Protein AF-0000000076704948 (afdb_homodimer)

InterPro domains:
  IPR027267 AH/BAR domain superfamily [G3DSA:1.20.1270.60] (12-215)
  IPR027267 AH/BAR domain superfamily [SSF103657] (14-188)

Nearest PDB structures (foldseek):
  9g2r-assembly1_F  TM=7.372E-01  e=7.436E-06  Homo sapiens
  9g2r-assembly1_A  TM=6.992E-01  e=7.086E-06  Homo sapiens
  9g2r-assembly1_E  TM=6.985E-01  e=2.872E-05  Homo sapiens
  2elb-assembly1_A-2  TM=6.836E-01  e=2.774E-04  Homo sapiens
  2d4c-assembly1_B  TM=7.233E-01  e=6.613E-04  Homo sapiens

Sequence (456 aa):
MAMKSPALIQKESAYPPEFEKAVTAIKTTRDYTVPVIQALEKIVRPPQAHRKEELERMSLIAQKYTPHLSSGAYFEALKATGNACAAVNKREQETLSDSFDRVFAPMKSWVEEDYPRLMKEIKKCYAVKEEMDRAVMATGARQTPERSAKCEAAKKRHKEFFDRVSTEVFKWKAVHRHHMQCLRVLMYKRYLFEKSSKLDFESAYTRCSTEIEAGITALQTKPSSESNMAMKSPALIQKESAYPPEFEKAVTAIKTTRDYTVPVIQALEKIVRPPQAHRKEELERMSLIAQKYTPHLSSGAYFEALKATGNACAAVNKREQETLSDSFDRVFAPMKSWVEEDYPRLMKEIKKCYAVKEEMDRAVMATGARQTPERSAKCEAAKKRHKEFFDRVSTEVFKWKAVHRHHMQCLRVLMYKRYLFEKSSKLDFESAYTRCSTEIEAGITALQTKPSSESN

Structure (mmCIF, N/CA/C/O backbone):
data_AF-0000000076704948-model_v1
#
loop_
_entity.id
_entity.type
_entity.pdbx_description
1 polymer 'BAR domain-containing protein'
#
loop_
_atom_site.group_PDB
_atom_site.id
_atom_site.type_symbol
_atom_site.label_atom_id
_atom_site.label_alt_id
_atom_site.label_comp_id
_atom_site.label_asym_id
_atom_site.label_entity_id
_atom_site.label_seq_id
_atom_site.pdbx_PDB_ins_code
_atom_site.Cartn_x
_atom_site.Cartn_y
_atom_site.Cartn_z
_atom_site.occupancy
_atom_site.B_iso_or_equiv
_atom_site.auth_seq_id
_atom_site.auth_comp_id
_atom_site.auth_asym_id
_atom_site.auth_atom_id
_atom_site.pdbx_PDB_model_num
ATOM 1 N N . MET A 1 1 ? -3.273 -70.938 -25.188 1 36.94 1 MET A N 1
ATOM 2 C CA . MET A 1 1 ? -2.785 -69.75 -24.516 1 36.94 1 MET A CA 1
ATOM 3 C C . MET A 1 1 ? -3.744 -69.312 -23.406 1 36.94 1 MET A C 1
ATOM 5 O O . MET A 1 1 ? -4.945 -69.188 -23.641 1 36.94 1 MET A O 1
ATOM 9 N N . ALA A 1 2 ? -3.484 -69.5 -22.234 1 48.53 2 ALA A N 1
ATOM 10 C CA . ALA A 1 2 ? -4.371 -69.375 -21.078 1 48.53 2 ALA A CA 1
ATOM 11 C C . ALA A 1 2 ? -4.996 -68 -21 1 48.53 2 ALA A C 1
ATOM 13 O O . ALA A 1 2 ? -4.316 -67 -21.234 1 48.53 2 ALA A O 1
ATOM 14 N N . MET A 1 3 ? -6.281 -67.812 -21.156 1 51.41 3 MET A N 1
ATOM 15 C CA . MET A 1 3 ? -7.086 -66.562 -21.062 1 51.41 3 MET A CA 1
ATOM 16 C C . MET A 1 3 ? -6.723 -65.812 -19.812 1 51.41 3 MET A C 1
ATOM 18 O O . MET A 1 3 ? -6.766 -66.312 -18.703 1 51.41 3 MET A O 1
ATOM 22 N N . LYS A 1 4 ? -5.824 -64.875 -19.938 1 57.62 4 LYS A N 1
ATOM 23 C CA . LYS A 1 4 ? -5.484 -64.062 -18.766 1 57.62 4 LYS A CA 1
ATOM 24 C C . LYS A 1 4 ? -6.738 -63.531 -18.078 1 57.62 4 LYS A C 1
ATOM 26 O O . LYS A 1 4 ? -7.711 -63.156 -18.75 1 57.62 4 LYS A O 1
ATOM 31 N N . SER A 1 5 ? -6.914 -63.719 -16.828 1 55.44 5 SER A N 1
ATOM 32 C CA . SER A 1 5 ? -8.047 -63.25 -16.047 1 55.44 5 SER A CA 1
ATOM 33 C C . SER A 1 5 ? -8.219 -61.719 -16.188 1 55.44 5 SER A C 1
ATOM 35 O O . SER A 1 5 ? -7.242 -61 -16.391 1 55.44 5 SER A O 1
ATOM 37 N N . PRO A 1 6 ? -9.477 -61.281 -16.344 1 55.75 6 PRO A N 1
ATOM 38 C CA . PRO A 1 6 ? -9.734 -59.844 -16.422 1 55.75 6 PRO A CA 1
ATOM 39 C C . PRO A 1 6 ? -8.906 -59.031 -15.438 1 55.75 6 PRO A C 1
ATOM 41 O O . PRO A 1 6 ? -8.453 -57.938 -15.766 1 55.75 6 PRO A O 1
ATOM 44 N N . ALA A 1 7 ? -8.789 -59.656 -14.344 1 55.16 7 ALA A N 1
ATOM 45 C CA . ALA A 1 7 ? -8.039 -58.938 -13.305 1 55.16 7 ALA A CA 1
ATOM 46 C C . ALA A 1 7 ? -6.578 -58.781 -13.711 1 55.16 7 ALA A C 1
ATOM 48 O O . ALA A 1 7 ? -5.965 -57.75 -13.422 1 55.16 7 ALA A O 1
ATOM 49 N N . LEU A 1 8 ? -6.035 -59.75 -14.227 1 54.22 8 LEU A N 1
ATOM 50 C CA . LEU A 1 8 ? -4.645 -59.688 -14.656 1 54.22 8 LEU A CA 1
ATOM 51 C C . LEU A 1 8 ? -4.473 -58.719 -15.812 1 54.22 8 LEU A C 1
ATOM 53 O O . LEU A 1 8 ? -3.473 -58 -15.875 1 54.22 8 LEU A O 1
ATOM 57 N N . ILE A 1 9 ? -5.434 -58.656 -16.672 1 51.25 9 ILE A N 1
ATOM 58 C CA . ILE A 1 9 ? -5.43 -57.719 -17.781 1 51.25 9 ILE A CA 1
ATOM 59 C C . ILE A 1 9 ? -5.496 -56.281 -17.25 1 51.25 9 ILE A C 1
ATOM 61 O O . ILE A 1 9 ? -4.797 -55.406 -17.75 1 51.25 9 ILE A O 1
ATOM 65 N N . GLN A 1 10 ? -6.348 -56.25 -16.281 1 54.22 10 GLN A N 1
ATOM 66 C CA . GLN A 1 10 ? -6.48 -54.906 -15.688 1 54.22 10 GLN A CA 1
ATOM 67 C C . GLN A 1 10 ? -5.172 -54.469 -15.047 1 54.22 10 GLN A C 1
ATOM 69 O O . GLN A 1 10 ? -4.809 -53.281 -15.117 1 54.22 10 GLN A O 1
ATOM 74 N N . LYS A 1 11 ? -4.652 -55.375 -14.289 1 53.31 11 LYS A N 1
ATOM 75 C CA . LYS A 1 11 ? -3.383 -55.094 -13.633 1 53.31 11 LYS A CA 1
ATOM 76 C C . LYS A 1 11 ? -2.293 -54.781 -14.656 1 53.31 11 LYS A C 1
ATOM 78 O O . LYS A 1 11 ? -1.475 -53.875 -14.445 1 53.31 11 LYS A O 1
ATOM 83 N N . GLU A 1 12 ? -2.238 -55.531 -15.617 1 52.53 12 GLU A N 1
ATOM 84 C CA . GLU A 1 12 ? -1.276 -55.312 -16.688 1 52.53 12 GLU A CA 1
ATOM 85 C C . GLU A 1 12 ? -1.582 -54 -17.422 1 52.53 12 GLU A C 1
ATOM 87 O O . GLU A 1 12 ? -0.686 -53.375 -18 1 52.53 12 GLU A O 1
ATOM 92 N N . SER A 1 13 ? -2.906 -53.688 -17.406 1 53.84 13 SER A N 1
ATOM 93 C CA . SER A 1 13 ? -3.4 -52.531 -18.125 1 53.84 13 SER A CA 1
ATOM 94 C C . SER A 1 13 ? -3.133 -51.25 -17.359 1 53.84 13 SER A C 1
ATOM 96 O O . SER A 1 13 ? -3.531 -50.156 -17.781 1 53.84 13 SER A O 1
ATOM 98 N N . ALA A 1 14 ? -2.52 -51.438 -16.25 1 63.31 14 ALA A N 1
ATOM 99 C CA . ALA A 1 14 ? -2.197 -50.25 -15.477 1 63.31 14 ALA A CA 1
ATOM 100 C C . ALA A 1 14 ? -1.089 -49.438 -16.141 1 63.31 14 ALA A C 1
ATOM 102 O O . ALA A 1 14 ? -0.202 -50 -16.781 1 63.31 14 ALA A O 1
ATOM 103 N N . TYR A 1 15 ? -1.483 -48.156 -16.438 1 80.38 15 TYR A N 1
ATOM 104 C CA . TYR A 1 15 ? -0.435 -47.281 -16.953 1 80.38 15 TYR A CA 1
ATOM 105 C C . TYR A 1 15 ? 0.812 -47.344 -16.094 1 80.38 15 TYR A C 1
ATOM 107 O O . TYR A 1 15 ? 0.741 -47.75 -14.922 1 80.38 15 TYR A O 1
ATOM 115 N N . PRO A 1 16 ? 1.999 -47.125 -16.672 1 83.69 16 PRO A N 1
ATOM 116 C CA . PRO A 1 16 ? 3.238 -47.094 -15.898 1 83.69 16 PRO A CA 1
ATOM 117 C C . PRO A 1 16 ? 3.113 -46.25 -14.633 1 83.69 16 PRO A C 1
ATOM 119 O O . PRO A 1 16 ? 2.42 -45.219 -14.641 1 83.69 16 PRO A O 1
ATOM 122 N N . PRO A 1 17 ? 3.693 -46.75 -13.586 1 85.94 17 PRO A N 1
ATOM 123 C CA . PRO A 1 17 ? 3.627 -46 -12.32 1 85.94 17 PRO A CA 1
ATOM 124 C C . PRO A 1 17 ? 4.035 -44.562 -12.445 1 85.94 17 PRO A C 1
ATOM 126 O O . PRO A 1 17 ? 3.484 -43.688 -11.758 1 85.94 17 PRO A O 1
ATOM 129 N N . GLU A 1 18 ? 4.988 -44.312 -13.336 1 85.75 18 GLU A N 1
ATOM 130 C CA . GLU A 1 18 ? 5.457 -42.938 -13.539 1 85.75 18 GLU A CA 1
ATOM 131 C C . GLU A 1 18 ? 4.336 -42.031 -14.07 1 85.75 18 GLU A C 1
ATOM 133 O O . GLU A 1 18 ? 4.246 -40.875 -13.711 1 85.75 18 GLU A O 1
ATOM 138 N N . PHE A 1 19 ? 3.52 -42.625 -14.945 1 89.44 19 PHE A N 1
ATOM 139 C CA . PHE A 1 19 ? 2.389 -41.875 -15.5 1 89.44 19 PHE A CA 1
ATOM 140 C C . PHE A 1 19 ? 1.368 -41.562 -14.414 1 89.44 19 PHE A C 1
ATOM 142 O O . PHE A 1 19 ? 0.921 -40.406 -14.297 1 89.44 19 PHE A O 1
ATOM 149 N N . GLU A 1 20 ? 1.055 -42.531 -13.578 1 87.94 20 GLU A N 1
ATOM 150 C CA . GLU A 1 20 ? 0.095 -42.344 -12.5 1 87.94 20 GLU A CA 1
ATOM 151 C C . GLU A 1 20 ? 0.603 -41.344 -11.484 1 87.94 20 GLU A C 1
ATOM 153 O O . GLU A 1 20 ? -0.171 -40.531 -10.969 1 87.94 20 GLU A O 1
ATOM 158 N N . LYS A 1 21 ? 1.851 -41.375 -11.195 1 85.31 21 LYS A N 1
ATOM 159 C CA . LYS A 1 21 ? 2.463 -40.406 -10.281 1 85.31 21 LYS A CA 1
ATOM 160 C C . LYS A 1 21 ? 2.375 -39 -10.836 1 85.31 21 LYS A C 1
ATOM 162 O O . LYS A 1 21 ? 2.119 -38.031 -10.094 1 85.31 21 LYS A O 1
ATOM 167 N N . ALA A 1 22 ? 2.664 -38.906 -12.141 1 87.56 22 ALA A N 1
ATOM 168 C CA . ALA A 1 22 ? 2.596 -37.594 -12.797 1 87.56 22 ALA A CA 1
ATOM 169 C C . ALA A 1 22 ? 1.178 -37.031 -12.742 1 87.56 22 ALA A C 1
ATOM 171 O O . ALA A 1 22 ? 0.985 -35.844 -12.5 1 87.56 22 ALA A O 1
ATOM 172 N N . VAL A 1 23 ? 0.202 -37.906 -12.969 1 90.06 23 VAL A N 1
ATOM 173 C CA . VAL A 1 23 ? -1.194 -37.469 -12.922 1 90.06 23 VAL A CA 1
ATOM 174 C C . VAL A 1 23 ? -1.541 -37 -11.516 1 90.06 23 VAL A C 1
ATOM 176 O O . VAL A 1 23 ? -2.186 -35.969 -11.344 1 90.06 23 VAL A O 1
ATOM 179 N N . THR A 1 24 ? -1.092 -37.719 -10.531 1 87.75 24 THR A N 1
ATOM 180 C CA . THR A 1 24 ? -1.321 -37.344 -9.141 1 87.75 24 THR A CA 1
ATOM 181 C C . THR A 1 24 ? -0.654 -36 -8.828 1 87.75 24 THR A C 1
ATOM 183 O O . THR A 1 24 ? -1.229 -35.156 -8.133 1 87.75 24 THR A O 1
ATOM 186 N N . ALA A 1 25 ? 0.569 -35.812 -9.359 1 84.12 25 ALA A N 1
ATOM 187 C CA . ALA A 1 25 ? 1.297 -34.562 -9.148 1 84.12 25 ALA A CA 1
ATOM 188 C C . ALA A 1 25 ? 0.539 -33.375 -9.75 1 84.12 25 ALA A C 1
ATOM 190 O O . ALA A 1 25 ? 0.496 -32.312 -9.164 1 84.12 25 ALA A O 1
ATOM 191 N N . ILE A 1 26 ? -0.011 -33.594 -10.922 1 89.25 26 ILE A N 1
ATOM 192 C CA . ILE A 1 26 ? -0.774 -32.562 -11.602 1 89.25 26 ILE A CA 1
ATOM 193 C C . ILE A 1 26 ? -1.998 -32.188 -10.773 1 89.25 26 ILE A C 1
ATOM 195 O O . ILE A 1 26 ? -2.301 -31.016 -10.594 1 89.25 26 ILE A O 1
ATOM 199 N N . LYS A 1 27 ? -2.674 -33.188 -10.242 1 88.88 27 LYS A N 1
ATOM 200 C CA . LYS A 1 27 ? -3.844 -32.938 -9.398 1 88.88 27 LYS A CA 1
ATOM 201 C C . LYS A 1 27 ? -3.465 -32.188 -8.133 1 88.88 27 LYS A C 1
ATOM 203 O O . LYS A 1 27 ? -4.156 -31.234 -7.73 1 88.88 27 LYS A O 1
ATOM 208 N N . THR A 1 28 ? -2.422 -32.562 -7.492 1 84.19 28 THR A N 1
ATOM 209 C CA . THR A 1 28 ? -1.93 -31.891 -6.285 1 84.19 28 THR A CA 1
ATOM 210 C C . THR A 1 28 ? -1.541 -30.453 -6.578 1 84.19 28 THR A C 1
ATOM 212 O O . THR A 1 28 ? -1.806 -29.562 -5.77 1 84.19 28 THR A O 1
ATOM 215 N N . THR A 1 29 ? -0.873 -30.25 -7.742 1 84.31 29 THR A N 1
ATOM 216 C CA . THR A 1 29 ? -0.495 -28.906 -8.156 1 84.31 29 THR A CA 1
ATOM 217 C C . THR A 1 29 ? -1.723 -28.016 -8.25 1 84.31 29 THR A C 1
ATOM 219 O O . THR A 1 29 ? -1.697 -26.859 -7.793 1 84.31 29 THR A O 1
ATOM 222 N N . ARG A 1 30 ? -2.766 -28.547 -8.867 1 89.38 30 ARG A N 1
ATOM 223 C CA . ARG A 1 30 ? -4.004 -27.781 -8.961 1 89.38 30 ARG A CA 1
ATOM 224 C C . ARG A 1 30 ? -4.555 -27.453 -7.578 1 89.38 30 ARG A C 1
ATOM 226 O O . ARG A 1 30 ? -4.992 -26.328 -7.332 1 89.38 30 ARG A O 1
ATOM 233 N N . ASP A 1 31 ? -4.508 -28.328 -6.633 1 85.38 31 ASP A N 1
ATOM 234 C CA . ASP A 1 31 ? -5.078 -28.172 -5.301 1 85.38 31 ASP A CA 1
ATOM 235 C C . ASP A 1 31 ? -4.387 -27.047 -4.535 1 85.38 31 ASP A C 1
ATOM 237 O O . ASP A 1 31 ? -5.035 -26.312 -3.785 1 85.38 31 ASP A O 1
ATOM 241 N N . TYR A 1 32 ? -3.115 -26.922 -4.762 1 79.81 32 TYR A N 1
ATOM 242 C CA . TYR A 1 32 ? -2.451 -25.859 -4.008 1 79.81 32 TYR A CA 1
ATOM 243 C C . TYR A 1 32 ? -2.447 -24.562 -4.793 1 79.81 32 TYR A C 1
ATOM 245 O O . TYR A 1 32 ? -2.271 -23.484 -4.219 1 79.81 32 TYR A O 1
ATOM 253 N N . THR A 1 33 ? -2.572 -24.672 -6.102 1 87.31 33 THR A N 1
ATOM 254 C CA . THR A 1 33 ? -2.539 -23.453 -6.918 1 87.31 33 THR A CA 1
ATOM 255 C C . THR A 1 33 ? -3.82 -22.656 -6.738 1 87.31 33 THR A C 1
ATOM 257 O O . THR A 1 33 ? -3.795 -21.422 -6.781 1 87.31 33 THR A O 1
ATOM 260 N N . VAL A 1 34 ? -4.906 -23.312 -6.445 1 89 34 VAL A N 1
ATOM 261 C CA . VAL A 1 34 ? -6.199 -22.641 -6.328 1 89 34 VAL A CA 1
ATOM 262 C C . VAL A 1 34 ? -6.164 -21.625 -5.188 1 89 34 VAL A C 1
ATOM 264 O O . VAL A 1 34 ? -6.441 -20.453 -5.391 1 89 34 VAL A O 1
ATOM 267 N N . PRO A 1 35 ? -5.781 -22.047 -4.008 1 85.25 35 PRO A N 1
ATOM 268 C CA . PRO A 1 35 ? -5.715 -21.047 -2.943 1 85.25 35 PRO A CA 1
ATOM 269 C C . PRO A 1 35 ?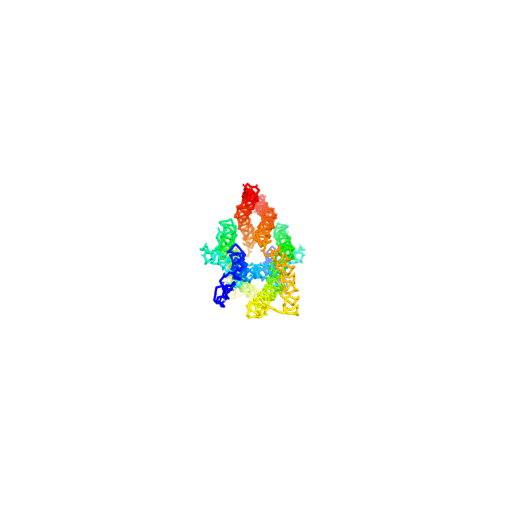 -4.652 -19.984 -3.203 1 85.25 35 PRO A C 1
ATOM 271 O O . PRO A 1 35 ? -4.805 -18.828 -2.781 1 85.25 35 PRO A O 1
ATOM 274 N N . VAL A 1 36 ? -3.59 -20.344 -3.893 1 84.19 36 VAL A N 1
ATOM 275 C CA . VAL A 1 36 ? -2.547 -19.391 -4.219 1 84.19 36 VAL A CA 1
ATOM 276 C C . VAL A 1 36 ? -3.121 -18.281 -5.113 1 84.19 36 VAL A C 1
ATOM 278 O O . VAL A 1 36 ? -2.895 -17.094 -4.875 1 84.19 36 VAL A O 1
ATOM 281 N N . ILE A 1 37 ? -3.9 -18.672 -6.09 1 88.31 37 ILE A N 1
ATOM 282 C CA . ILE A 1 37 ? -4.473 -17.703 -7.016 1 88.31 37 ILE A CA 1
ATOM 283 C C . ILE A 1 37 ? -5.5 -16.844 -6.289 1 88.31 37 ILE A C 1
ATOM 285 O O . ILE A 1 37 ? -5.641 -15.648 -6.586 1 88.31 37 ILE A O 1
ATOM 289 N N . GLN A 1 38 ? -6.238 -17.344 -5.375 1 84.94 38 GLN A N 1
ATOM 290 C CA . GLN A 1 38 ? -7.191 -16.578 -4.582 1 84.94 38 GLN A CA 1
ATOM 291 C C . GLN A 1 38 ? -6.48 -15.508 -3.752 1 84.94 38 GLN A C 1
ATOM 293 O O . GLN A 1 38 ? -6.945 -14.367 -3.666 1 84.94 38 GLN A O 1
ATOM 298 N N . ALA A 1 39 ? -5.43 -15.914 -3.195 1 81.19 39 ALA A N 1
ATOM 299 C CA . ALA A 1 39 ? -4.637 -14.969 -2.414 1 81.19 39 ALA A CA 1
ATOM 300 C C . ALA A 1 39 ? -4.016 -13.898 -3.311 1 81.19 39 ALA A C 1
ATOM 302 O O . ALA A 1 39 ? -4.051 -12.711 -2.982 1 81.19 39 ALA A O 1
ATOM 303 N N . LEU A 1 40 ? -3.496 -14.352 -4.445 1 84.12 40 LEU A N 1
ATOM 304 C CA . LEU A 1 40 ? -2.852 -13.445 -5.391 1 84.12 40 LEU A CA 1
ATOM 305 C C . LEU A 1 40 ? -3.846 -12.414 -5.922 1 84.12 40 LEU A C 1
ATOM 307 O O . LEU A 1 40 ? -3.498 -11.25 -6.113 1 84.12 40 LEU A O 1
ATOM 311 N N . GLU A 1 41 ? -5.027 -12.867 -6.223 1 84.62 41 GLU A N 1
ATOM 312 C CA . GLU A 1 41 ? -6.059 -11.961 -6.73 1 84.62 41 GLU A CA 1
ATOM 313 C C . GLU A 1 41 ? -6.301 -10.805 -5.77 1 84.62 41 GLU A C 1
ATOM 315 O O . GLU A 1 41 ? -6.434 -9.656 -6.195 1 84.62 41 GLU A O 1
ATOM 320 N N . LYS A 1 42 ? -6.266 -11.109 -4.566 1 77.12 42 LYS A N 1
ATOM 321 C CA . LYS A 1 42 ? -6.516 -10.086 -3.551 1 77.12 42 LYS A CA 1
ATOM 322 C C . LYS A 1 42 ? -5.312 -9.156 -3.398 1 77.12 42 LYS A C 1
ATOM 324 O O . LYS A 1 42 ? -5.469 -7.984 -3.059 1 77.12 42 LYS A O 1
ATOM 329 N N . ILE A 1 43 ? -4.133 -9.703 -3.607 1 74.44 43 ILE A N 1
ATOM 330 C CA . ILE A 1 43 ? -2.895 -8.945 -3.451 1 74.44 43 ILE A CA 1
ATOM 331 C C . ILE A 1 43 ? -2.717 -7.996 -4.637 1 74.44 43 ILE A C 1
ATOM 333 O O . ILE A 1 43 ? -2.238 -6.875 -4.473 1 74.44 43 ILE A O 1
ATOM 337 N N . VAL A 1 44 ? -3.098 -8.453 -5.809 1 78.31 44 VAL A N 1
ATOM 338 C CA . VAL A 1 44 ? -2.789 -7.684 -7.008 1 78.31 44 VAL A CA 1
ATOM 339 C C . VAL A 1 44 ? -4.012 -6.871 -7.426 1 78.31 44 VAL A C 1
ATOM 341 O O . VAL A 1 44 ? -3.945 -6.07 -8.367 1 78.31 44 VAL A O 1
ATOM 344 N N . ARG A 1 45 ? -5.102 -7.066 -6.754 1 72 45 ARG A N 1
ATOM 345 C CA . ARG A 1 45 ? -6.273 -6.262 -7.082 1 72 45 ARG A CA 1
ATOM 346 C C . ARG A 1 45 ? -6.031 -4.789 -6.77 1 72 45 ARG A C 1
ATOM 348 O O . ARG A 1 45 ? -5.582 -4.445 -5.676 1 72 45 ARG A O 1
ATOM 355 N N . PRO A 1 46 ? -6.102 -3.992 -7.859 1 61.41 46 PRO A N 1
ATOM 356 C CA . PRO A 1 46 ? -5.906 -2.566 -7.586 1 61.41 46 PRO A CA 1
ATOM 357 C C . PRO A 1 46 ? -6.766 -2.066 -6.426 1 61.41 46 PRO A C 1
ATOM 359 O O . PRO A 1 46 ? -7.887 -2.547 -6.23 1 61.41 46 PRO A O 1
ATOM 362 N N . PRO A 1 47 ? -5.961 -1.406 -5.426 1 56.94 47 PRO A N 1
ATOM 363 C CA . PRO A 1 47 ? -6.766 -0.837 -4.344 1 56.94 47 PRO A CA 1
ATOM 364 C C . PRO A 1 47 ? -7.984 -0.072 -4.855 1 56.94 47 PRO A C 1
ATOM 366 O O . PRO A 1 47 ? -8 0.378 -6.004 1 56.94 47 PRO A O 1
ATOM 369 N N . GLN A 1 48 ? -9.016 -0.07 -4.039 1 53.88 48 GLN A N 1
ATOM 370 C CA . GLN A 1 48 ? -10.211 0.681 -4.406 1 53.88 48 GLN A CA 1
ATOM 371 C C . GLN A 1 48 ? -9.859 2.1 -4.84 1 53.88 48 GLN A C 1
ATOM 373 O O . GLN A 1 48 ? -8.875 2.678 -4.363 1 53.88 48 GLN A O 1
ATOM 378 N N . ALA A 1 49 ? -10.258 2.555 -5.934 1 51.81 49 ALA A N 1
ATOM 379 C CA . ALA A 1 49 ? -10.219 3.869 -6.57 1 51.81 49 ALA A CA 1
ATOM 380 C C . ALA A 1 49 ? -10.031 4.973 -5.531 1 51.81 49 ALA A C 1
ATOM 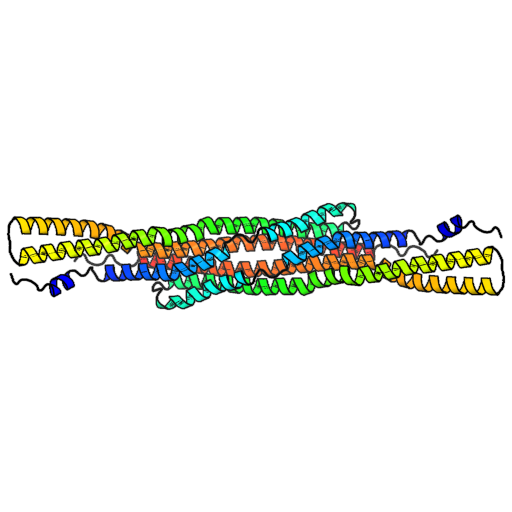382 O O . ALA A 1 49 ? -9.344 5.965 -5.789 1 51.81 49 ALA A O 1
ATOM 383 N N . HIS A 1 50 ? -10.406 4.738 -4.34 1 51 50 HIS A N 1
ATOM 384 C CA . HIS A 1 50 ? -10.516 5.844 -3.393 1 51 50 HIS A CA 1
ATOM 385 C C . HIS A 1 50 ? -9.148 6.27 -2.871 1 51 50 HIS A C 1
ATOM 387 O O . HIS A 1 50 ? -8.914 7.453 -2.627 1 51 50 HIS A O 1
ATOM 393 N N . ARG A 1 51 ? -8.273 5.395 -2.723 1 56 51 ARG A N 1
ATOM 394 C CA . ARG A 1 51 ? -6.977 5.789 -2.184 1 56 51 ARG A CA 1
ATOM 395 C C . ARG A 1 51 ? -6.207 6.648 -3.18 1 56 51 ARG A C 1
ATOM 397 O O . ARG A 1 51 ? -5.559 7.621 -2.795 1 56 51 ARG A O 1
ATOM 404 N N . LYS A 1 52 ? -6.266 6.25 -4.488 1 55.88 52 LYS A N 1
ATOM 405 C CA . LYS A 1 52 ? -5.648 7.031 -5.555 1 55.88 52 LYS A CA 1
ATOM 406 C C . LYS A 1 52 ? -6.051 8.5 -5.465 1 55.88 52 LYS A C 1
ATOM 408 O O . LYS A 1 52 ? -5.199 9.391 -5.543 1 55.88 52 LYS A O 1
ATOM 413 N N . GLU A 1 53 ? -7.195 8.617 -5.293 1 58.81 53 GLU A N 1
ATOM 414 C CA . GLU A 1 53 ? -7.785 9.945 -5.348 1 58.81 53 GLU A CA 1
ATOM 415 C C . GLU A 1 53 ? -7.355 10.789 -4.152 1 58.81 53 GLU A C 1
ATOM 417 O O . GLU A 1 53 ? -7.129 12 -4.285 1 58.81 53 GLU A O 1
ATOM 422 N N . GLU A 1 54 ? -7 10.016 -3.131 1 60.44 54 GLU A N 1
ATOM 423 C CA . GLU A 1 54 ? -6.742 10.766 -1.906 1 60.44 54 GLU A CA 1
ATOM 424 C C . GLU A 1 54 ? -5.309 11.289 -1.872 1 60.44 54 GLU A C 1
ATOM 426 O O . GLU A 1 54 ? -5.066 12.422 -1.433 1 60.44 54 GLU A O 1
ATOM 431 N N . LEU A 1 55 ? -4.371 10.539 -2.449 1 61.41 55 LEU A N 1
ATOM 432 C CA . LEU A 1 55 ? -2.984 10.992 -2.506 1 61.41 55 LEU A CA 1
ATOM 433 C C . LEU A 1 55 ? -2.834 12.164 -3.465 1 61.41 55 LEU A C 1
ATOM 435 O O . LEU A 1 55 ? -2.121 13.125 -3.17 1 61.41 55 LEU A O 1
ATOM 439 N N . GLU A 1 56 ? -3.664 12.062 -4.52 1 64.38 56 GLU A N 1
ATOM 440 C CA . GLU A 1 56 ? -3.672 13.172 -5.473 1 64.38 56 GLU A CA 1
ATOM 441 C C . GLU A 1 56 ? -4.324 14.414 -4.871 1 64.38 56 GLU A C 1
ATOM 443 O O . GLU A 1 56 ? -3.941 15.539 -5.191 1 64.38 56 GLU A O 1
ATOM 448 N N . ARG A 1 57 ? -5.129 14.164 -3.969 1 68.75 57 ARG A N 1
ATOM 449 C CA . ARG A 1 57 ? -5.863 15.258 -3.344 1 68.75 57 ARG A CA 1
ATOM 450 C C . ARG A 1 57 ? -4.934 16.156 -2.533 1 68.75 57 ARG A C 1
ATOM 452 O O . ARG A 1 57 ? -5.094 17.375 -2.527 1 68.75 57 ARG A O 1
ATOM 459 N N . MET A 1 58 ? -3.879 15.469 -1.941 1 70.25 58 MET A N 1
ATOM 460 C CA . MET A 1 58 ? -2.945 16.281 -1.162 1 70.25 58 MET A CA 1
ATOM 461 C C . MET A 1 58 ? -2.201 17.266 -2.057 1 70.25 58 MET A C 1
ATOM 463 O O . MET A 1 58 ? -1.982 18.406 -1.674 1 70.25 58 MET A O 1
ATOM 467 N N . SER A 1 59 ? -1.879 16.812 -3.258 1 68.94 59 SER A N 1
ATOM 468 C CA . SER A 1 59 ? -1.21 17.703 -4.207 1 68.94 59 SER A CA 1
ATOM 469 C C . SER A 1 59 ? -2.129 18.828 -4.648 1 68.94 59 SER A C 1
ATOM 471 O O . SER A 1 59 ? -1.688 19.969 -4.793 1 68.94 59 SER A O 1
ATOM 473 N N . LEU A 1 60 ? -3.4 18.562 -4.812 1 72.94 60 LEU A N 1
ATOM 474 C CA . LEU A 1 60 ? -4.367 19.562 -5.246 1 72.94 60 LEU A CA 1
ATOM 475 C C . LEU A 1 60 ? -4.602 20.594 -4.152 1 72.94 60 LEU A C 1
ATOM 477 O O . LEU A 1 60 ? -4.762 21.781 -4.441 1 72.94 60 LEU A O 1
ATOM 481 N N . ILE A 1 61 ? -4.535 20.109 -2.953 1 72.31 61 ILE A N 1
ATOM 482 C CA . ILE A 1 61 ? -4.688 21.016 -1.82 1 72.31 61 ILE A CA 1
ATOM 483 C C . ILE A 1 61 ? -3.506 21.984 -1.774 1 72.31 61 ILE A C 1
ATOM 485 O O . ILE A 1 61 ? -3.688 23.188 -1.572 1 72.31 61 ILE A O 1
ATOM 489 N N . ALA A 1 62 ? -2.301 21.422 -2 1 68.88 62 ALA A N 1
ATOM 490 C CA . ALA A 1 62 ? -1.103 22.266 -1.999 1 68.88 62 ALA A CA 1
ATOM 491 C C . ALA A 1 62 ? -1.174 23.328 -3.092 1 68.88 62 ALA A C 1
ATOM 493 O O . ALA A 1 62 ? -0.789 24.484 -2.873 1 68.88 62 ALA A O 1
ATOM 494 N N . GLN A 1 63 ? -1.732 22.953 -4.195 1 70.62 63 GLN A N 1
ATOM 495 C CA . GLN A 1 63 ? -1.83 23.875 -5.316 1 70.62 63 GLN A CA 1
ATOM 496 C C . GLN A 1 63 ? -2.867 24.969 -5.047 1 70.62 63 GLN A C 1
ATOM 498 O O . GLN A 1 63 ? -2.652 26.141 -5.375 1 70.62 63 GLN A O 1
ATOM 503 N N . LYS A 1 64 ? -3.936 24.625 -4.461 1 71.12 64 LYS A N 1
ATOM 504 C CA . LYS A 1 64 ? -5.043 25.547 -4.215 1 71.12 64 LYS A CA 1
ATOM 505 C C . LYS A 1 64 ? -4.641 26.625 -3.227 1 71.12 64 LYS A C 1
ATOM 507 O O . LYS A 1 64 ? -5.086 27.781 -3.34 1 71.12 64 LYS A O 1
ATOM 512 N N . TYR A 1 65 ? -3.805 26.297 -2.293 1 63.44 65 TYR A N 1
ATOM 513 C CA . TYR A 1 65 ? -3.539 27.25 -1.222 1 63.44 65 TYR A CA 1
ATOM 514 C C . TYR A 1 65 ? -2.184 27.922 -1.41 1 63.44 65 TYR A C 1
ATOM 516 O O . TYR A 1 65 ? -1.706 28.625 -0.522 1 63.44 65 TYR A O 1
ATOM 524 N N . THR A 1 66 ? -1.564 27.688 -2.533 1 62.38 66 THR A N 1
ATOM 525 C CA . THR A 1 66 ? -0.286 28.297 -2.887 1 62.38 66 THR A CA 1
ATOM 526 C C . THR A 1 66 ? -0.327 29.797 -2.672 1 62.38 66 THR A C 1
ATOM 528 O O . THR A 1 66 ? 0.579 30.375 -2.061 1 62.38 66 THR A O 1
ATOM 531 N N . PRO A 1 67 ? -1.368 30.453 -3.061 1 59.56 67 PRO A N 1
ATOM 532 C CA . PRO A 1 67 ? -1.319 31.906 -2.926 1 59.56 67 PRO A CA 1
ATOM 533 C C . PRO A 1 67 ? -1.412 32.375 -1.475 1 59.56 67 PRO A C 1
ATOM 535 O O . PRO A 1 67 ? -0.99 33.5 -1.148 1 59.56 67 PRO A O 1
ATOM 538 N N . HIS A 1 68 ? -2.039 31.641 -0.73 1 55.72 68 HIS A N 1
ATOM 539 C CA . HIS A 1 68 ? -2.363 32.094 0.617 1 55.72 68 HIS A CA 1
ATOM 540 C C . HIS A 1 68 ? -1.297 31.656 1.617 1 55.72 68 HIS A C 1
ATOM 542 O O . HIS A 1 68 ? -1.287 32.125 2.76 1 55.72 68 HIS A O 1
ATOM 548 N N . LEU A 1 69 ? -0.677 30.594 1.299 1 54.44 69 LEU A N 1
ATOM 549 C CA . LEU A 1 69 ? 0.316 30.141 2.268 1 54.44 69 LEU A CA 1
ATOM 550 C C . LEU A 1 69 ? 1.573 31 2.195 1 54.44 69 LEU A C 1
ATOM 552 O O . LEU A 1 69 ? 2.311 30.953 1.209 1 54.44 69 LEU A O 1
ATOM 556 N N . SER A 1 70 ? 1.35 32.156 2.744 1 50.38 70 SER A N 1
ATOM 557 C CA . SER A 1 70 ? 2.406 33.156 2.812 1 50.38 70 SER A CA 1
ATOM 558 C C . SER A 1 70 ? 3.766 32.531 3.066 1 50.38 70 SER A C 1
ATOM 560 O O . SER A 1 70 ? 4.801 33.094 2.715 1 50.38 70 SER A O 1
ATOM 562 N N . SER A 1 71 ? 3.713 31.5 4.039 1 55.69 71 SER A N 1
ATOM 563 C CA . SER A 1 71 ? 5.066 31 4.277 1 55.69 71 SER A CA 1
ATOM 564 C C . SER A 1 71 ? 5.43 29.891 3.295 1 55.69 71 SER A C 1
ATOM 566 O O . SER A 1 71 ? 4.734 28.875 3.209 1 55.69 71 SER A O 1
ATOM 568 N N . GLY A 1 72 ? 6.062 30.281 2.168 1 67.81 72 GLY A N 1
ATOM 569 C CA . GLY A 1 72 ? 6.645 29.5 1.083 1 67.81 72 GLY A CA 1
ATOM 570 C C . GLY A 1 72 ? 7.109 28.125 1.517 1 67.81 72 GLY A C 1
ATOM 571 O O . GLY A 1 72 ? 6.938 27.156 0.786 1 67.81 72 GLY A O 1
ATOM 572 N N . ALA A 1 73 ? 7.332 28.031 2.91 1 75.62 73 ALA A N 1
ATOM 573 C CA . ALA A 1 73 ? 7.961 26.797 3.354 1 75.62 73 ALA A CA 1
ATOM 574 C C . ALA A 1 73 ? 6.926 25.688 3.508 1 75.62 73 ALA A C 1
ATOM 576 O O . ALA A 1 73 ? 7.156 24.547 3.084 1 75.62 73 ALA A O 1
ATOM 577 N N . TYR A 1 74 ? 5.754 26.016 4.09 1 78.38 74 TYR A N 1
ATOM 578 C CA . TYR A 1 74 ? 4.711 25.016 4.281 1 78.38 74 TYR A CA 1
ATOM 579 C C . TYR A 1 74 ? 4.191 24.5 2.941 1 78.38 74 TYR A C 1
ATOM 581 O O . TYR A 1 74 ? 3.949 23.312 2.775 1 78.38 74 TYR A O 1
ATOM 589 N N . PHE A 1 75 ? 4.086 25.391 2.102 1 76.5 75 PHE A N 1
ATOM 590 C CA . PHE A 1 75 ? 3.619 25.031 0.767 1 76.5 75 PHE A CA 1
ATOM 591 C C . PHE A 1 75 ? 4.559 24.031 0.12 1 76.5 75 PHE A C 1
ATOM 593 O O . PHE A 1 75 ? 4.109 23.031 -0.457 1 76.5 75 PHE A O 1
ATOM 600 N N . GLU A 1 76 ? 5.762 24.359 0.196 1 82.06 76 GLU A N 1
ATOM 601 C CA . GLU A 1 76 ? 6.758 23.5 -0.43 1 82.06 76 GLU A CA 1
ATOM 602 C C . GLU A 1 76 ? 6.766 22.109 0.209 1 82.06 76 GLU A C 1
ATOM 604 O O . GLU A 1 76 ? 6.922 21.094 -0.482 1 82.06 76 GLU A O 1
ATOM 609 N N . ALA A 1 77 ? 6.598 22.109 1.513 1 84.06 77 ALA A N 1
ATOM 610 C CA . ALA A 1 77 ? 6.523 20.828 2.213 1 84.06 77 ALA A CA 1
ATOM 611 C C . ALA A 1 77 ? 5.281 20.047 1.793 1 84.06 77 ALA A C 1
ATOM 613 O O . ALA A 1 77 ? 5.359 18.844 1.543 1 84.06 77 ALA A O 1
ATOM 614 N N . LEU A 1 78 ? 4.176 20.703 1.718 1 83.75 78 LEU A N 1
ATOM 615 C CA . LEU A 1 78 ? 2.924 20.078 1.311 1 83.75 78 LEU A CA 1
ATOM 616 C C . LEU A 1 78 ? 3.004 19.594 -0.132 1 83.75 78 LEU A C 1
ATOM 618 O O . LEU A 1 78 ? 2.566 18.484 -0.44 1 83.75 78 LEU A O 1
ATOM 622 N N . LYS A 1 79 ? 3.537 20.406 -0.942 1 82.25 79 LYS A N 1
ATOM 623 C CA . LYS A 1 79 ? 3.713 20.047 -2.348 1 82.25 79 LYS A CA 1
ATOM 624 C C . LYS A 1 79 ? 4.586 18.812 -2.496 1 82.25 79 LYS A C 1
ATOM 626 O O . LYS A 1 79 ? 4.262 17.906 -3.271 1 82.25 79 LYS A O 1
ATOM 631 N N . ALA A 1 80 ? 5.676 18.828 -1.796 1 87.94 80 ALA A N 1
ATOM 632 C CA . ALA A 1 80 ? 6.57 17.672 -1.839 1 87.94 80 ALA A CA 1
ATOM 633 C C . ALA A 1 80 ? 5.852 16.406 -1.374 1 87.94 80 ALA A C 1
ATOM 635 O O . ALA A 1 80 ? 6.004 15.344 -1.98 1 87.94 80 ALA A O 1
ATOM 636 N N . THR A 1 81 ? 5.102 16.562 -0.332 1 85.31 81 THR A N 1
ATOM 637 C CA . THR A 1 81 ? 4.336 15.438 0.199 1 85.31 81 THR A CA 1
ATOM 638 C C . THR A 1 81 ? 3.307 14.953 -0.82 1 85.31 81 THR A C 1
ATOM 640 O O . THR A 1 81 ? 3.203 13.75 -1.087 1 85.31 81 THR A O 1
ATOM 643 N N . GLY A 1 82 ? 2.598 15.867 -1.294 1 83.31 82 GLY A N 1
ATOM 644 C CA . GLY A 1 82 ? 1.604 15.523 -2.301 1 83.31 82 GLY A CA 1
ATOM 645 C C . GLY A 1 82 ? 2.201 14.852 -3.521 1 83.31 82 GLY A C 1
ATOM 646 O O . GLY A 1 82 ? 1.66 13.859 -4.016 1 83.31 82 GLY A O 1
ATOM 647 N N . ASN A 1 83 ? 3.254 15.375 -4.02 1 85.31 83 ASN A N 1
ATOM 648 C CA . ASN A 1 83 ? 3.92 14.82 -5.191 1 85.31 83 ASN A CA 1
ATOM 649 C C . ASN A 1 83 ? 4.402 13.398 -4.938 1 85.31 83 ASN A C 1
ATOM 651 O O . ASN A 1 83 ? 4.27 12.523 -5.801 1 85.31 83 ASN A O 1
ATOM 655 N N . ALA A 1 84 ? 5.055 13.219 -3.789 1 88.62 84 ALA A N 1
ATOM 656 C CA . ALA A 1 84 ? 5.531 11.883 -3.445 1 88.62 84 ALA A CA 1
ATOM 657 C C . ALA A 1 84 ? 4.375 10.891 -3.387 1 88.62 84 ALA A C 1
ATOM 659 O O . ALA A 1 84 ? 4.457 9.797 -3.955 1 88.62 84 ALA A O 1
ATOM 660 N N . CYS A 1 85 ? 3.309 11.25 -2.775 1 82.81 85 CYS A N 1
ATOM 661 C CA . CYS A 1 85 ? 2.15 10.375 -2.656 1 82.81 85 CYS A CA 1
ATOM 662 C C . CYS A 1 85 ? 1.545 10.086 -4.023 1 82.81 85 CYS A C 1
ATOM 664 O O . CYS A 1 85 ? 1.173 8.945 -4.312 1 82.81 85 CYS A O 1
ATOM 666 N N . ALA A 1 86 ? 1.425 11.047 -4.863 1 82.06 86 ALA A N 1
ATOM 667 C CA . ALA A 1 86 ? 0.866 10.867 -6.203 1 82.06 86 ALA A CA 1
ATOM 668 C C . ALA A 1 86 ? 1.735 9.938 -7.043 1 82.06 86 ALA A C 1
ATOM 670 O O . ALA A 1 86 ? 1.222 9.062 -7.742 1 82.06 86 ALA A O 1
ATOM 671 N N . ALA A 1 87 ? 3.016 10.172 -7.039 1 87.56 87 ALA A N 1
ATOM 672 C CA . ALA A 1 87 ? 3.945 9.352 -7.809 1 87.56 87 ALA A CA 1
ATOM 673 C C . ALA A 1 87 ? 3.883 7.895 -7.367 1 87.56 87 ALA A C 1
ATOM 675 O O . ALA A 1 87 ? 3.838 6.988 -8.203 1 87.56 87 ALA A O 1
ATOM 676 N N . VAL A 1 88 ? 3.916 7.676 -6.082 1 86.75 88 VAL A N 1
ATOM 677 C CA . VAL A 1 88 ? 3.889 6.324 -5.527 1 86.75 88 VAL A CA 1
ATOM 678 C C . VAL A 1 88 ? 2.572 5.641 -5.891 1 86.75 88 VAL A C 1
ATOM 680 O O . VAL A 1 88 ? 2.557 4.465 -6.262 1 86.75 88 VAL A O 1
ATOM 683 N N . ASN A 1 89 ? 1.493 6.336 -5.789 1 82.69 89 ASN A N 1
ATOM 684 C CA . ASN A 1 89 ? 0.196 5.766 -6.137 1 82.69 89 ASN A CA 1
ATOM 685 C C . ASN A 1 89 ? 0.148 5.34 -7.602 1 82.69 89 ASN A C 1
ATOM 687 O O . ASN A 1 89 ? -0.358 4.266 -7.926 1 82.69 89 ASN A O 1
ATOM 691 N N . LYS A 1 90 ? 0.56 6.215 -8.445 1 84.31 90 LYS A N 1
ATOM 692 C CA . LYS A 1 90 ? 0.588 5.902 -9.867 1 84.31 90 LYS A CA 1
ATOM 693 C C . LYS A 1 90 ? 1.414 4.648 -10.141 1 84.31 90 LYS A C 1
ATOM 695 O O . LYS A 1 90 ? 0.984 3.762 -10.883 1 84.31 90 LYS A O 1
ATOM 700 N N . ARG A 1 91 ? 2.545 4.551 -9.586 1 88.81 91 ARG A N 1
ATOM 701 C CA . ARG A 1 91 ? 3.432 3.406 -9.781 1 88.81 91 ARG A CA 1
ATOM 702 C C . ARG A 1 91 ? 2.816 2.135 -9.211 1 88.81 91 ARG A C 1
ATOM 704 O O . ARG A 1 91 ? 3 1.047 -9.758 1 88.81 91 ARG A O 1
ATOM 711 N N . GLU A 1 92 ? 2.195 2.256 -8.039 1 86.06 92 GLU A N 1
ATOM 712 C CA . GLU A 1 92 ? 1.533 1.096 -7.445 1 86.06 92 GLU A CA 1
ATOM 713 C C . GLU A 1 92 ? 0.473 0.527 -8.383 1 86.06 92 GLU A C 1
ATOM 715 O O . GLU A 1 92 ? 0.396 -0.688 -8.578 1 86.06 92 GLU A O 1
ATOM 720 N N . GLN A 1 93 ? -0.317 1.413 -8.953 1 84.69 93 GLN A N 1
ATOM 721 C CA . GLN A 1 93 ? -1.349 0.983 -9.891 1 84.69 93 GLN A CA 1
ATOM 722 C C . GLN A 1 93 ? -0.739 0.25 -11.086 1 84.69 93 GLN A C 1
ATOM 724 O O . GLN A 1 93 ? -1.252 -0.788 -11.508 1 84.69 93 GLN A O 1
ATOM 729 N N . GLU A 1 94 ? 0.299 0.795 -11.57 1 88.81 94 GLU A N 1
ATOM 730 C CA . GLU A 1 94 ? 0.99 0.165 -12.688 1 88.81 94 GLU A CA 1
ATOM 731 C C . GLU A 1 94 ? 1.547 -1.201 -12.297 1 88.81 94 GLU A C 1
ATOM 733 O O . GLU A 1 94 ? 1.429 -2.166 -13.055 1 88.81 94 GLU A O 1
ATOM 738 N N . THR A 1 95 ? 2.174 -1.24 -11.133 1 89.88 95 THR A N 1
ATOM 739 C CA . THR A 1 95 ? 2.76 -2.482 -10.641 1 89.88 95 THR A CA 1
ATOM 740 C C . THR A 1 95 ? 1.686 -3.549 -10.445 1 89.88 95 THR A C 1
ATOM 742 O O . THR A 1 95 ? 1.882 -4.707 -10.812 1 89.88 95 THR A O 1
ATOM 745 N N . LEU A 1 96 ? 0.542 -3.195 -9.883 1 86.69 96 LEU A N 1
ATOM 746 C CA . LEU A 1 96 ? -0.556 -4.129 -9.656 1 86.69 96 LEU A CA 1
ATOM 747 C C . LEU A 1 96 ? -1.139 -4.621 -10.977 1 86.69 96 LEU A C 1
ATOM 749 O O . LEU A 1 96 ? -1.381 -5.816 -11.141 1 86.69 96 LEU A O 1
ATOM 753 N N . SER A 1 97 ? -1.338 -3.705 -11.922 1 89.06 97 SER A N 1
ATOM 754 C CA . SER A 1 97 ? -1.846 -4.074 -13.242 1 89.06 97 SER A CA 1
ATOM 755 C C . SER A 1 97 ? -0.912 -5.059 -13.938 1 89.06 97 SER A C 1
ATOM 757 O O . SER A 1 97 ? -1.362 -6.055 -14.5 1 89.06 97 SER A O 1
ATOM 759 N N . ASP A 1 98 ? 0.34 -4.789 -13.898 1 92.38 98 ASP A N 1
ATOM 760 C CA . ASP A 1 98 ? 1.337 -5.664 -14.508 1 92.38 98 ASP A CA 1
ATOM 761 C C . ASP A 1 98 ? 1.356 -7.031 -13.836 1 92.38 98 ASP A C 1
ATOM 763 O O . ASP A 1 98 ? 1.458 -8.062 -14.508 1 92.38 98 ASP A O 1
ATOM 767 N N . SER A 1 99 ? 1.304 -7.02 -12.516 1 91.5 99 SER A N 1
ATOM 768 C CA . SER A 1 99 ? 1.279 -8.266 -11.766 1 91.5 99 SER A CA 1
ATOM 769 C C . SER A 1 99 ? 0.029 -9.078 -12.078 1 91.5 99 SER A C 1
ATOM 771 O O . SER A 1 99 ? 0.078 -10.312 -12.133 1 91.5 99 SER A O 1
ATOM 773 N N . PHE A 1 100 ? -1.081 -8.375 -12.297 1 91.38 100 PHE A N 1
ATOM 774 C CA . PHE A 1 100 ? -2.311 -9.055 -12.68 1 91.38 100 PHE A CA 1
ATOM 775 C C . PHE A 1 100 ? -2.137 -9.773 -14.008 1 91.38 100 PHE A C 1
ATOM 777 O O . PHE A 1 100 ? -2.439 -10.969 -14.125 1 91.38 100 PHE A O 1
ATOM 784 N N . ASP A 1 101 ? -1.552 -9.125 -14.961 1 93 101 ASP A N 1
ATOM 785 C CA . ASP A 1 101 ? -1.452 -9.625 -16.328 1 93 101 ASP A CA 1
ATOM 786 C C . ASP A 1 101 ? -0.365 -10.695 -16.438 1 93 101 ASP A C 1
ATOM 788 O O . ASP A 1 101 ? -0.527 -11.68 -17.172 1 93 101 ASP A O 1
ATOM 792 N N . ARG A 1 102 ? 0.679 -10.531 -15.719 1 94.19 102 ARG A N 1
ATOM 793 C CA . ARG A 1 102 ? 1.854 -11.359 -15.953 1 94.19 102 ARG A CA 1
ATOM 794 C C . ARG A 1 102 ? 1.941 -12.492 -14.938 1 94.19 102 ARG A C 1
ATOM 796 O O . ARG A 1 102 ? 2.693 -13.453 -15.125 1 94.19 102 ARG A O 1
ATOM 803 N N . VAL A 1 103 ? 1.284 -12.359 -13.859 1 93.5 103 VAL A N 1
ATOM 804 C CA . VAL A 1 103 ? 1.407 -13.352 -12.797 1 93.5 103 VAL A CA 1
ATOM 805 C C . VAL A 1 103 ? 0.055 -14.023 -12.555 1 93.5 103 VAL A C 1
ATOM 807 O O . VAL A 1 103 ? -0.112 -15.211 -12.82 1 93.5 103 VAL A O 1
ATOM 810 N N . PHE A 1 104 ? -0.967 -13.273 -12.188 1 92.75 104 PHE A N 1
ATOM 811 C CA . PHE A 1 104 ? -2.268 -13.812 -11.805 1 92.75 104 PHE A CA 1
ATOM 812 C C . PHE A 1 104 ? -2.957 -14.461 -13 1 92.75 104 PHE A C 1
ATOM 814 O O . PHE A 1 104 ? -3.4 -15.609 -12.922 1 92.75 104 PHE A O 1
ATOM 821 N N . ALA A 1 105 ? -3.033 -13.75 -14.109 1 93.94 105 ALA A N 1
ATOM 822 C CA . ALA A 1 105 ? -3.811 -14.203 -15.266 1 93.94 105 ALA A CA 1
ATOM 823 C C . ALA A 1 105 ? -3.281 -15.531 -15.797 1 93.94 105 ALA A C 1
ATOM 825 O O . ALA A 1 105 ? -4.051 -16.469 -16.016 1 93.94 105 ALA A O 1
ATOM 826 N N . PRO A 1 106 ? -1.996 -15.688 -15.969 1 95.06 106 PRO A N 1
ATOM 827 C CA . PRO A 1 106 ? -1.491 -16.969 -16.484 1 95.06 106 PRO A CA 1
ATOM 828 C C . PRO A 1 106 ? -1.753 -18.125 -15.523 1 95.06 106 PRO A C 1
ATOM 830 O O . PRO A 1 106 ? -2.113 -19.219 -15.961 1 95.06 106 PRO A O 1
ATOM 833 N N . MET A 1 107 ? -1.502 -17.938 -14.234 1 93.81 107 MET A N 1
ATOM 834 C CA . MET A 1 107 ? -1.743 -18.984 -13.258 1 93.81 107 MET A CA 1
ATOM 835 C C . MET A 1 107 ? -3.225 -19.344 -13.203 1 93.81 107 MET A C 1
ATOM 837 O O . MET A 1 107 ? -3.58 -20.531 -13.109 1 93.81 107 MET A O 1
ATOM 841 N N . LYS A 1 108 ? -4.051 -18.328 -13.258 1 94.19 108 LYS A N 1
ATOM 842 C CA . LYS A 1 108 ? -5.492 -18.562 -13.289 1 94.19 108 LYS A CA 1
ATOM 843 C C . LYS A 1 108 ? -5.902 -19.328 -14.539 1 94.19 108 LYS A C 1
ATOM 845 O O . LYS A 1 108 ? -6.715 -20.25 -14.461 1 94.19 108 LYS A O 1
ATOM 850 N N . SER A 1 109 ? -5.352 -18.984 -15.672 1 95.69 109 SER A N 1
ATOM 851 C CA . SER A 1 109 ? -5.648 -19.656 -16.938 1 95.69 109 SER A CA 1
ATOM 852 C C . SER A 1 109 ? -5.285 -21.141 -16.875 1 95.69 109 SER A C 1
ATOM 854 O O . SER A 1 109 ? -6.02 -21.984 -17.375 1 95.69 109 SER A O 1
ATOM 856 N N . TRP A 1 110 ? -4.148 -21.438 -16.234 1 95.81 110 TRP A N 1
ATOM 857 C CA . TRP A 1 110 ? -3.771 -22.828 -16.125 1 95.81 110 TRP A CA 1
ATOM 858 C C . TRP A 1 110 ? -4.809 -23.609 -15.312 1 95.81 110 TRP A C 1
ATOM 860 O O . TRP A 1 110 ? -5.203 -24.719 -15.703 1 95.81 110 TRP A O 1
ATOM 870 N N . VAL A 1 111 ? -5.277 -23.047 -14.203 1 95 111 VAL A N 1
ATOM 871 C CA . VAL A 1 111 ? -6.219 -23.719 -13.312 1 95 111 VAL A CA 1
ATOM 872 C C . VAL A 1 111 ? -7.57 -23.859 -14 1 95 111 VAL A C 1
ATOM 874 O O . VAL A 1 111 ? -8.219 -24.906 -13.891 1 95 111 VAL A O 1
ATOM 877 N N . GLU A 1 112 ? -7.996 -22.922 -14.758 1 95.69 112 GLU A N 1
ATOM 878 C CA . GLU A 1 112 ? -9.375 -22.859 -15.242 1 95.69 112 GLU A CA 1
ATOM 879 C C . GLU A 1 112 ? -9.484 -23.438 -16.656 1 95.69 112 GLU A C 1
ATOM 881 O O . GLU A 1 112 ? -10.57 -23.828 -17.078 1 95.69 112 GLU A O 1
ATOM 886 N N . GLU A 1 113 ? -8.391 -23.453 -17.406 1 95.31 113 GLU A N 1
ATOM 887 C CA . GLU A 1 113 ? -8.469 -23.875 -18.797 1 95.31 113 GLU A CA 1
ATOM 888 C C . GLU A 1 113 ? -7.578 -25.094 -19.047 1 95.31 113 GLU A C 1
ATOM 890 O O . GLU A 1 113 ? -8.07 -26.156 -19.422 1 95.31 113 GLU A O 1
ATOM 895 N N . ASP A 1 114 ? -6.262 -25 -18.719 1 94.12 114 ASP A N 1
ATOM 896 C CA . ASP A 1 114 ? -5.305 -26.031 -19.078 1 94.12 114 ASP A CA 1
ATOM 897 C C . ASP A 1 114 ? -5.543 -27.312 -18.266 1 94.12 114 ASP A C 1
ATOM 899 O O . ASP A 1 114 ? -5.543 -28.406 -18.812 1 94.12 114 ASP A O 1
ATOM 903 N N . TYR A 1 115 ? -5.77 -27.109 -16.969 1 95.06 115 TYR A N 1
ATOM 904 C CA . TYR A 1 115 ? -5.941 -28.266 -16.078 1 95.06 115 TYR A CA 1
ATOM 905 C C . TYR A 1 115 ? -7.176 -29.062 -16.469 1 95.06 115 TYR A C 1
ATOM 907 O O . TYR A 1 115 ? -7.09 -30.266 -16.719 1 95.06 115 TYR A O 1
ATOM 915 N N . PRO A 1 116 ? -8.398 -28.422 -16.578 1 96.19 116 PRO A N 1
ATOM 916 C CA . PRO A 1 116 ? -9.578 -29.203 -16.969 1 96.19 116 PRO A CA 1
ATOM 917 C C . PRO A 1 116 ? -9.422 -29.859 -18.344 1 96.19 116 PRO A C 1
ATOM 919 O O . PRO A 1 116 ? -9.891 -30.984 -18.531 1 96.19 116 PRO A O 1
ATOM 922 N N . ARG A 1 117 ? -8.812 -29.188 -19.297 1 95.69 117 ARG A N 1
ATOM 923 C CA . ARG A 1 117 ? -8.57 -29.766 -20.609 1 95.69 117 ARG A CA 1
ATOM 924 C C . ARG A 1 117 ? -7.707 -31.016 -20.516 1 95.69 117 ARG A C 1
ATOM 926 O O . ARG A 1 117 ? -8.031 -32.062 -21.109 1 95.69 117 ARG A O 1
ATOM 933 N N . LEU A 1 118 ? -6.609 -30.906 -19.75 1 94.69 118 LEU A N 1
ATOM 934 C CA . LEU A 1 118 ? -5.699 -32.031 -19.562 1 94.69 118 LEU A CA 1
ATOM 935 C C . LEU A 1 118 ? -6.395 -33.188 -18.859 1 94.69 118 LEU A C 1
ATOM 937 O O . LEU A 1 118 ? -6.242 -34.344 -19.234 1 94.69 118 LEU A O 1
ATOM 941 N N . MET A 1 119 ? -7.172 -32.906 -17.844 1 95.25 119 MET A N 1
ATOM 942 C CA . MET A 1 119 ? -7.871 -33.938 -17.078 1 95.25 119 MET A CA 1
ATOM 943 C C . MET A 1 119 ? -8.883 -34.656 -17.953 1 95.25 119 MET A C 1
ATOM 945 O O . MET A 1 119 ? -9.055 -35.875 -17.828 1 95.25 119 MET A O 1
ATOM 949 N N . LYS A 1 120 ? -9.555 -33.969 -18.875 1 95.5 120 LYS A N 1
ATOM 950 C CA . LYS A 1 120 ? -10.477 -34.594 -19.812 1 95.5 120 LYS A CA 1
ATOM 951 C C . LYS A 1 120 ? -9.742 -35.562 -20.734 1 95.5 120 LYS A C 1
ATOM 953 O O . LYS A 1 120 ? -10.234 -36.688 -21 1 95.5 120 LYS A O 1
ATOM 958 N N . GLU A 1 121 ? -8.562 -35.125 -21.188 1 94.69 121 GLU A N 1
ATOM 959 C CA . GLU A 1 121 ? -7.758 -35.969 -22.047 1 94.69 121 GLU A CA 1
ATOM 960 C C . GLU A 1 121 ? -7.277 -37.219 -21.297 1 94.69 121 GLU A C 1
ATOM 962 O O . GLU A 1 121 ? -7.254 -38.312 -21.844 1 94.69 121 GLU A O 1
ATOM 967 N N . ILE A 1 122 ? -6.883 -37.031 -20.047 1 93.56 122 ILE A N 1
ATOM 968 C CA . ILE A 1 122 ? -6.434 -38.125 -19.219 1 93.56 122 ILE A CA 1
ATOM 969 C C . ILE A 1 122 ? -7.582 -39.125 -19 1 93.56 122 ILE A C 1
ATOM 971 O O . ILE A 1 122 ? -7.395 -40.344 -19.125 1 93.56 122 ILE A O 1
ATOM 975 N N . LYS A 1 123 ? -8.797 -38.656 -18.734 1 93.81 123 LYS A N 1
ATOM 976 C CA . LYS A 1 123 ? -9.969 -39.5 -18.578 1 93.81 123 LYS A CA 1
ATOM 977 C C . LYS A 1 123 ? -10.258 -40.312 -19.844 1 93.81 123 LYS A C 1
ATOM 979 O O . LYS A 1 123 ? -10.555 -41.5 -19.781 1 93.81 123 LYS A O 1
ATOM 984 N N . LYS A 1 124 ? -10.188 -39.625 -21 1 94.19 124 LYS A N 1
ATOM 985 C CA . LYS A 1 124 ? -10.383 -40.281 -22.281 1 94.19 124 LYS A CA 1
ATOM 986 C C . LYS A 1 124 ? -9.336 -41.375 -22.5 1 94.19 124 LYS A C 1
ATOM 988 O O . LYS A 1 124 ? -9.648 -42.438 -23.047 1 94.19 124 LYS A O 1
ATOM 993 N N . CYS A 1 125 ? -8.094 -41.062 -22.031 1 93.38 125 CYS A N 1
ATOM 994 C CA . CYS A 1 125 ? -7.02 -42.031 -22.156 1 93.38 125 CYS A CA 1
ATOM 995 C C . CYS A 1 125 ? -7.348 -43.312 -21.375 1 93.38 125 CYS A C 1
ATOM 997 O O . CYS A 1 125 ? -7.148 -44.406 -21.875 1 93.38 125 CYS A O 1
ATOM 999 N N . TYR A 1 126 ? -7.91 -43.156 -20.234 1 90.5 126 TYR A N 1
ATOM 1000 C CA . TYR A 1 126 ? -8.305 -44.312 -19.438 1 90.5 126 TYR A CA 1
ATOM 1001 C C . TYR A 1 126 ? -9.453 -45.062 -20.094 1 90.5 126 TYR A C 1
ATOM 1003 O O . TYR A 1 126 ? -9.469 -46.312 -20.109 1 90.5 126 TYR A O 1
ATOM 1011 N N . ALA A 1 127 ? -10.391 -44.375 -20.719 1 91.94 127 ALA A N 1
ATOM 1012 C CA . ALA A 1 127 ? -11.523 -45 -21.406 1 91.94 127 ALA A CA 1
ATOM 1013 C C . ALA A 1 127 ? -11.047 -45.812 -22.594 1 91.94 127 ALA A C 1
ATOM 1015 O O . ALA A 1 127 ? -11.523 -46.938 -22.828 1 91.94 127 ALA A O 1
ATOM 1016 N N . VAL A 1 128 ? -10.117 -45.25 -23.359 1 93.69 128 VAL A N 1
ATOM 1017 C CA . VAL A 1 128 ? -9.57 -45.906 -24.531 1 93.69 128 VAL A CA 1
ATOM 1018 C C . VAL A 1 128 ? -8.805 -47.156 -24.094 1 93.69 128 VAL A C 1
ATOM 1020 O O . VAL A 1 128 ? -8.844 -48.188 -24.766 1 93.69 128 VAL A O 1
ATOM 1023 N N . LYS A 1 129 ? -8.125 -47.031 -22.984 1 92.38 129 LYS A N 1
ATOM 1024 C CA . LYS A 1 129 ? -7.43 -48.188 -22.438 1 92.38 129 LYS A CA 1
ATOM 1025 C C . LYS A 1 129 ? -8.414 -49.312 -22.078 1 92.38 129 LYS A C 1
ATOM 1027 O O . LYS A 1 129 ? -8.164 -50.469 -22.359 1 92.38 129 LYS A O 1
ATOM 1032 N N . GLU A 1 130 ? -9.547 -48.969 -21.453 1 89.62 130 GLU A N 1
ATOM 1033 C CA . GLU A 1 130 ? -10.578 -49.969 -21.109 1 89.62 130 GLU A CA 1
ATOM 1034 C C . GLU A 1 130 ? -11.117 -50.656 -22.359 1 89.62 130 GLU A C 1
ATOM 1036 O O . GLU A 1 130 ? -11.352 -51.844 -22.359 1 89.62 130 GLU A O 1
ATOM 1041 N N . GLU A 1 131 ? -11.328 -49.812 -23.406 1 90.94 131 GLU A N 1
ATOM 1042 C CA . GLU A 1 131 ? -11.781 -50.375 -24.672 1 90.94 131 GLU A CA 1
ATOM 1043 C C . GLU A 1 131 ? -10.766 -51.375 -25.25 1 90.94 131 GLU A C 1
ATOM 1045 O O . GLU A 1 131 ? -11.141 -52.438 -25.719 1 90.94 131 GLU A O 1
ATOM 1050 N N . MET A 1 132 ? -9.508 -50.969 -25.203 1 91.88 132 MET A N 1
ATOM 1051 C CA . MET A 1 132 ? -8.438 -51.844 -25.656 1 91.88 132 MET A CA 1
ATOM 1052 C C . MET A 1 132 ? -8.406 -53.156 -24.859 1 91.88 132 MET A C 1
ATOM 1054 O O . MET A 1 132 ? -8.305 -54.25 -25.422 1 91.88 132 MET A O 1
ATOM 1058 N N . ASP A 1 133 ? -8.555 -53.062 -23.531 1 88.75 133 ASP A N 1
ATOM 1059 C CA . ASP A 1 133 ? -8.539 -54.25 -22.656 1 88.75 133 ASP A CA 1
ATOM 1060 C C . ASP A 1 133 ? -9.703 -55.156 -22.969 1 88.75 133 ASP A C 1
ATOM 1062 O O . ASP A 1 133 ? -9.539 -56.406 -23 1 88.75 133 ASP A O 1
ATOM 1066 N N . ARG A 1 134 ? -10.852 -54.625 -23.25 1 89.5 134 ARG A N 1
ATOM 1067 C CA . ARG A 1 134 ? -12.023 -55.406 -23.594 1 89.5 134 ARG A CA 1
ATOM 1068 C C . ARG A 1 134 ? -11.812 -56.125 -24.922 1 89.5 134 ARG A C 1
ATOM 1070 O O . ARG A 1 134 ? -12.18 -57.312 -25.062 1 89.5 134 ARG A O 1
ATOM 1077 N N . ALA A 1 135 ? -11.195 -55.438 -25.859 1 90.75 135 ALA A N 1
ATOM 1078 C CA . ALA A 1 135 ? -10.914 -56.062 -27.156 1 90.75 135 ALA A CA 1
ATOM 1079 C C . ALA A 1 135 ? -9.906 -57.188 -27.016 1 90.75 135 ALA A C 1
ATOM 1081 O O . ALA A 1 135 ? -10.047 -58.219 -27.672 1 90.75 135 ALA A O 1
ATOM 1082 N N . VAL A 1 136 ? -8.906 -56.969 -26.188 1 89.06 136 VAL A N 1
ATOM 1083 C CA . VAL A 1 136 ? -7.887 -58 -25.938 1 89.06 136 VAL A CA 1
ATOM 1084 C C . VAL A 1 136 ? -8.523 -59.219 -25.297 1 89.06 136 VAL A C 1
ATOM 1086 O O . VAL A 1 136 ? -8.258 -60.344 -25.688 1 89.06 136 VAL A O 1
ATOM 1089 N N . MET A 1 137 ? -9.461 -58.969 -24.359 1 89.31 137 MET A N 1
ATOM 1090 C CA . MET A 1 137 ? -10.148 -60.062 -23.672 1 89.31 137 MET A CA 1
ATOM 1091 C C . MET A 1 137 ? -11.039 -60.844 -24.625 1 89.31 137 MET A C 1
ATOM 1093 O O . MET A 1 137 ? -11.086 -62.094 -24.562 1 89.31 137 MET A O 1
ATOM 1097 N N . ALA A 1 138 ? -11.688 -60.156 -25.516 1 89.25 138 ALA A N 1
ATOM 1098 C CA . ALA A 1 138 ? -12.57 -60.781 -26.484 1 89.25 138 ALA A CA 1
ATOM 1099 C C . ALA A 1 138 ? -11.789 -61.688 -27.453 1 89.25 138 ALA A C 1
ATOM 1101 O O . ALA A 1 138 ? -12.234 -62.781 -27.797 1 89.25 138 ALA A O 1
ATOM 1102 N N . THR A 1 139 ? -10.625 -61.219 -27.875 1 90.12 139 THR A N 1
ATOM 1103 C CA . THR A 1 139 ? -9.773 -61.969 -28.781 1 90.12 139 THR A CA 1
ATOM 1104 C C . THR A 1 139 ? -9.211 -63.219 -28.078 1 90.12 139 THR A C 1
ATOM 1106 O O . THR A 1 139 ? -9.023 -64.25 -28.703 1 90.12 139 THR A O 1
ATOM 1109 N N . GLY A 1 140 ? -8.906 -63.062 -26.781 1 85.38 140 GLY A N 1
ATOM 1110 C CA . GLY A 1 140 ? -8.414 -64.188 -26 1 85.38 140 GLY A CA 1
ATOM 1111 C C . GLY A 1 140 ? -9.461 -65.25 -25.797 1 85.38 140 GLY A C 1
ATOM 1112 O O . GLY A 1 140 ? -9.125 -66.438 -25.734 1 85.38 140 GLY A O 1
ATOM 1113 N N . ALA A 1 141 ? -10.719 -64.875 -25.766 1 86.62 141 ALA A N 1
ATOM 1114 C CA . ALA A 1 141 ? -11.805 -65.812 -25.562 1 86.62 141 ALA A CA 1
ATOM 1115 C C . ALA A 1 141 ? -12.078 -66.625 -26.844 1 86.62 141 ALA A C 1
ATOM 1117 O O . ALA A 1 141 ? -12.352 -67.812 -26.781 1 86.62 141 ALA A O 1
ATOM 1118 N N . ARG A 1 142 ? -12.109 -65.875 -27.953 1 88.69 142 ARG A N 1
ATOM 1119 C CA . ARG A 1 142 ? -12.328 -66.5 -29.266 1 88.69 142 ARG A CA 1
ATOM 1120 C C . ARG A 1 142 ? -11.586 -65.75 -30.359 1 88.69 142 ARG A C 1
ATOM 1122 O O . ARG A 1 142 ? -11.898 -64.562 -30.625 1 88.69 142 ARG A O 1
ATOM 1129 N N . GLN A 1 143 ? -10.672 -66.438 -31 1 88.25 143 GLN A N 1
ATOM 1130 C CA . GLN A 1 143 ? -9.875 -65.812 -32.031 1 88.25 143 GLN A CA 1
ATOM 1131 C C . GLN A 1 143 ? -10.555 -65.875 -33.375 1 88.25 143 GLN A C 1
ATOM 1133 O O . GLN A 1 143 ? -10.727 -67 -33.938 1 88.25 143 GLN A O 1
ATOM 1138 N N . THR A 1 144 ? -11.172 -64.812 -33.781 1 92.94 144 THR A N 1
ATOM 1139 C CA . THR A 1 144 ? -11.68 -64.688 -35.156 1 92.94 144 THR A CA 1
ATOM 1140 C C . THR A 1 144 ? -10.977 -63.562 -35.875 1 92.94 144 THR A C 1
ATOM 1142 O O . THR A 1 144 ? -10.422 -62.656 -35.25 1 92.94 144 THR A O 1
ATOM 1145 N N . PRO A 1 145 ? -10.898 -63.75 -37.188 1 93.06 145 PRO A N 1
ATOM 1146 C CA . PRO A 1 145 ? -10.258 -62.656 -37.938 1 93.06 145 PRO A CA 1
ATOM 1147 C C . PRO A 1 145 ? -10.859 -61.312 -37.625 1 93.06 145 PRO A C 1
ATOM 1149 O O . PRO A 1 145 ? -10.125 -60.312 -37.531 1 93.06 145 PRO A O 1
ATOM 1152 N N . GLU A 1 146 ? -12.125 -61.219 -37.375 1 92.38 146 GLU A N 1
ATOM 1153 C CA . GLU A 1 146 ? -12.805 -59.969 -37.062 1 92.38 146 GLU A CA 1
ATOM 1154 C C . GLU A 1 146 ? -12.391 -59.438 -35.656 1 92.38 146 GLU A C 1
ATOM 1156 O O . GLU A 1 146 ? -12.117 -58.25 -35.5 1 92.38 146 GLU A O 1
ATOM 1161 N N . ARG A 1 147 ? -12.289 -60.312 -34.688 1 92.19 147 ARG A N 1
ATOM 1162 C CA . ARG A 1 147 ? -11.898 -59.938 -33.312 1 92.19 147 ARG A CA 1
ATOM 1163 C C . ARG A 1 147 ? -10.43 -59.5 -33.281 1 92.19 147 ARG A C 1
ATOM 1165 O O . ARG A 1 147 ? -10.07 -58.594 -32.562 1 92.19 147 ARG A O 1
ATOM 1172 N N . SER A 1 148 ? -9.625 -60.188 -34.031 1 93 148 SER A N 1
ATOM 1173 C CA . SER A 1 148 ? -8.203 -59.844 -34.094 1 93 148 SER A CA 1
ATOM 1174 C C . SER A 1 148 ? -7.977 -58.469 -34.719 1 93 148 SER A C 1
ATOM 1176 O O . SER A 1 148 ? -7.137 -57.719 -34.25 1 93 148 SER A O 1
ATOM 1178 N N . ALA A 1 149 ? -8.773 -58.188 -35.75 1 94.31 149 ALA A N 1
ATOM 1179 C CA . ALA A 1 149 ? -8.672 -56.875 -36.406 1 94.31 149 ALA A CA 1
ATOM 1180 C C . ALA A 1 149 ? -9.117 -55.781 -35.469 1 94.31 149 ALA A C 1
ATOM 1182 O O . ALA A 1 149 ? -8.477 -54.719 -35.406 1 94.31 149 ALA A O 1
ATOM 1183 N N . LYS A 1 150 ? -10.172 -55.969 -34.719 1 93.69 150 LYS A N 1
ATOM 1184 C CA . LYS A 1 150 ? -10.68 -55 -33.75 1 93.69 150 LYS A CA 1
ATOM 1185 C C . LYS A 1 150 ? -9.672 -54.75 -32.625 1 93.69 150 LYS A C 1
ATOM 1187 O O . LYS A 1 150 ? -9.492 -53.625 -32.188 1 93.69 150 LYS A O 1
ATOM 1192 N N . CYS A 1 151 ? -9.055 -55.781 -32.188 1 93.38 151 CYS A N 1
ATOM 1193 C CA . CYS A 1 151 ? -8.055 -55.719 -31.109 1 93.38 151 CYS A CA 1
ATOM 1194 C C . CYS A 1 151 ? -6.844 -54.906 -31.562 1 93.38 151 CYS A C 1
ATOM 1196 O O . CYS A 1 151 ? -6.371 -54.031 -30.828 1 93.38 151 CYS A O 1
ATOM 1198 N N . GLU A 1 152 ? -6.418 -55.188 -32.812 1 95.06 152 GLU A N 1
ATOM 1199 C CA . GLU A 1 152 ? -5.273 -54.469 -33.344 1 95.06 152 GLU A CA 1
ATOM 1200 C C . GLU A 1 152 ? -5.598 -53 -33.531 1 95.06 152 GLU A C 1
ATOM 1202 O O . GLU A 1 152 ? -4.762 -52.125 -33.25 1 95.06 152 GLU A O 1
ATOM 1207 N N . ALA A 1 153 ? -6.801 -52.719 -33.906 1 95 153 ALA A N 1
ATOM 1208 C CA . ALA A 1 153 ? -7.242 -51.344 -34.062 1 95 153 ALA A CA 1
ATOM 1209 C C . ALA A 1 153 ? -7.316 -50.625 -32.719 1 95 153 ALA A C 1
ATOM 1211 O O . ALA A 1 153 ? -6.938 -49.469 -32.594 1 95 153 ALA A O 1
ATOM 1212 N N . ALA A 1 154 ? -7.812 -51.219 -31.719 1 94.25 154 ALA A N 1
ATOM 1213 C CA . ALA A 1 154 ? -7.926 -50.656 -30.359 1 94.25 154 ALA A CA 1
ATOM 1214 C C . ALA A 1 154 ? -6.547 -50.406 -29.766 1 94.25 154 ALA A C 1
ATOM 1216 O O . ALA A 1 154 ? -6.336 -49.375 -29.094 1 94.25 154 ALA A O 1
ATOM 1217 N N . LYS A 1 155 ? -5.609 -51.344 -29.984 1 93.38 155 LYS A N 1
ATOM 1218 C CA . LYS A 1 155 ? -4.242 -51.188 -29.5 1 93.38 155 LYS A CA 1
ATOM 1219 C C . LYS A 1 155 ? -3.58 -49.969 -30.141 1 93.38 155 LYS A C 1
ATOM 1221 O O . LYS A 1 155 ? -2.912 -49.188 -29.453 1 93.38 155 LYS A O 1
ATOM 1226 N N . LYS A 1 156 ? -3.83 -49.875 -31.469 1 94.06 156 LYS A N 1
ATOM 1227 C CA . LYS A 1 156 ? -3.256 -48.75 -32.188 1 94.06 156 LYS A CA 1
ATOM 1228 C C . LYS A 1 156 ? -3.834 -47.406 -31.688 1 94.06 156 LYS A C 1
ATOM 1230 O O . LYS A 1 156 ? -3.096 -46.438 -31.484 1 94.06 156 LYS A O 1
ATOM 1235 N N . ARG A 1 157 ? -5.109 -47.375 -31.5 1 94.25 157 ARG A N 1
ATOM 1236 C CA . ARG A 1 157 ? -5.781 -46.188 -31 1 94.25 157 ARG A CA 1
ATOM 1237 C C . ARG A 1 157 ? -5.289 -45.812 -29.609 1 94.25 157 ARG A C 1
ATOM 1239 O O . ARG A 1 157 ? -5.008 -44.625 -29.328 1 94.25 157 ARG A O 1
ATOM 1246 N N . HIS A 1 158 ? -5.172 -46.719 -28.719 1 93.44 158 HIS A N 1
ATOM 1247 C CA . HIS A 1 158 ? -4.695 -46.5 -27.359 1 93.44 158 HIS A CA 1
ATOM 1248 C C . HIS A 1 158 ? -3.266 -45.969 -27.375 1 93.44 158 HIS A C 1
ATOM 1250 O O . HIS A 1 158 ? -2.949 -45 -26.656 1 93.44 158 HIS A O 1
ATOM 1256 N N . LYS A 1 159 ? -2.428 -46.656 -28.141 1 93.44 159 LYS A N 1
ATOM 1257 C CA . LYS A 1 159 ? -1.026 -46.25 -28.203 1 93.44 159 LYS A CA 1
ATOM 1258 C C . LYS A 1 159 ? -0.89 -44.812 -28.641 1 93.44 159 LYS A C 1
ATOM 1260 O O . LYS A 1 159 ? -0.155 -44.031 -28.031 1 93.44 159 LYS A O 1
ATOM 1265 N N . GLU A 1 160 ? -1.632 -44.469 -29.672 1 93.12 160 GLU A N 1
ATOM 1266 C CA . GLU A 1 160 ? -1.578 -43.094 -30.203 1 93.12 160 GLU A CA 1
ATOM 1267 C C . GLU A 1 160 ? -2.076 -42.094 -29.156 1 93.12 160 GLU A C 1
ATOM 1269 O O . GLU A 1 160 ? -1.437 -41.062 -28.922 1 93.12 160 GLU A O 1
ATOM 1274 N N . PHE A 1 161 ? -3.137 -42.406 -28.531 1 93.25 161 PHE A N 1
ATOM 1275 C CA . PHE A 1 161 ? -3.73 -41.5 -27.531 1 93.25 161 PHE A CA 1
ATOM 1276 C C . PHE A 1 161 ? -2.84 -41.406 -26.312 1 93.25 161 PHE A C 1
ATOM 1278 O O . PHE A 1 161 ? -2.604 -40.281 -25.797 1 93.25 161 PHE A O 1
ATOM 1285 N N . PHE A 1 162 ? -2.328 -42.469 -25.859 1 93.31 162 PHE A N 1
ATOM 1286 C CA . PHE A 1 162 ? -1.483 -42.5 -24.672 1 93.31 162 PHE A CA 1
ATOM 1287 C C . PHE A 1 162 ? -0.201 -41.719 -24.906 1 93.31 162 PHE A C 1
ATOM 1289 O O . PHE A 1 162 ? 0.231 -40.969 -24.031 1 93.31 162 PHE A O 1
ATOM 1296 N N . ASP A 1 163 ? 0.373 -41.938 -26.078 1 92.81 163 ASP A N 1
ATOM 1297 C CA . ASP A 1 163 ? 1.599 -41.219 -26.406 1 92.81 163 ASP A CA 1
ATOM 1298 C C . ASP A 1 163 ? 1.368 -39.688 -26.359 1 92.81 163 ASP A C 1
ATOM 1300 O O . ASP A 1 163 ? 2.172 -38.969 -25.781 1 92.81 163 ASP A O 1
ATOM 1304 N N . ARG A 1 164 ? 0.284 -39.281 -26.859 1 92.25 164 ARG A N 1
ATOM 1305 C CA . ARG A 1 164 ? -0.049 -37.844 -26.891 1 92.25 164 ARG A CA 1
ATOM 1306 C C . ARG A 1 164 ? -0.306 -37.344 -25.469 1 92.25 164 ARG A C 1
ATOM 1308 O O . ARG A 1 164 ? 0.261 -36.312 -25.078 1 92.25 164 ARG A O 1
ATOM 1315 N N . VAL A 1 165 ? -1.102 -38.031 -24.734 1 93.19 165 VAL A N 1
ATOM 1316 C CA . VAL A 1 165 ? -1.491 -37.594 -23.406 1 93.19 165 VAL A CA 1
ATOM 1317 C C . VAL A 1 165 ? -0.288 -37.656 -22.469 1 93.19 165 VAL A C 1
ATOM 1319 O O . VAL A 1 165 ? -0.078 -36.781 -21.656 1 93.19 165 VAL A O 1
ATOM 1322 N N . SER A 1 166 ? 0.496 -38.75 -22.625 1 91.88 166 SER A N 1
ATOM 1323 C CA . SER A 1 166 ? 1.672 -38.906 -21.781 1 91.88 166 SER A CA 1
ATOM 1324 C C . SER A 1 166 ? 2.66 -37.781 -21.969 1 91.88 166 SER A C 1
ATOM 1326 O O . SER A 1 166 ? 3.262 -37.281 -21 1 91.88 166 SER A O 1
ATOM 1328 N N . THR A 1 167 ? 2.758 -37.281 -23.172 1 90.56 167 THR A N 1
ATOM 1329 C CA . THR A 1 167 ? 3.639 -36.156 -23.469 1 90.56 167 THR A CA 1
ATOM 1330 C C . THR A 1 167 ? 3.197 -34.906 -22.719 1 90.56 167 THR A C 1
ATOM 1332 O O . THR A 1 167 ? 4.023 -34.219 -22.125 1 90.56 167 THR A O 1
ATOM 1335 N N . GLU A 1 168 ? 1.96 -34.688 -22.688 1 89.88 168 GLU A N 1
ATOM 1336 C CA . GLU A 1 168 ? 1.42 -33.5 -22 1 89.88 168 GLU A CA 1
ATOM 1337 C C . GLU A 1 168 ? 1.521 -33.656 -20.484 1 89.88 168 GLU A C 1
ATOM 1339 O O . GLU A 1 168 ? 1.873 -32.719 -19.781 1 89.88 168 GLU A O 1
ATOM 1344 N N . VAL A 1 169 ? 1.289 -34.844 -20.031 1 89.88 169 VAL A N 1
ATOM 1345 C CA . VAL A 1 169 ? 1.306 -35.125 -18.609 1 89.88 169 VAL A CA 1
ATOM 1346 C C . VAL A 1 169 ? 2.723 -34.969 -18.062 1 89.88 169 VAL A C 1
ATOM 1348 O O . VAL A 1 169 ? 2.918 -34.406 -16.984 1 89.88 169 VAL A O 1
ATOM 1351 N N . PHE A 1 170 ? 3.717 -35.344 -18.797 1 85.19 170 PHE A N 1
ATOM 1352 C CA . PHE A 1 170 ? 5.086 -35.312 -18.297 1 85.19 170 PHE A CA 1
ATOM 1353 C C . PHE A 1 170 ? 5.668 -33.906 -18.375 1 85.19 170 PHE A C 1
ATOM 1355 O O . PHE A 1 170 ? 6.73 -33.625 -17.812 1 85.19 170 PHE A O 1
ATOM 1362 N N . LYS A 1 171 ? 4.824 -32.938 -18.984 1 81.12 171 LYS A N 1
ATOM 1363 C CA . LYS A 1 171 ? 5.211 -31.531 -18.969 1 81.12 171 LYS A CA 1
ATOM 1364 C C . LYS A 1 171 ? 4.738 -30.844 -17.703 1 81.12 171 LYS A C 1
ATOM 1366 O O . LYS A 1 171 ? 4.902 -29.625 -17.547 1 81.12 171 LYS A O 1
ATOM 1371 N N . TRP A 1 172 ? 4.262 -31.625 -16.812 1 80.44 172 TRP A N 1
ATOM 1372 C CA . TRP A 1 172 ? 3.719 -31.031 -15.602 1 80.44 172 TRP A CA 1
ATOM 1373 C C . TRP A 1 172 ? 4.809 -30.312 -14.812 1 80.44 172 TRP A C 1
ATOM 1375 O O . TRP A 1 172 ? 4.539 -29.297 -14.156 1 80.44 172 TRP A O 1
ATOM 1385 N N . LYS A 1 173 ? 6.074 -30.797 -14.82 1 76.12 173 LYS A N 1
ATOM 1386 C CA . LYS A 1 173 ? 7.188 -30.125 -14.148 1 76.12 173 LYS A CA 1
ATOM 1387 C C . LYS A 1 173 ? 7.379 -28.719 -14.68 1 76.12 173 LYS A C 1
ATOM 1389 O O . LYS A 1 173 ? 7.809 -27.812 -13.953 1 76.12 173 LYS A O 1
ATOM 1394 N N . ALA A 1 174 ? 6.996 -28.578 -15.938 1 83.44 174 ALA A N 1
ATOM 1395 C CA . ALA A 1 174 ? 7.07 -27.25 -16.547 1 83.44 174 ALA A CA 1
ATOM 1396 C C . ALA A 1 174 ? 6.043 -26.297 -15.938 1 83.44 174 ALA A C 1
ATOM 1398 O O . ALA A 1 174 ? 6.277 -25.094 -15.859 1 83.44 174 ALA A O 1
ATOM 1399 N N . VAL A 1 175 ? 4.969 -26.828 -15.5 1 85.56 175 VAL A N 1
ATOM 1400 C CA . VAL A 1 175 ? 3.932 -26.031 -14.867 1 85.56 175 VAL A CA 1
ATOM 1401 C C . VAL A 1 175 ? 4.445 -25.469 -13.539 1 85.56 175 VAL A C 1
ATOM 1403 O O . VAL A 1 175 ? 4.273 -24.297 -13.242 1 85.56 175 VAL A O 1
ATOM 1406 N N . HIS A 1 176 ? 5.125 -26.25 -12.75 1 81.94 176 HIS A N 1
ATOM 1407 C CA . HIS A 1 176 ? 5.715 -25.812 -11.492 1 81.94 176 HIS A CA 1
ATOM 1408 C C . HIS A 1 176 ? 6.738 -24.703 -11.719 1 81.94 176 HIS A C 1
ATOM 1410 O O . HIS A 1 176 ? 6.746 -23.703 -10.992 1 81.94 176 HIS A O 1
ATOM 1416 N N . ARG A 1 177 ? 7.551 -24.969 -12.711 1 85.56 177 ARG A N 1
ATOM 1417 C CA . ARG A 1 177 ? 8.555 -23.969 -13.047 1 85.56 177 ARG A CA 1
ATOM 1418 C C . ARG A 1 177 ? 7.906 -22.656 -13.461 1 85.56 177 ARG A C 1
ATOM 1420 O O . ARG A 1 177 ? 8.359 -21.578 -13.062 1 85.56 177 ARG A O 1
ATOM 1427 N N . HIS A 1 178 ? 6.922 -22.797 -14.234 1 90.5 178 HIS A N 1
ATOM 1428 C CA . HIS A 1 178 ? 6.207 -21.594 -14.672 1 90.5 178 HIS A CA 1
ATOM 1429 C C . HIS A 1 178 ? 5.609 -20.844 -13.484 1 90.5 178 HIS A C 1
ATOM 1431 O O . HIS A 1 178 ? 5.711 -19.625 -13.406 1 90.5 178 HIS A O 1
ATOM 1437 N N . HIS A 1 179 ? 4.992 -21.562 -12.57 1 88.38 179 HIS A N 1
ATOM 1438 C CA . HIS A 1 179 ? 4.402 -20.938 -11.391 1 88.38 179 HIS A CA 1
ATOM 1439 C C . HIS A 1 179 ? 5.469 -20.266 -10.531 1 88.38 179 HIS A C 1
ATOM 1441 O O . HIS A 1 179 ? 5.254 -19.156 -10.016 1 88.38 179 HIS A O 1
ATOM 1447 N N . MET A 1 180 ? 6.59 -20.906 -10.383 1 87.56 180 MET A N 1
ATOM 1448 C CA . MET A 1 180 ? 7.695 -20.297 -9.648 1 87.56 180 MET A CA 1
ATOM 1449 C C . MET A 1 180 ? 8.18 -19.031 -10.344 1 87.56 180 MET A C 1
ATOM 1451 O O . MET A 1 180 ? 8.523 -18.047 -9.68 1 87.56 180 MET A O 1
ATOM 1455 N N . GLN A 1 181 ? 8.203 -19.062 -11.695 1 93.12 181 GLN A N 1
ATOM 1456 C CA . GLN A 1 181 ? 8.562 -17.875 -12.461 1 93.12 181 GLN A CA 1
ATOM 1457 C C . GLN A 1 181 ? 7.578 -16.75 -12.219 1 93.12 181 GLN A C 1
ATOM 1459 O O . GLN A 1 181 ? 7.977 -15.586 -12.102 1 93.12 181 GLN A O 1
ATOM 1464 N N . CYS A 1 182 ? 6.359 -17.109 -12.188 1 93.69 182 CYS A N 1
ATOM 1465 C CA . CYS A 1 182 ? 5.34 -16.109 -11.898 1 93.69 182 CYS A CA 1
ATOM 1466 C C . CYS A 1 182 ? 5.57 -15.477 -10.531 1 93.69 182 CYS A C 1
ATOM 1468 O O . CYS A 1 182 ? 5.527 -14.25 -10.398 1 93.69 182 CYS A O 1
ATOM 1470 N N . LEU A 1 183 ? 5.855 -16.266 -9.523 1 90.31 183 LEU A N 1
ATOM 1471 C CA . LEU A 1 183 ? 6.133 -15.75 -8.188 1 90.31 183 LEU A CA 1
ATOM 1472 C C . LEU A 1 183 ? 7.371 -14.859 -8.195 1 90.31 183 LEU A C 1
ATOM 1474 O O . LEU A 1 183 ? 7.387 -13.805 -7.551 1 90.31 183 LEU A O 1
ATOM 1478 N N . ARG A 1 184 ? 8.352 -15.305 -8.898 1 93.69 184 ARG A N 1
ATOM 1479 C CA . ARG A 1 184 ? 9.578 -14.516 -9.031 1 93.69 184 ARG A CA 1
ATOM 1480 C C . ARG A 1 184 ? 9.289 -13.148 -9.633 1 93.69 184 ARG A C 1
ATOM 1482 O O . ARG A 1 184 ? 9.797 -12.133 -9.148 1 93.69 184 ARG A O 1
ATOM 1489 N N . VAL A 1 185 ? 8.57 -13.141 -10.641 1 94.81 185 VAL A N 1
ATOM 1490 C CA . VAL A 1 185 ? 8.203 -11.891 -11.297 1 94.81 185 VAL A CA 1
ATOM 1491 C C . VAL A 1 185 ? 7.449 -10.992 -10.328 1 94.81 185 VAL A C 1
ATOM 1493 O O . VAL A 1 185 ? 7.707 -9.789 -10.258 1 94.81 185 VAL A O 1
ATOM 1496 N N . LEU A 1 186 ? 6.527 -11.555 -9.594 1 93 186 LEU A N 1
ATOM 1497 C CA . LEU A 1 186 ? 5.77 -10.797 -8.609 1 93 186 LEU A CA 1
ATOM 1498 C C . LEU A 1 186 ? 6.699 -10.148 -7.59 1 93 186 LEU A C 1
ATOM 1500 O O . LEU A 1 186 ? 6.574 -8.953 -7.297 1 93 186 LEU A O 1
ATOM 1504 N N . MET A 1 187 ? 7.594 -10.922 -7.062 1 93.19 187 MET A N 1
ATOM 1505 C CA . MET A 1 187 ? 8.523 -10.406 -6.059 1 93.19 187 MET A CA 1
ATOM 1506 C C . MET A 1 187 ? 9.422 -9.328 -6.648 1 93.19 187 MET A C 1
ATOM 1508 O O . MET A 1 187 ? 9.727 -8.336 -5.988 1 93.19 187 MET A O 1
ATOM 1512 N N . TYR A 1 188 ? 9.828 -9.539 -7.848 1 95.12 188 TYR A N 1
ATOM 1513 C CA . TYR A 1 188 ? 10.695 -8.57 -8.516 1 95.12 188 TYR A CA 1
ATOM 1514 C C . TYR A 1 188 ? 9.961 -7.25 -8.734 1 95.12 188 TYR A C 1
ATOM 1516 O O . TYR A 1 188 ? 10.516 -6.176 -8.484 1 95.12 188 TYR A O 1
ATOM 1524 N N . LYS A 1 189 ? 8.797 -7.324 -9.211 1 94.06 189 LYS A N 1
ATOM 1525 C CA . LYS A 1 189 ? 8 -6.125 -9.445 1 94.06 189 LYS A CA 1
ATOM 1526 C C . LYS A 1 189 ? 7.773 -5.355 -8.148 1 94.06 189 LYS A C 1
ATOM 1528 O O . LYS A 1 189 ? 7.871 -4.129 -8.117 1 94.06 189 LYS A O 1
ATOM 1533 N N . ARG A 1 190 ? 7.504 -6.039 -7.102 1 92.38 190 ARG A N 1
ATOM 1534 C CA . ARG A 1 190 ? 7.332 -5.406 -5.797 1 92.38 190 ARG A CA 1
ATOM 1535 C C . ARG A 1 190 ? 8.641 -4.773 -5.324 1 92.38 190 ARG A C 1
ATOM 1537 O O . ARG A 1 190 ? 8.641 -3.662 -4.789 1 92.38 190 ARG A O 1
ATOM 1544 N N . TYR A 1 191 ? 9.695 -5.508 -5.543 1 94.31 191 TYR A N 1
ATOM 1545 C CA . TYR A 1 191 ? 11.016 -4.977 -5.207 1 94.31 191 TYR A CA 1
ATOM 1546 C C . TYR A 1 191 ? 11.258 -3.641 -5.902 1 94.31 191 TYR A C 1
ATOM 1548 O O . TYR A 1 191 ? 11.656 -2.664 -5.266 1 94.31 191 TYR A O 1
ATOM 1556 N N . LEU A 1 192 ? 11 -3.58 -7.156 1 95.25 192 LEU A N 1
ATOM 1557 C CA . LEU A 1 192 ? 11.219 -2.369 -7.934 1 95.25 192 LEU A CA 1
ATOM 1558 C C . LEU A 1 192 ? 10.312 -1.24 -7.457 1 95.25 192 LEU A C 1
ATOM 1560 O O . LEU A 1 192 ? 10.734 -0.086 -7.379 1 95.25 192 LEU A O 1
ATOM 1564 N N . PHE A 1 193 ? 9.039 -1.553 -7.137 1 93.5 193 PHE A N 1
ATOM 1565 C CA . PHE A 1 193 ? 8.086 -0.573 -6.621 1 93.5 193 PHE A CA 1
ATOM 1566 C C . PHE A 1 193 ? 8.594 0.041 -5.324 1 93.5 193 PHE A C 1
ATOM 1568 O O . PHE A 1 193 ? 8.633 1.265 -5.18 1 93.5 193 PHE A O 1
ATOM 1575 N N . GLU A 1 194 ? 9.016 -0.821 -4.434 1 93.69 194 GLU A N 1
ATOM 1576 C CA . GLU A 1 194 ? 9.492 -0.339 -3.139 1 93.69 194 GLU A CA 1
ATOM 1577 C C . GLU A 1 194 ? 10.758 0.503 -3.291 1 93.69 194 GLU A C 1
ATOM 1579 O O . GLU A 1 194 ? 10.922 1.512 -2.602 1 93.69 194 GLU A O 1
ATOM 1584 N N . LYS A 1 195 ? 11.648 0.057 -4.141 1 94.69 195 LYS A N 1
ATOM 1585 C CA . LYS A 1 195 ? 12.898 0.774 -4.391 1 94.69 195 LYS A CA 1
ATOM 1586 C C . LYS A 1 195 ? 12.625 2.193 -4.883 1 94.69 195 LYS A C 1
ATOM 1588 O O . LYS A 1 195 ? 13.227 3.152 -4.391 1 94.69 195 LYS A O 1
ATOM 1593 N N . SER A 1 196 ? 11.727 2.322 -5.762 1 94.88 196 SER A N 1
ATOM 1594 C CA . SER A 1 196 ? 11.391 3.629 -6.324 1 94.88 196 SER A CA 1
ATOM 1595 C C . SER A 1 196 ? 10.625 4.48 -5.32 1 94.88 196 SER A C 1
ATOM 1597 O O . SER A 1 196 ? 10.883 5.68 -5.188 1 94.88 196 SER A O 1
ATOM 1599 N N . SER A 1 197 ? 9.648 3.861 -4.68 1 93.12 197 SER A N 1
ATOM 1600 C CA . SER A 1 197 ? 8.852 4.578 -3.693 1 93.12 197 SER A CA 1
ATOM 1601 C C . SER A 1 197 ? 9.719 5.133 -2.572 1 93.12 197 SER A C 1
ATOM 1603 O O . SER A 1 197 ? 9.492 6.246 -2.096 1 93.12 197 SER A O 1
ATOM 1605 N N . LYS A 1 198 ? 10.688 4.359 -2.168 1 94.62 198 LYS A N 1
ATOM 1606 C CA . LYS A 1 198 ? 11.641 4.793 -1.152 1 94.62 198 LYS A CA 1
ATOM 1607 C C . LYS A 1 198 ? 12.281 6.125 -1.535 1 94.62 198 LYS A C 1
ATOM 1609 O O . LYS A 1 198 ? 12.375 7.031 -0.706 1 94.62 198 LYS A O 1
ATOM 1614 N N . LEU A 1 199 ? 12.641 6.25 -2.74 1 95.25 199 LEU A N 1
ATOM 1615 C CA . LEU A 1 199 ? 13.312 7.453 -3.217 1 95.25 199 LEU A CA 1
ATOM 1616 C C . LEU A 1 199 ? 12.359 8.648 -3.217 1 95.25 199 LEU A C 1
ATOM 1618 O O . LEU A 1 199 ? 12.758 9.766 -2.883 1 95.25 199 LEU A O 1
ATOM 1622 N N . ASP A 1 200 ? 11.125 8.461 -3.611 1 93.25 200 ASP A N 1
ATOM 1623 C CA . ASP A 1 200 ? 10.133 9.523 -3.607 1 93.25 200 ASP A CA 1
ATOM 1624 C C . ASP A 1 200 ? 9.898 10.062 -2.195 1 93.25 200 ASP A C 1
ATOM 1626 O O . ASP A 1 200 ? 9.898 11.273 -1.976 1 93.25 200 ASP A O 1
ATOM 1630 N N . PHE A 1 201 ? 9.758 9.18 -1.245 1 94.12 201 PHE A N 1
ATOM 1631 C CA . PHE A 1 201 ? 9.484 9.586 0.128 1 94.12 201 PHE A CA 1
ATOM 1632 C C . PHE A 1 201 ? 10.727 10.195 0.77 1 94.12 201 PHE A C 1
ATOM 1634 O O . PHE A 1 201 ? 10.617 11.117 1.579 1 94.12 201 PHE A O 1
ATOM 1641 N N . GLU A 1 202 ? 11.914 9.703 0.418 1 95.44 202 GLU A N 1
ATOM 1642 C CA . GLU A 1 202 ? 13.156 10.305 0.896 1 95.44 202 GLU A CA 1
ATOM 1643 C C . GLU A 1 202 ? 13.289 11.75 0.428 1 95.44 202 GLU A C 1
ATOM 1645 O O . GLU A 1 202 ? 13.672 12.625 1.207 1 95.44 202 GLU A O 1
ATOM 1650 N N . SER A 1 203 ? 12.961 11.914 -0.823 1 95.44 203 SER A N 1
ATOM 1651 C CA . SER A 1 203 ? 13.023 13.266 -1.381 1 95.44 203 SER A CA 1
ATOM 1652 C C . SER A 1 203 ? 12.039 14.195 -0.682 1 95.44 203 SER A C 1
ATOM 1654 O O . SER A 1 203 ? 12.383 15.328 -0.343 1 95.44 203 SER A O 1
ATOM 1656 N N . ALA A 1 204 ? 10.805 13.727 -0.498 1 93.44 204 ALA A N 1
ATOM 1657 C CA . ALA A 1 204 ? 9.789 14.531 0.182 1 93.44 204 ALA A CA 1
ATOM 1658 C C . ALA A 1 204 ? 10.195 14.828 1.621 1 93.44 204 ALA A C 1
ATOM 1660 O O . ALA A 1 204 ? 10.039 15.953 2.098 1 93.44 204 ALA A O 1
ATOM 1661 N N . TYR A 1 205 ? 10.742 13.844 2.338 1 94.69 205 TYR A N 1
ATOM 1662 C CA . TYR A 1 205 ? 11.242 14 3.697 1 94.69 205 TYR A CA 1
ATOM 1663 C C . TYR A 1 205 ? 12.32 15.07 3.76 1 94.69 205 TYR A C 1
ATOM 1665 O O . TYR A 1 205 ? 12.289 15.945 4.629 1 94.69 205 TYR A O 1
ATOM 1673 N N . THR A 1 206 ? 13.234 14.938 2.873 1 94.56 206 THR A N 1
ATOM 1674 C CA . THR A 1 206 ? 14.352 15.875 2.832 1 94.56 206 THR A CA 1
ATOM 1675 C C . THR A 1 206 ? 13.859 17.297 2.566 1 94.56 206 THR A C 1
ATOM 1677 O O . THR A 1 206 ? 14.328 18.25 3.188 1 94.56 206 THR A O 1
ATOM 1680 N N . ARG A 1 207 ? 12.922 17.438 1.661 1 91.75 207 ARG A N 1
ATOM 1681 C CA . ARG A 1 207 ? 12.352 18.734 1.36 1 91.75 207 ARG A CA 1
ATOM 1682 C C . ARG A 1 207 ? 11.625 19.312 2.574 1 91.75 207 ARG A C 1
ATOM 1684 O O . ARG A 1 207 ? 11.781 20.5 2.895 1 91.75 207 ARG A O 1
ATOM 1691 N N . CYS A 1 208 ? 10.812 18.469 3.238 1 90.38 208 CYS A N 1
ATOM 1692 C CA . CYS A 1 208 ? 10.141 18.906 4.457 1 90.38 208 CYS A CA 1
ATOM 1693 C C . CYS A 1 208 ? 11.148 19.375 5.5 1 90.38 208 CYS A C 1
ATOM 1695 O O . CYS A 1 208 ? 10.969 20.422 6.117 1 90.38 208 CYS A O 1
ATOM 1697 N N . SER A 1 209 ? 12.258 18.625 5.668 1 92.62 209 SER A N 1
ATOM 1698 C CA . SER A 1 209 ? 13.297 18.953 6.633 1 92.62 209 SER A CA 1
ATOM 1699 C C . SER A 1 209 ? 13.969 20.281 6.293 1 92.62 209 SER A C 1
ATOM 1701 O O . SER A 1 209 ? 14.18 21.125 7.168 1 92.62 209 SER A O 1
ATOM 1703 N N . THR A 1 210 ? 14.195 20.469 5.027 1 91.75 210 THR A N 1
ATOM 1704 C CA . THR A 1 210 ? 14.844 21.688 4.562 1 91.75 210 THR A CA 1
ATOM 1705 C C . THR A 1 210 ? 13.961 22.891 4.816 1 91.75 210 THR A C 1
ATOM 1707 O O . THR A 1 210 ? 14.445 23.938 5.254 1 91.75 210 THR A O 1
ATOM 1710 N N . GLU A 1 211 ? 12.68 22.734 4.562 1 85.5 211 GLU A N 1
ATOM 1711 C CA . GLU A 1 211 ? 11.742 23.844 4.746 1 85.5 211 GLU A CA 1
ATOM 1712 C C . GLU A 1 211 ? 11.562 24.172 6.223 1 85.5 211 GLU A C 1
ATOM 1714 O O . GLU A 1 211 ? 11.438 25.344 6.594 1 85.5 211 GLU A O 1
ATOM 1719 N N . ILE A 1 212 ? 11.539 23.188 7.078 1 86.12 212 ILE A N 1
ATOM 1720 C CA . ILE A 1 212 ? 11.438 23.391 8.516 1 86.12 212 ILE A CA 1
ATOM 1721 C C . ILE A 1 212 ? 12.672 24.125 9.023 1 86.12 212 ILE A C 1
ATOM 1723 O O . ILE A 1 212 ? 12.562 25.094 9.781 1 86.12 212 ILE A O 1
ATOM 1727 N N . GLU A 1 213 ? 13.797 23.719 8.594 1 86.75 213 GLU A N 1
ATOM 1728 C CA . GLU A 1 213 ? 15.047 24.344 9.008 1 86.75 213 GLU A CA 1
ATOM 1729 C C . GLU A 1 213 ? 15.141 25.781 8.492 1 86.75 213 GLU A C 1
ATOM 1731 O O . GLU A 1 213 ? 15.602 26.672 9.211 1 86.75 213 GLU A O 1
ATOM 1736 N N . ALA A 1 214 ? 14.695 26.078 7.285 1 81.12 214 ALA A N 1
ATOM 1737 C CA . ALA A 1 214 ? 14.68 27.422 6.727 1 81.12 214 ALA A CA 1
ATOM 1738 C C . ALA A 1 214 ? 13.75 28.344 7.523 1 81.12 214 ALA A C 1
ATOM 1740 O O . ALA A 1 214 ? 14.062 29.516 7.75 1 81.12 214 ALA A O 1
ATOM 1741 N N . GLY A 1 215 ? 12.625 27.703 7.891 1 74.31 215 GLY A N 1
ATOM 1742 C CA . GLY A 1 215 ? 11.688 28.469 8.703 1 74.31 215 GLY A CA 1
ATOM 1743 C C . GLY A 1 215 ? 12.242 28.828 10.07 1 74.31 215 GLY A C 1
ATOM 1744 O O . GLY A 1 215 ? 12.031 29.938 10.562 1 74.31 215 GLY A O 1
ATOM 1745 N N . ILE A 1 216 ? 12.984 27.922 10.703 1 76.25 216 ILE A N 1
ATOM 1746 C CA . ILE A 1 216 ? 13.578 28.141 12.016 1 76.25 216 ILE A CA 1
ATOM 1747 C C . ILE A 1 216 ? 14.672 29.203 11.922 1 76.25 216 ILE A C 1
ATOM 1749 O O . ILE A 1 216 ? 14.758 30.094 12.766 1 76.25 216 ILE A O 1
ATOM 1753 N N . THR A 1 217 ? 15.414 29.203 10.867 1 76.56 217 THR A N 1
ATOM 1754 C CA . THR A 1 217 ? 16.484 30.172 10.648 1 76.56 217 THR A CA 1
ATOM 1755 C C . THR A 1 217 ? 15.93 31.562 10.398 1 76.56 217 THR A C 1
ATOM 1757 O O . THR A 1 217 ? 16.469 32.562 10.898 1 76.56 217 THR A O 1
ATOM 1760 N N . ALA A 1 218 ? 14.805 31.719 9.695 1 71.06 218 ALA A N 1
ATOM 1761 C CA . ALA A 1 218 ? 14.18 33 9.398 1 71.06 218 ALA A CA 1
ATOM 1762 C C . ALA A 1 218 ? 13.625 33.656 10.664 1 71.06 218 ALA A C 1
ATOM 1764 O O . ALA A 1 218 ? 13.641 34.875 10.805 1 71.06 218 ALA A O 1
ATOM 1765 N N . LEU A 1 219 ? 13.188 32.844 11.555 1 67 219 LEU A N 1
ATOM 1766 C CA . LEU A 1 219 ? 12.641 33.375 12.812 1 67 219 LEU A CA 1
ATOM 1767 C C . LEU A 1 219 ? 13.758 33.812 13.742 1 67 219 LEU A C 1
ATOM 1769 O O . LEU A 1 219 ? 13.57 34.75 14.539 1 67 219 LEU A O 1
ATOM 1773 N N . GLN A 1 220 ? 14.852 33.25 13.703 1 67.25 220 GLN A N 1
ATOM 1774 C CA . GLN A 1 220 ? 15.969 33.625 14.555 1 67.25 220 GLN A CA 1
ATOM 1775 C C . GLN A 1 220 ? 16.641 34.906 14.047 1 67.25 220 GLN A C 1
ATOM 1777 O O . GLN A 1 220 ? 17.203 35.656 14.836 1 67.25 220 GLN A O 1
ATOM 1782 N N . THR A 1 221 ? 16.625 35.219 12.719 1 59.12 221 THR A N 1
ATOM 1783 C CA . THR A 1 221 ? 17.281 36.406 12.164 1 59.12 221 THR A CA 1
ATOM 1784 C C . THR A 1 221 ? 16.359 37.625 12.188 1 59.12 221 THR A C 1
ATOM 1786 O O . THR A 1 221 ? 16.781 38.719 11.898 1 59.12 221 THR A O 1
ATOM 1789 N N . LYS A 1 222 ? 15.062 37.656 12.273 1 57.62 222 LYS A N 1
ATOM 1790 C CA . LYS A 1 222 ? 14.289 38.906 12.383 1 57.62 222 LYS A CA 1
ATOM 1791 C C . LYS A 1 222 ? 14.68 39.688 13.633 1 57.62 222 LYS A C 1
ATOM 1793 O O . LYS A 1 222 ? 14.633 39.156 14.742 1 57.62 222 LYS A O 1
ATOM 1798 N N . PRO A 1 223 ? 15.289 40.875 13.523 1 49.84 223 PRO A N 1
ATOM 1799 C CA . PRO A 1 223 ? 15.664 41.812 14.578 1 49.84 223 PRO A CA 1
ATOM 1800 C C . PRO A 1 223 ? 14.484 42.188 15.492 1 49.84 223 PRO A C 1
ATOM 1802 O O . PRO A 1 223 ? 13.336 42.156 15.055 1 49.84 223 PRO A O 1
ATOM 1805 N N . SER A 1 224 ? 14.562 41.938 16.891 1 42.72 224 SER A N 1
ATOM 1806 C CA . SER A 1 224 ? 13.852 42.75 17.875 1 42.72 224 SER A CA 1
ATOM 1807 C C . SER A 1 224 ? 13.711 44.188 17.406 1 42.72 224 SER A C 1
ATOM 1809 O O . SER A 1 224 ? 14.664 44.969 17.469 1 42.72 224 SER A O 1
ATOM 1811 N N . SER A 1 225 ? 13.273 44.656 16.438 1 39.56 225 SER A N 1
ATOM 1812 C CA . SER A 1 225 ? 13.195 46.125 16.359 1 39.56 225 SER A CA 1
ATOM 1813 C C . SER A 1 225 ? 12.875 46.719 17.719 1 39.56 225 SER A C 1
ATOM 1815 O O . SER A 1 225 ? 12.312 46.062 18.578 1 39.56 225 SER A O 1
ATOM 1817 N N . GLU A 1 226 ? 12.82 48.312 17.766 1 34.44 226 GLU A N 1
ATOM 1818 C CA . GLU A 1 226 ? 13.008 49.531 18.516 1 34.44 226 GLU A CA 1
ATOM 1819 C C . GLU A 1 226 ? 11.859 49.781 19.5 1 34.44 226 GLU A C 1
ATOM 1821 O O . GLU A 1 226 ? 10.703 49.906 19.094 1 34.44 226 GLU A O 1
ATOM 1826 N N . SER A 1 227 ? 11.711 49.188 20.625 1 32.44 227 SER A N 1
ATOM 1827 C CA . SER A 1 227 ? 11.367 50.125 21.688 1 32.44 227 SER A CA 1
ATOM 1828 C C . SER A 1 227 ? 12.195 51.406 21.578 1 32.44 227 SER A C 1
ATOM 1830 O O . SER A 1 227 ? 13.359 51.406 21.984 1 32.44 227 SER A O 1
ATOM 1832 N N . ASN A 1 228 ? 12.555 52.062 20.344 1 26.5 228 ASN A N 1
ATOM 1833 C CA . ASN A 1 228 ? 12.57 53.469 20.672 1 26.5 228 ASN A CA 1
ATOM 1834 C C . ASN A 1 228 ? 11.156 54.031 20.844 1 26.5 228 ASN A C 1
ATOM 1836 O O . ASN A 1 228 ? 10.266 53.719 20.047 1 26.5 228 ASN A O 1
ATOM 1840 N N . MET B 1 1 ? -11.578 68.938 25.953 1 38.28 1 MET B N 1
ATOM 1841 C CA . MET B 1 1 ? -11 67.812 25.188 1 38.28 1 MET B CA 1
ATOM 1842 C C . MET B 1 1 ? -12.008 67.25 24.188 1 38.28 1 MET B C 1
ATOM 1844 O O . MET B 1 1 ? -13.141 66.938 24.562 1 38.28 1 MET B O 1
ATOM 1848 N N . ALA B 1 2 ? -11.922 67.5 23.047 1 50.34 2 ALA B N 1
ATOM 1849 C CA . ALA B 1 2 ? -12.914 67.312 22 1 50.34 2 ALA B CA 1
ATOM 1850 C C . ALA B 1 2 ? -13.352 65.812 21.953 1 50.34 2 ALA B C 1
ATOM 1852 O O . ALA B 1 2 ? -12.523 64.938 22.047 1 50.34 2 ALA B O 1
ATOM 1853 N N . MET B 1 3 ? -14.57 65.438 22.203 1 53.28 3 MET B N 1
ATOM 1854 C CA . MET B 1 3 ? -15.211 64.125 22.172 1 53.28 3 MET B CA 1
ATOM 1855 C C . MET B 1 3 ? -14.867 63.406 20.891 1 53.28 3 MET B C 1
ATOM 1857 O O . MET B 1 3 ? -15.094 63.906 19.781 1 53.28 3 MET B O 1
ATOM 1861 N N . LYS B 1 4 ? -13.859 62.625 20.906 1 58.41 4 LYS B N 1
ATOM 1862 C CA . LYS B 1 4 ? -13.539 61.906 19.688 1 58.41 4 LYS B CA 1
ATOM 1863 C C . LYS B 1 4 ? -14.773 61.188 19.141 1 58.41 4 LYS B C 1
ATOM 1865 O O . LYS B 1 4 ? -15.609 60.688 19.906 1 58.41 4 LYS B O 1
ATOM 1870 N N . SER B 1 5 ? -15.117 61.312 17.922 1 55.59 5 SER B N 1
ATOM 1871 C CA . SER B 1 5 ? -16.25 60.688 17.25 1 55.59 5 SER B CA 1
ATOM 1872 C C . SER B 1 5 ? -16.188 59.156 17.406 1 55.59 5 SER B C 1
ATOM 1874 O O . SER B 1 5 ? -15.094 58.594 17.484 1 55.59 5 SER B O 1
ATOM 1876 N N . PRO B 1 6 ? -17.344 58.562 17.672 1 55.91 6 PRO B N 1
ATOM 1877 C CA . PRO B 1 6 ? -17.391 57.094 17.781 1 55.91 6 PRO B CA 1
ATOM 1878 C C . PRO B 1 6 ? -16.578 56.406 16.688 1 55.91 6 PRO B C 1
ATOM 1880 O O . PRO B 1 6 ? -15.945 55.375 16.953 1 55.91 6 PRO B O 1
ATOM 1883 N N . ALA B 1 7 ? -16.656 57 15.594 1 55.19 7 ALA B N 1
ATOM 1884 C CA . ALA B 1 7 ? -15.93 56.438 14.477 1 55.19 7 ALA B CA 1
ATOM 1885 C C . ALA B 1 7 ? -14.422 56.469 14.711 1 55.19 7 ALA B C 1
ATOM 1887 O O . ALA B 1 7 ? -13.703 55.531 14.359 1 55.19 7 ALA B O 1
ATOM 1888 N N . LEU B 1 8 ? -13.969 57.5 15.172 1 53.97 8 LEU B N 1
ATOM 1889 C CA . LEU B 1 8 ? -12.539 57.656 15.445 1 53.97 8 LEU B CA 1
ATOM 1890 C C . LEU B 1 8 ? -12.102 56.688 16.562 1 53.97 8 LEU B C 1
ATOM 1892 O O . LEU B 1 8 ? -11.008 56.125 16.5 1 53.97 8 LEU B O 1
ATOM 1896 N N . ILE B 1 9 ? -12.953 56.531 17.531 1 50.19 9 ILE B N 1
ATOM 1897 C CA . ILE B 1 9 ? -12.688 55.625 18.641 1 50.19 9 ILE B CA 1
ATOM 1898 C C . ILE B 1 9 ? -12.594 54.188 18.094 1 50.19 9 ILE B C 1
ATOM 1900 O O . ILE B 1 9 ? -11.727 53.406 18.5 1 50.19 9 ILE B O 1
ATOM 1904 N N . GLN B 1 10 ? -13.547 54 17.234 1 53.91 10 GLN B N 1
ATOM 1905 C CA . GLN B 1 10 ? -13.562 52.688 16.656 1 53.91 10 GLN B CA 1
ATOM 1906 C C . GLN B 1 10 ? -12.289 52.406 15.859 1 53.91 10 GLN B C 1
ATOM 1908 O O . GLN B 1 10 ? -11.742 51.312 15.898 1 53.91 10 GLN B O 1
ATOM 1913 N N . LYS B 1 11 ? -12.008 53.406 15.039 1 53.28 11 LYS B N 1
ATOM 1914 C CA . LYS B 1 11 ? -10.805 53.281 14.227 1 53.28 11 LYS B CA 1
ATOM 1915 C C . LYS B 1 11 ? -9.562 53.156 15.109 1 53.28 11 LYS B C 1
ATOM 1917 O O . LYS B 1 11 ? -8.664 52.375 14.812 1 53.28 11 LYS B O 1
ATOM 1922 N N . GLU B 1 12 ? -9.492 53.938 16.031 1 52.44 12 GLU B N 1
ATOM 1923 C CA . GLU B 1 12 ? -8.383 53.875 16.969 1 52.44 12 GLU B CA 1
ATOM 1924 C C . GLU B 1 12 ? -8.391 52.562 17.75 1 52.44 12 GLU B C 1
ATOM 1926 O O . GLU B 1 12 ? -7.348 52.125 18.234 1 52.44 12 GLU B O 1
ATOM 1931 N N . SER B 1 13 ? -9.641 52.031 17.844 1 53.44 13 SER B N 1
ATOM 1932 C CA . SER B 1 13 ? -9.859 50.812 18.625 1 53.44 13 SER B CA 1
ATOM 1933 C C . SER B 1 13 ? -9.484 49.594 17.828 1 53.44 13 SER B C 1
ATOM 1935 O O . SER B 1 13 ? -9.633 48.469 18.328 1 53.44 13 SER B O 1
ATOM 1937 N N . ALA B 1 14 ? -9.109 49.844 16.672 1 62.84 14 ALA B N 1
ATOM 1938 C CA . ALA B 1 14 ? -8.711 48.688 15.891 1 62.84 14 ALA B CA 1
ATOM 1939 C C . ALA B 1 14 ? -7.41 48.094 16.422 1 62.84 14 ALA B C 1
ATOM 1941 O O . ALA B 1 14 ? -6.559 48.812 16.953 1 62.84 14 ALA B O 1
ATOM 1942 N N . TYR B 1 15 ? -7.539 46.75 16.688 1 79.94 15 TYR B N 1
ATOM 1943 C CA . TYR B 1 15 ? -6.305 46.062 17.094 1 79.94 15 TYR B CA 1
ATOM 1944 C C . TYR B 1 15 ? -5.184 46.344 16.094 1 79.94 15 TYR B C 1
ATOM 1946 O O . TYR B 1 15 ? -5.445 46.688 14.945 1 79.94 15 TYR B O 1
ATOM 1954 N N . PRO B 1 16 ? -3.93 46.344 16.531 1 83.44 16 PRO B N 1
ATOM 1955 C CA . PRO B 1 16 ? -2.787 46.5 15.625 1 83.44 16 PRO B CA 1
ATOM 1956 C C . PRO B 1 16 ? -2.898 45.625 14.375 1 83.44 16 PRO B C 1
ATOM 1958 O O . PRO B 1 16 ? -3.412 44.5 14.445 1 83.44 16 PRO B O 1
ATOM 1961 N N . PRO B 1 17 ? -2.521 46.188 13.281 1 85.75 17 PRO B N 1
ATOM 1962 C CA . PRO B 1 17 ? -2.598 45.438 12.016 1 85.75 17 PRO B CA 1
ATOM 1963 C C . PRO B 1 17 ? -1.939 44.062 12.094 1 85.75 17 PRO B C 1
ATOM 1965 O O . PRO B 1 17 ? -2.406 43.125 11.461 1 85.75 17 PRO B O 1
ATOM 1968 N N . GLU B 1 18 ? -0.862 44 12.867 1 85.44 18 GLU B N 1
ATOM 1969 C CA . GLU B 1 18 ? -0.158 42.719 13.016 1 85.44 18 GLU B CA 1
ATOM 1970 C C . GLU B 1 18 ? -1.055 41.656 13.641 1 85.44 18 GLU B C 1
ATOM 1972 O O . GLU B 1 18 ? -0.99 40.5 13.273 1 85.44 18 GLU B O 1
ATOM 1977 N N . PHE B 1 19 ? -1.865 42.125 14.617 1 89.31 19 PHE B N 1
ATOM 1978 C CA . PHE B 1 19 ? -2.797 41.219 15.273 1 89.31 19 PHE B CA 1
ATOM 1979 C C . PHE B 1 19 ? -3.855 40.719 14.289 1 89.31 19 PHE B C 1
ATOM 1981 O O . PHE B 1 19 ? -4.121 39.531 14.203 1 89.31 19 PHE B O 1
ATOM 1988 N N . GLU B 1 20 ? -4.418 41.625 13.5 1 87.88 20 GLU B N 1
ATOM 1989 C CA . GLU B 1 20 ? -5.441 41.281 12.516 1 87.88 20 GLU B CA 1
ATOM 1990 C C . GLU B 1 20 ? -4.879 40.344 11.438 1 87.88 20 GLU B C 1
ATOM 1992 O O . GLU B 1 20 ? -5.559 39.406 11 1 87.88 20 GLU B O 1
ATOM 1997 N N . LYS B 1 21 ? -3.678 40.594 11.023 1 85.56 21 LYS B N 1
ATOM 1998 C CA . LYS B 1 21 ? -3.012 39.719 10.047 1 85.56 21 LYS B CA 1
ATOM 1999 C C . LYS B 1 21 ? -2.809 38.312 10.594 1 85.56 21 LYS B C 1
ATOM 2001 O O . LYS B 1 21 ? -2.98 37.344 9.867 1 85.56 21 LYS B O 1
ATOM 2006 N N . ALA B 1 22 ? -2.385 38.281 11.852 1 87.75 22 ALA B N 1
ATOM 2007 C CA . ALA B 1 22 ? -2.174 37 12.492 1 87.75 22 ALA B CA 1
ATOM 2008 C C . ALA B 1 22 ? -3.479 36.188 12.578 1 87.75 22 ALA B C 1
ATOM 2010 O O . ALA B 1 22 ? -3.5 35 12.344 1 87.75 22 ALA B O 1
ATOM 2011 N N . VAL B 1 23 ? -4.555 36.906 12.93 1 90.12 23 VAL B N 1
ATOM 2012 C CA . VAL B 1 23 ? -5.859 36.25 13.016 1 90.12 23 VAL B CA 1
ATOM 2013 C C . VAL B 1 23 ? -6.266 35.719 11.648 1 90.12 23 VAL B C 1
ATOM 2015 O O . VAL B 1 23 ? -6.746 34.594 11.531 1 90.12 23 VAL B O 1
ATOM 2018 N N . THR B 1 24 ? -6.043 36.5 10.625 1 87.81 24 THR B N 1
ATOM 2019 C CA . THR B 1 24 ? -6.352 36.062 9.266 1 87.81 24 THR B CA 1
ATOM 2020 C C . THR B 1 24 ? -5.508 34.844 8.867 1 87.81 24 THR B C 1
ATOM 2022 O O . THR B 1 24 ? -6.004 33.938 8.227 1 87.81 24 THR B O 1
ATOM 2025 N N . ALA B 1 25 ? -4.234 34.875 9.281 1 84.19 25 ALA B N 1
ATOM 2026 C CA . ALA B 1 25 ? -3.34 33.75 8.992 1 84.19 25 ALA B CA 1
ATOM 2027 C C . ALA B 1 25 ? -3.832 32.469 9.648 1 84.19 25 ALA B C 1
ATOM 2029 O O . ALA B 1 25 ? -3.758 31.391 9.055 1 84.19 25 ALA B O 1
ATOM 2030 N N . ILE B 1 26 ? -4.281 32.594 10.875 1 89.25 26 ILE B N 1
ATOM 2031 C CA . ILE B 1 26 ? -4.789 31.453 11.609 1 89.25 26 ILE B CA 1
ATOM 2032 C C . ILE B 1 26 ? -6.02 30.891 10.898 1 89.25 26 ILE B C 1
ATOM 2034 O O . ILE B 1 26 ? -6.145 29.672 10.742 1 89.25 26 ILE B O 1
ATOM 2038 N N . LYS B 1 27 ? -6.891 31.75 10.453 1 88.94 27 LYS B N 1
ATOM 2039 C CA . LYS B 1 27 ? -8.086 31.328 9.734 1 88.94 27 LYS B CA 1
ATOM 2040 C C . LYS B 1 27 ? -7.727 30.641 8.422 1 88.94 27 LYS B C 1
ATOM 2042 O O . LYS B 1 27 ? -8.289 29.594 8.086 1 88.94 27 LYS B O 1
ATOM 2047 N N . THR B 1 28 ? -6.82 31.172 7.688 1 84.06 28 THR B N 1
ATOM 2048 C CA . THR B 1 28 ? -6.355 30.594 6.43 1 84.06 28 THR B CA 1
ATOM 2049 C C . THR B 1 28 ? -5.715 29.234 6.664 1 84.06 28 THR B C 1
ATOM 2051 O O . THR B 1 28 ? -5.914 28.312 5.875 1 84.06 28 THR B O 1
ATOM 2054 N N . THR B 1 29 ? -4.918 29.156 7.75 1 84.19 29 THR B N 1
ATOM 2055 C CA . THR B 1 29 ? -4.293 27.891 8.102 1 84.19 29 THR B CA 1
ATOM 2056 C C . THR B 1 29 ? -5.344 26.797 8.312 1 84.19 29 THR B C 1
ATOM 2058 O O . THR B 1 29 ? -5.184 25.672 7.84 1 84.19 29 THR B O 1
ATOM 2061 N N . ARG B 1 30 ? -6.379 27.172 9.039 1 89.19 30 ARG B N 1
ATOM 2062 C CA . ARG B 1 30 ? -7.465 26.219 9.258 1 89.19 30 ARG B CA 1
ATOM 2063 C C . ARG B 1 30 ? -8.094 25.797 7.938 1 89.19 30 ARG B C 1
ATOM 2065 O O . ARG B 1 30 ? -8.375 24.609 7.727 1 89.19 30 ARG B O 1
ATOM 2072 N N . ASP B 1 31 ? -8.297 26.672 6.996 1 85.19 31 ASP B N 1
ATOM 2073 C CA . ASP B 1 31 ? -8.969 26.422 5.727 1 85.19 31 ASP B CA 1
ATOM 2074 C C . ASP B 1 31 ? -8.195 25.406 4.883 1 85.19 31 ASP B C 1
ATOM 2076 O O . ASP B 1 31 ? -8.789 24.578 4.195 1 85.19 31 ASP B O 1
ATOM 2080 N N . TYR B 1 32 ? -6.887 25.5 4.969 1 79.56 32 TYR B N 1
ATOM 2081 C CA . TYR B 1 32 ? -6.152 24.547 4.137 1 79.56 32 TYR B CA 1
ATOM 2082 C C . TYR B 1 32 ? -5.852 23.281 4.906 1 79.56 32 TYR B C 1
ATOM 2084 O O . TYR B 1 32 ? -5.57 22.234 4.309 1 79.56 32 TYR B O 1
ATOM 2092 N N . THR B 1 33 ? -5.844 23.359 6.234 1 87.19 33 THR B N 1
ATOM 2093 C CA . THR B 1 33 ? -5.531 22.188 7.031 1 87.19 33 THR B CA 1
ATOM 2094 C C . THR B 1 33 ? -6.68 21.172 6.98 1 87.19 33 THR B C 1
ATOM 2096 O O . THR B 1 33 ? -6.453 19.969 7.012 1 87.19 33 THR B O 1
ATOM 2099 N N . VAL B 1 34 ? -7.895 21.656 6.816 1 89.06 34 VAL B N 1
ATOM 2100 C CA . VAL B 1 34 ? -9.07 20.797 6.828 1 89.06 34 VAL B CA 1
ATOM 2101 C C . VAL B 1 34 ? -8.992 19.797 5.672 1 89.06 34 VAL B C 1
ATOM 2103 O O . VAL B 1 34 ? -9.047 18.578 5.887 1 89.06 34 VAL B O 1
ATOM 2106 N N . PRO B 1 35 ? -8.805 20.281 4.461 1 85.19 35 PRO B N 1
ATOM 2107 C CA . PRO B 1 35 ? -8.688 19.297 3.381 1 85.19 35 PRO B CA 1
ATOM 2108 C C . PRO B 1 35 ? -7.441 18.422 3.521 1 85.19 35 PRO B C 1
ATOM 2110 O O . PRO B 1 35 ? -7.449 17.266 3.1 1 85.19 35 PRO B O 1
ATOM 2113 N N . VAL B 1 36 ? -6.391 18.938 4.109 1 84.25 36 VAL B N 1
ATOM 2114 C CA . VAL B 1 36 ? -5.176 18.156 4.316 1 84.25 36 VAL B CA 1
ATOM 2115 C C . VAL B 1 36 ? -5.469 16.984 5.25 1 84.25 36 VAL B C 1
ATOM 2117 O O . VAL B 1 36 ? -5.082 15.852 4.969 1 84.25 36 VAL B O 1
ATOM 2120 N N . ILE B 1 37 ? -6.191 17.25 6.309 1 88.31 37 ILE B N 1
ATOM 2121 C CA . ILE B 1 37 ? -6.488 16.203 7.273 1 88.31 37 ILE B CA 1
ATOM 2122 C C . ILE B 1 37 ? -7.438 15.18 6.652 1 88.31 37 ILE B C 1
ATOM 2124 O O . ILE B 1 37 ? -7.355 13.992 6.949 1 88.31 37 ILE B O 1
ATOM 2128 N N . GLN B 1 38 ? -8.336 15.555 5.836 1 84.69 38 GLN B N 1
ATOM 2129 C CA . GLN B 1 38 ? -9.234 14.633 5.137 1 84.69 38 GLN B CA 1
ATOM 2130 C C . GLN B 1 38 ? -8.453 13.695 4.223 1 84.69 38 GLN B C 1
ATOM 2132 O O . GLN B 1 38 ? -8.727 12.5 4.172 1 84.69 38 GLN B O 1
ATOM 2137 N N . ALA B 1 39 ? -7.555 14.266 3.547 1 81.12 39 ALA B N 1
ATOM 2138 C CA . ALA B 1 39 ? -6.703 13.461 2.676 1 81.12 39 ALA B CA 1
ATOM 2139 C C . ALA B 1 39 ? -5.828 12.516 3.488 1 81.12 39 ALA B C 1
ATOM 2141 O O . ALA B 1 39 ? -5.707 11.336 3.152 1 81.12 39 ALA B O 1
ATOM 2142 N N . LEU B 1 40 ? -5.266 13.039 4.578 1 84.12 40 LEU B N 1
ATOM 2143 C CA . LEU B 1 40 ? -4.387 12.25 5.434 1 84.12 40 LEU B CA 1
ATOM 2144 C C . LEU B 1 40 ? -5.141 11.086 6.059 1 84.12 40 LEU B C 1
ATOM 2146 O O . LEU B 1 40 ? -4.594 9.984 6.191 1 84.12 40 LEU B O 1
ATOM 2150 N N . GLU B 1 41 ? -6.34 11.352 6.488 1 84.69 41 GLU B N 1
ATOM 2151 C CA . GLU B 1 41 ? -7.152 10.297 7.094 1 84.69 41 GLU B CA 1
ATOM 2152 C C . GLU B 1 41 ? -7.305 9.109 6.148 1 84.69 41 GLU B C 1
ATOM 2154 O O . GLU B 1 41 ? -7.211 7.957 6.574 1 84.69 41 GLU B O 1
ATOM 2159 N N . LYS B 1 42 ? -7.445 9.406 4.969 1 77.06 42 LYS B N 1
ATOM 2160 C CA . LYS B 1 42 ? -7.633 8.352 3.973 1 77.06 42 LYS B CA 1
ATOM 2161 C C . LYS B 1 42 ? -6.324 7.629 3.686 1 77.06 42 LYS B C 1
ATOM 2163 O O . LYS B 1 42 ? -6.324 6.441 3.355 1 77.06 42 LYS B O 1
ATOM 2168 N N . ILE B 1 43 ? -5.242 8.352 3.754 1 74.62 43 ILE B N 1
ATOM 2169 C CA . ILE B 1 43 ? -3.922 7.801 3.459 1 74.62 43 ILE B CA 1
ATOM 2170 C C . ILE B 1 43 ? -3.469 6.902 4.609 1 74.62 43 ILE B C 1
ATOM 2172 O O . ILE B 1 43 ? -2.834 5.867 4.383 1 74.62 43 ILE B O 1
ATOM 2176 N N . VAL B 1 44 ? -3.777 7.301 5.82 1 78.5 44 VAL B N 1
ATOM 2177 C CA . VAL B 1 44 ? -3.221 6.598 6.969 1 78.5 44 VAL B CA 1
ATOM 2178 C C . VAL B 1 44 ? -4.25 5.617 7.523 1 78.5 44 VAL B C 1
ATOM 2180 O O . VAL B 1 44 ? -3.955 4.852 8.445 1 78.5 44 VAL B O 1
ATOM 2183 N N . ARG B 1 45 ? -5.414 5.613 6.973 1 72.06 45 ARG B N 1
ATOM 2184 C CA . ARG B 1 45 ? -6.406 4.648 7.438 1 72.06 45 ARG B CA 1
ATOM 2185 C C . ARG B 1 45 ? -5.965 3.221 7.137 1 72.06 45 ARG B C 1
ATOM 2187 O O . ARG B 1 45 ? -5.551 2.918 6.016 1 72.06 45 ARG B O 1
ATOM 2194 N N . PRO B 1 46 ? -5.816 2.447 8.227 1 61.72 46 PRO B N 1
ATOM 2195 C CA . PRO B 1 46 ? -5.43 1.059 7.965 1 61.72 46 PRO B CA 1
ATOM 2196 C C . PRO B 1 46 ? -6.281 0.405 6.879 1 61.72 46 PRO B C 1
ATOM 2198 O O . PRO B 1 46 ? -7.473 0.71 6.754 1 61.72 46 PRO B O 1
ATOM 2201 N N . PRO B 1 47 ? -5.449 -0.167 5.816 1 56.53 47 PRO B N 1
ATOM 2202 C CA . PRO B 1 47 ? -6.23 -0.876 4.801 1 56.53 47 PRO B CA 1
ATOM 2203 C C . PRO B 1 47 ? -7.281 -1.806 5.406 1 56.53 47 PRO B C 1
ATOM 2205 O O . PRO B 1 47 ? -7.152 -2.217 6.562 1 56.53 47 PRO B O 1
ATOM 2208 N N . GLN B 1 48 ? -8.344 -2.004 4.648 1 53.69 48 GLN B N 1
ATOM 2209 C CA . GLN B 1 48 ? -9.367 -2.938 5.109 1 53.69 48 GLN B CA 1
ATOM 2210 C C . GLN B 1 48 ? -8.75 -4.27 5.52 1 53.69 48 GLN B C 1
ATOM 2212 O O . GLN B 1 48 ? -7.734 -4.691 4.961 1 53.69 48 GLN B O 1
ATOM 2217 N N . ALA B 1 49 ? -8.992 -4.785 6.629 1 52.44 49 ALA B N 1
ATOM 2218 C CA . ALA B 1 49 ? -8.68 -6.07 7.246 1 52.44 49 ALA B CA 1
ATOM 2219 C C . ALA B 1 49 ? -8.422 -7.141 6.191 1 52.44 49 ALA B C 1
ATOM 2221 O O . ALA B 1 49 ? -7.559 -8 6.371 1 52.44 49 ALA B O 1
ATOM 2222 N N . HIS B 1 50 ? -8.922 -6.957 5.043 1 51.5 50 HIS B N 1
ATOM 2223 C CA . HIS B 1 50 ? -8.953 -8.07 4.098 1 51.5 50 HIS B CA 1
ATOM 2224 C C . HIS B 1 50 ? -7.602 -8.258 3.422 1 51.5 50 HIS B C 1
ATOM 2226 O O . HIS B 1 50 ? -7.195 -9.391 3.143 1 51.5 50 HIS B O 1
ATOM 2232 N N . ARG B 1 51 ? -6.914 -7.266 3.174 1 57.22 51 ARG B N 1
ATOM 2233 C CA . ARG B 1 51 ? -5.637 -7.441 2.49 1 57.22 51 ARG B CA 1
ATOM 2234 C C . ARG B 1 51 ? -4.633 -8.156 3.389 1 57.22 51 ARG B C 1
ATOM 2236 O O . ARG B 1 51 ? -3.887 -9.023 2.928 1 57.22 51 ARG B O 1
ATOM 2243 N N . LYS B 1 52 ? -4.637 -7.758 4.699 1 56.62 52 LYS B N 1
ATOM 2244 C CA . LYS B 1 52 ? -3.789 -8.406 5.691 1 56.62 52 LYS B CA 1
ATOM 2245 C C . LYS B 1 52 ? -3.965 -9.922 5.656 1 56.62 52 LYS B C 1
ATOM 2247 O O . LYS B 1 52 ? -2.982 -10.672 5.641 1 56.62 52 LYS B O 1
ATOM 2252 N N . GLU B 1 53 ? -5.078 -10.211 5.625 1 59.38 53 GLU B N 1
ATOM 2253 C CA . GLU B 1 53 ? -5.434 -11.625 5.742 1 59.38 53 GLU B CA 1
ATOM 2254 C C . GLU B 1 53 ? -5.008 -12.398 4.5 1 59.38 53 GLU B C 1
ATOM 2256 O O . GLU B 1 53 ? -4.578 -13.555 4.602 1 59.38 53 GLU B O 1
ATOM 2261 N N . GLU B 1 54 ? -4.914 -11.609 3.447 1 61.16 54 GLU B N 1
ATOM 2262 C CA . GLU B 1 54 ? -4.66 -12.32 2.197 1 61.16 54 GLU B CA 1
ATOM 2263 C C . GLU B 1 54 ? -3.172 -12.609 2.02 1 61.16 54 GLU B C 1
ATOM 2265 O O . GLU B 1 54 ? -2.797 -13.688 1.544 1 61.16 54 GLU B O 1
ATOM 2270 N N . LEU B 1 55 ? -2.326 -11.711 2.498 1 61.62 55 LEU B N 1
ATOM 2271 C CA . LEU B 1 55 ? -0.886 -11.938 2.418 1 61.62 55 LEU B CA 1
A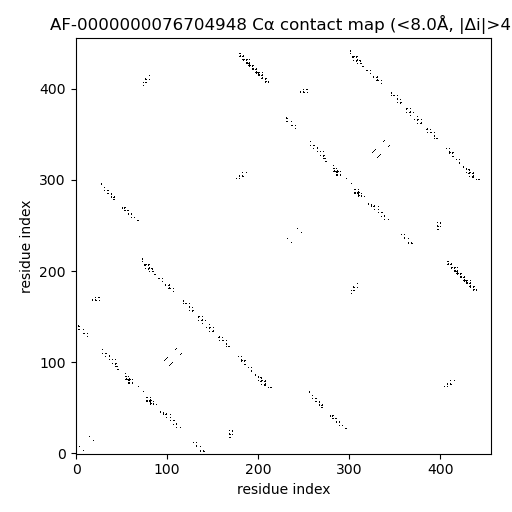TOM 2272 C C . LEU B 1 55 ? -0.456 -13.062 3.357 1 61.62 55 LEU B C 1
ATOM 2274 O O . LEU B 1 55 ? 0.37 -13.898 2.99 1 61.62 55 LEU B O 1
ATOM 2278 N N . GLU B 1 56 ? -1.168 -13.086 4.496 1 64.25 56 GLU B N 1
ATOM 2279 C CA . GLU B 1 56 ? -0.912 -14.164 5.445 1 64.25 56 GLU B CA 1
ATOM 2280 C C . GLU B 1 56 ? -1.411 -15.5 4.902 1 64.25 56 GLU B C 1
ATOM 2282 O O . GLU B 1 56 ? -0.813 -16.547 5.172 1 64.25 56 GLU B O 1
ATOM 2287 N N . ARG B 1 57 ? -2.338 -15.391 4.102 1 68.31 57 ARG B N 1
ATOM 2288 C CA . ARG B 1 57 ? -2.941 -16.594 3.541 1 68.31 57 ARG B CA 1
ATOM 2289 C C . ARG B 1 57 ? -1.969 -17.312 2.617 1 68.31 57 ARG B C 1
ATOM 2291 O O . ARG B 1 57 ? -1.912 -18.547 2.604 1 68.31 57 ARG B O 1
ATOM 2298 N N . MET B 1 58 ? -1.131 -16.469 1.913 1 69.44 58 MET B N 1
ATOM 2299 C CA . MET B 1 58 ? -0.167 -17.109 1.021 1 69.44 58 MET B CA 1
ATOM 2300 C C . MET B 1 58 ? 0.833 -17.953 1.811 1 69.44 58 MET B C 1
ATOM 2302 O O . MET B 1 58 ? 1.196 -19.047 1.39 1 69.44 58 MET B O 1
ATOM 2306 N N . SER B 1 59 ? 1.225 -17.438 2.957 1 68.12 59 SER B N 1
ATOM 2307 C CA . SER B 1 59 ? 2.143 -18.188 3.811 1 68.12 59 SER B CA 1
ATOM 2308 C C . SER B 1 59 ? 1.491 -19.469 4.34 1 68.12 59 SER B C 1
ATOM 2310 O O . SER B 1 59 ? 2.137 -20.516 4.414 1 68.12 59 SER B O 1
ATOM 2312 N N . LEU B 1 60 ? 0.212 -19.422 4.656 1 72.38 60 LEU B N 1
ATOM 2313 C CA . LEU B 1 60 ? -0.509 -20.578 5.188 1 72.38 60 LEU B CA 1
ATOM 2314 C C . LEU B 1 60 ? -0.688 -21.656 4.117 1 72.38 60 LEU B C 1
ATOM 2316 O O . LEU B 1 60 ? -0.608 -22.844 4.406 1 72.38 60 LEU B O 1
ATOM 2320 N N . ILE B 1 61 ? -0.857 -21.156 2.93 1 71.25 61 ILE B N 1
ATOM 2321 C CA . ILE B 1 61 ? -0.983 -22.094 1.812 1 71.25 61 ILE B CA 1
ATOM 2322 C C . ILE B 1 61 ? 0.328 -22.844 1.621 1 71.25 61 ILE B C 1
ATOM 2324 O O . ILE B 1 61 ? 0.325 -24.062 1.427 1 71.25 61 ILE B O 1
ATOM 2328 N N . ALA B 1 62 ? 1.429 -22.109 1.696 1 67.94 62 ALA B N 1
ATOM 2329 C CA . ALA B 1 62 ? 2.74 -22.734 1.545 1 67.94 62 ALA B CA 1
ATOM 2330 C C . ALA B 1 62 ? 2.973 -23.781 2.627 1 67.94 62 ALA B C 1
ATOM 2332 O O . ALA B 1 62 ? 3.51 -24.859 2.352 1 67.94 62 ALA B O 1
ATOM 2333 N N . GLN B 1 63 ? 2.498 -23.5 3.795 1 69.56 63 GLN B N 1
ATOM 2334 C CA . GLN B 1 63 ? 2.688 -24.422 4.914 1 69.56 63 GLN B CA 1
ATOM 2335 C C . GLN B 1 63 ? 1.82 -25.656 4.75 1 69.56 63 GLN B C 1
ATOM 2337 O O . GLN B 1 63 ? 2.26 -26.766 5.051 1 69.56 63 GLN B O 1
ATOM 2342 N N . LYS B 1 64 ? 0.642 -25.516 4.297 1 70.38 64 LYS B N 1
ATOM 2343 C CA . LYS B 1 64 ? -0.318 -26.609 4.172 1 70.38 64 LYS B CA 1
ATOM 2344 C C . LYS B 1 64 ? 0.142 -27.625 3.135 1 70.38 64 LYS B C 1
ATOM 2346 O O . LYS B 1 64 ? -0.11 -28.828 3.281 1 70.38 64 LYS B O 1
ATOM 2351 N N . TYR B 1 65 ? 0.812 -27.188 2.137 1 62.91 65 TYR B N 1
ATOM 2352 C CA . TYR B 1 65 ? 1.11 -28.094 1.034 1 62.91 65 TYR B CA 1
ATOM 2353 C C . TYR B 1 65 ? 2.566 -28.547 1.077 1 62.91 65 TYR B C 1
ATOM 2355 O O . TYR B 1 65 ? 3.043 -29.203 0.157 1 62.91 65 TYR B O 1
ATOM 2363 N N . THR B 1 66 ? 3.27 -28.188 2.105 1 61.59 66 THR B N 1
ATOM 2364 C CA . THR B 1 66 ? 4.66 -28.578 2.309 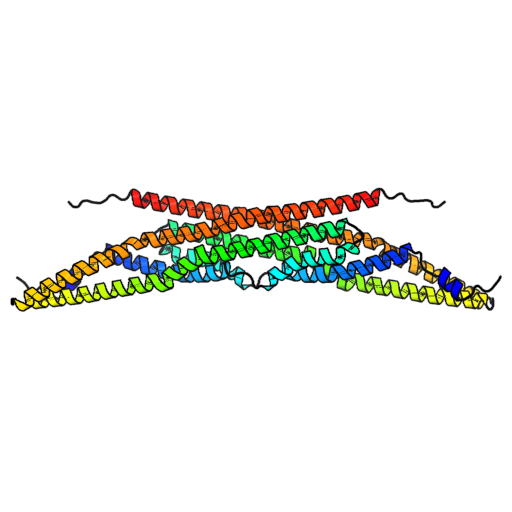1 61.59 66 THR B CA 1
ATOM 2365 C C . THR B 1 66 ? 4.828 -30.078 2.133 1 61.59 66 THR B C 1
ATOM 2367 O O . THR B 1 66 ? 5.738 -30.531 1.436 1 61.59 66 THR B O 1
ATOM 2370 N N . PRO B 1 67 ? 3.945 -30.844 2.652 1 58.75 67 PRO B N 1
ATOM 2371 C CA . PRO B 1 67 ? 4.203 -32.281 2.545 1 58.75 67 PRO B CA 1
ATOM 2372 C C . PRO B 1 67 ? 4.031 -32.812 1.121 1 58.75 67 PRO B C 1
ATOM 2374 O O . PRO B 1 67 ? 4.586 -33.844 0.773 1 58.75 67 PRO B O 1
ATOM 2377 N N . HIS B 1 68 ? 3.244 -32.219 0.432 1 55.44 68 HIS B N 1
ATOM 2378 C CA . HIS B 1 68 ? 2.869 -32.75 -0.868 1 55.44 68 HIS B CA 1
ATOM 2379 C C . HIS B 1 68 ? 3.754 -32.188 -1.977 1 55.44 68 HIS B C 1
ATOM 2381 O O . HIS B 1 68 ? 3.75 -32.719 -3.098 1 55.44 68 HIS B O 1
ATOM 2387 N N . LEU B 1 69 ? 4.172 -31.031 -1.772 1 54.22 69 LEU B N 1
ATOM 2388 C CA . LEU B 1 69 ? 4.977 -30.453 -2.84 1 54.22 69 LEU B CA 1
ATOM 2389 C C . LEU B 1 69 ? 6.383 -31.047 -2.842 1 54.22 69 LEU B C 1
ATOM 2391 O O . LEU B 1 69 ? 7.164 -30.797 -1.921 1 54.22 69 LEU B O 1
ATOM 2395 N N . SER B 1 70 ? 6.34 -32.281 -3.246 1 49.09 70 SER B N 1
ATOM 2396 C CA . SER B 1 70 ? 7.59 -33 -3.391 1 49.09 70 SER B CA 1
ATOM 2397 C C . SER B 1 70 ? 8.727 -32.094 -3.836 1 49.09 70 SER B C 1
ATOM 2399 O O . SER B 1 70 ? 9.898 -32.406 -3.621 1 49.09 70 SER B O 1
ATOM 2401 N N . SER B 1 71 ? 8.359 -31.281 -4.918 1 55.62 71 SER B N 1
ATOM 2402 C CA . SER B 1 71 ? 9.531 -30.531 -5.371 1 55.62 71 SER B CA 1
ATOM 2403 C C . SER B 1 71 ? 9.797 -29.344 -4.469 1 55.62 71 SER B C 1
ATOM 2405 O O . SER B 1 71 ? 8.938 -28.469 -4.305 1 55.62 71 SER B O 1
ATOM 2407 N N . GLY B 1 72 ? 10.688 -29.562 -3.469 1 69.12 72 GLY B N 1
ATOM 2408 C CA . GLY B 1 72 ? 11.305 -28.703 -2.459 1 69.12 72 GLY B CA 1
ATOM 2409 C C . GLY B 1 72 ? 11.477 -27.266 -2.916 1 69.12 72 GLY B C 1
ATOM 2410 O O . GLY B 1 72 ? 11.211 -26.344 -2.154 1 69.12 72 GLY B O 1
ATOM 2411 N N . ALA B 1 73 ? 11.516 -27.125 -4.301 1 76.12 73 ALA B N 1
ATOM 2412 C CA . ALA B 1 73 ? 11.875 -25.797 -4.781 1 76.12 73 ALA B CA 1
ATOM 2413 C C . ALA B 1 73 ? 10.656 -24.875 -4.82 1 76.12 73 ALA B C 1
ATOM 2415 O O . ALA B 1 73 ? 10.734 -23.719 -4.418 1 76.12 73 ALA B O 1
ATOM 2416 N N . TYR B 1 74 ? 9.5 -25.375 -5.285 1 78.5 74 TYR B N 1
ATOM 2417 C CA . TYR B 1 74 ? 8.281 -24.578 -5.363 1 78.5 74 TYR B CA 1
ATOM 2418 C C . TYR B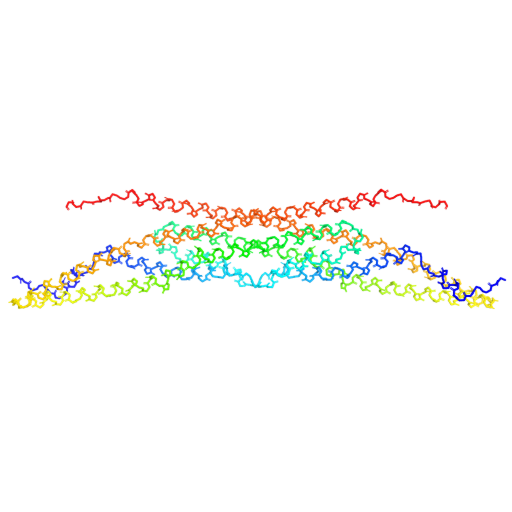 1 74 ? 7.828 -24.141 -3.973 1 78.5 74 TYR B C 1
ATOM 2420 O O . TYR B 1 74 ? 7.406 -23 -3.775 1 78.5 74 TYR B O 1
ATOM 2428 N N . PHE B 1 75 ? 7.957 -25.031 -3.139 1 76.69 75 PHE B N 1
ATOM 2429 C CA . PHE B 1 75 ? 7.578 -24.734 -1.76 1 76.69 75 PHE B CA 1
ATOM 2430 C C . PHE B 1 75 ? 8.406 -23.578 -1.203 1 76.69 75 PHE B C 1
ATOM 2432 O O . PHE B 1 75 ? 7.867 -22.672 -0.572 1 76.69 75 PHE B O 1
ATOM 2439 N N . GLU B 1 76 ? 9.633 -23.734 -1.403 1 82.25 76 GLU B N 1
ATOM 2440 C CA . GLU B 1 76 ? 10.531 -22.703 -0.876 1 82.25 76 GLU B CA 1
ATOM 2441 C C . GLU B 1 76 ? 10.25 -21.344 -1.5 1 82.25 76 GLU B C 1
ATOM 2443 O O . GLU B 1 76 ? 10.312 -20.312 -0.82 1 82.25 76 GLU B O 1
ATOM 2448 N N . ALA B 1 77 ? 9.938 -21.375 -2.766 1 84.19 77 ALA B N 1
ATOM 2449 C CA . ALA B 1 77 ? 9.586 -20.141 -3.441 1 84.19 77 ALA B CA 1
ATOM 2450 C C . ALA B 1 77 ? 8.289 -19.562 -2.889 1 84.19 77 ALA B C 1
ATOM 2452 O O . ALA B 1 77 ? 8.188 -18.359 -2.639 1 84.19 77 ALA B O 1
ATOM 2453 N N . LEU B 1 78 ? 7.328 -20.391 -2.711 1 83.81 78 LEU B N 1
ATOM 2454 C CA . LEU B 1 78 ? 6.039 -19.969 -2.172 1 83.81 78 LEU B CA 1
ATOM 2455 C C . LEU B 1 78 ? 6.188 -19.469 -0.741 1 83.81 78 LEU B C 1
ATOM 2457 O O . LEU B 1 78 ? 5.605 -18.438 -0.379 1 83.81 78 LEU B O 1
ATOM 2461 N N . LYS B 1 79 ? 6.934 -20.172 0.01 1 82.38 79 LYS B N 1
ATOM 2462 C CA . LYS B 1 79 ? 7.191 -19.781 1.393 1 82.38 79 LYS B CA 1
ATOM 2463 C C . LYS B 1 79 ? 7.863 -18.406 1.461 1 82.38 79 LYS B C 1
ATOM 2465 O O . LYS B 1 79 ? 7.477 -17.562 2.273 1 82.38 79 LYS B O 1
ATOM 2470 N N . ALA B 1 80 ? 8.859 -18.266 0.651 1 87.88 80 ALA B N 1
ATOM 2471 C CA . ALA B 1 80 ? 9.555 -16.984 0.608 1 87.88 80 ALA B CA 1
ATOM 2472 C C . ALA B 1 80 ? 8.602 -15.852 0.232 1 87.88 80 ALA B C 1
ATOM 2474 O O . ALA B 1 80 ? 8.641 -14.773 0.828 1 87.88 80 ALA B O 1
ATOM 2475 N N . THR B 1 81 ? 7.766 -16.125 -0.723 1 85.5 81 THR B N 1
ATOM 2476 C CA . THR B 1 81 ? 6.777 -15.141 -1.163 1 85.5 81 THR B CA 1
ATOM 2477 C C . THR B 1 81 ? 5.793 -14.828 -0.04 1 85.5 81 THR B C 1
ATOM 2479 O O . THR B 1 81 ? 5.523 -13.656 0.246 1 85.5 81 THR B O 1
ATOM 2482 N N . GLY B 1 82 ? 5.293 -15.836 0.506 1 83.38 82 GLY B N 1
ATOM 2483 C CA . GLY B 1 82 ? 4.367 -15.648 1.609 1 83.38 82 GLY B CA 1
ATOM 2484 C C . GLY B 1 82 ? 4.969 -14.875 2.77 1 83.38 82 GLY B C 1
ATOM 2485 O O . GLY B 1 82 ? 4.328 -13.977 3.326 1 83.38 82 GLY B O 1
ATOM 2486 N N . ASN B 1 83 ? 6.137 -15.219 3.143 1 85.38 83 ASN B N 1
ATOM 2487 C CA . ASN B 1 83 ? 6.82 -14.555 4.246 1 85.38 83 ASN B CA 1
ATOM 2488 C C . ASN B 1 83 ? 7.039 -13.07 3.955 1 85.38 83 ASN B C 1
ATOM 2490 O O . ASN B 1 83 ? 6.859 -12.227 4.836 1 85.38 83 ASN B O 1
ATOM 2494 N N . ALA B 1 84 ? 7.523 -12.805 2.75 1 88.62 84 ALA B N 1
ATOM 2495 C CA . ALA B 1 84 ? 7.742 -11.414 2.371 1 88.62 84 ALA B CA 1
ATOM 2496 C C . ALA B 1 84 ? 6.441 -10.617 2.439 1 88.62 84 ALA B C 1
ATOM 2498 O O . ALA B 1 84 ? 6.41 -9.516 3.002 1 88.62 84 ALA B O 1
ATOM 2499 N N . CYS B 1 85 ? 5.387 -11.141 1.946 1 83 85 CYS B N 1
ATOM 2500 C CA . CYS B 1 85 ? 4.098 -10.461 1.956 1 83 85 CYS B CA 1
ATOM 2501 C C . CYS B 1 85 ? 3.598 -10.258 3.383 1 83 85 CYS B C 1
ATOM 2503 O O . CYS B 1 85 ? 3.08 -9.195 3.717 1 83 85 CYS B O 1
ATOM 2505 N N . ALA B 1 86 ? 3.72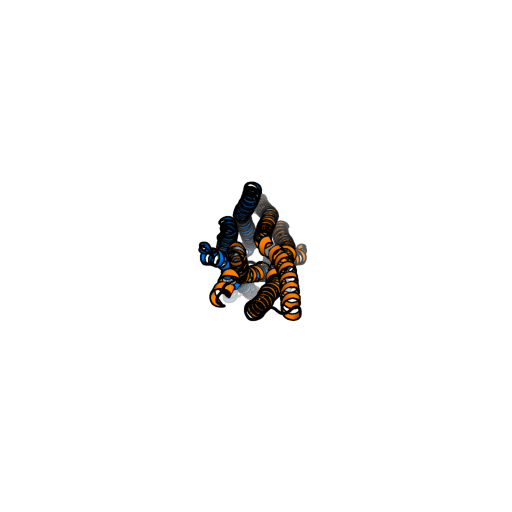5 -11.219 4.219 1 82.19 86 ALA B N 1
ATOM 2506 C CA . ALA B 1 86 ? 3.287 -11.125 5.609 1 82.19 86 ALA B CA 1
ATOM 2507 C C . ALA B 1 86 ? 4.078 -10.055 6.363 1 82.19 86 ALA B C 1
ATOM 2509 O O . ALA B 1 86 ? 3.506 -9.266 7.117 1 82.19 86 ALA B O 1
ATOM 2510 N N . ALA B 1 87 ? 5.371 -10.094 6.215 1 87.62 87 ALA B N 1
ATOM 2511 C CA . ALA B 1 87 ? 6.234 -9.125 6.895 1 87.62 87 ALA B CA 1
ATOM 2512 C C . ALA B 1 87 ? 5.895 -7.699 6.477 1 87.62 87 ALA B C 1
ATOM 2514 O O . ALA B 1 87 ? 5.793 -6.809 7.32 1 87.62 87 ALA B O 1
ATOM 2515 N N . VAL B 1 88 ? 5.754 -7.492 5.195 1 86.88 88 VAL B N 1
ATOM 2516 C CA . VAL B 1 88 ? 5.457 -6.164 4.66 1 86.88 88 VAL B CA 1
ATOM 2517 C C . VAL B 1 88 ? 4.09 -5.699 5.164 1 86.88 88 VAL B C 1
ATOM 2519 O O . VAL B 1 88 ? 3.924 -4.535 5.539 1 86.88 88 VAL B O 1
ATOM 2522 N N . ASN B 1 89 ? 3.135 -6.562 5.18 1 82.81 89 ASN B N 1
ATOM 2523 C CA . ASN B 1 89 ? 1.806 -6.207 5.668 1 82.81 89 ASN B CA 1
ATOM 2524 C C . ASN B 1 89 ? 1.841 -5.785 7.137 1 82.81 89 ASN B C 1
ATOM 2526 O O . ASN B 1 89 ? 1.206 -4.801 7.516 1 82.81 89 ASN B O 1
ATOM 2530 N N . LYS B 1 90 ? 2.488 -6.559 7.914 1 84.31 90 LYS B N 1
ATOM 2531 C CA . LYS B 1 90 ? 2.611 -6.234 9.328 1 84.31 90 LYS B CA 1
ATOM 2532 C C . LYS B 1 90 ? 3.25 -4.863 9.531 1 84.31 90 LYS B C 1
ATOM 2534 O O . LYS B 1 90 ? 2.766 -4.055 10.32 1 84.31 90 LYS B O 1
ATOM 2539 N N . ARG B 1 91 ? 4.281 -4.594 8.859 1 88.81 91 ARG B N 1
ATOM 2540 C CA . ARG B 1 91 ? 4.984 -3.322 8.977 1 88.81 91 ARG B CA 1
ATOM 2541 C C . ARG B 1 91 ? 4.117 -2.17 8.477 1 88.81 91 ARG B C 1
ATOM 2543 O O . ARG B 1 91 ? 4.18 -1.062 9.016 1 88.81 91 ARG B O 1
ATOM 2550 N N . GLU B 1 92 ? 3.404 -2.404 7.375 1 86.06 92 GLU B N 1
ATOM 2551 C CA . GLU B 1 92 ? 2.504 -1.373 6.867 1 86.06 92 GLU B CA 1
ATOM 2552 C C . GLU B 1 92 ? 1.47 -0.976 7.914 1 86.06 92 GLU B C 1
ATOM 2554 O O . GLU B 1 92 ? 1.215 0.212 8.125 1 86.06 92 GLU B O 1
ATOM 2559 N N . GLN B 1 93 ? 0.905 -1.977 8.562 1 84.56 93 GLN B N 1
ATOM 2560 C CA . GLN B 1 93 ? -0.079 -1.712 9.609 1 84.56 93 GLN B CA 1
ATOM 2561 C C . GLN B 1 93 ? 0.525 -0.881 10.734 1 84.56 93 GLN B C 1
ATOM 2563 O O . GLN B 1 93 ? -0.102 0.061 11.219 1 84.56 93 GLN B O 1
ATOM 2568 N N . GLU B 1 94 ? 1.684 -1.246 11.102 1 88.5 94 GLU B N 1
ATOM 2569 C CA . GLU B 1 94 ? 2.377 -0.504 12.148 1 88.5 94 GLU B CA 1
ATOM 2570 C C . GLU B 1 94 ? 2.664 0.93 11.719 1 88.5 94 GLU B C 1
ATOM 2572 O O . GLU B 1 94 ? 2.48 1.868 12.492 1 88.5 94 GLU B O 1
ATOM 2577 N N . THR B 1 95 ? 3.129 1.049 10.477 1 89.81 95 THR B N 1
ATOM 2578 C CA . THR B 1 95 ? 3.451 2.365 9.938 1 89.81 95 THR B CA 1
ATOM 2579 C C . THR B 1 95 ? 2.203 3.242 9.867 1 89.81 95 THR B C 1
ATOM 2581 O O . THR B 1 95 ? 2.246 4.422 10.227 1 89.81 95 THR B O 1
ATOM 2584 N N . LEU B 1 96 ? 1.087 2.707 9.445 1 86.56 96 LEU B N 1
ATOM 2585 C CA . LEU B 1 96 ? -0.167 3.445 9.336 1 86.56 96 LEU B CA 1
ATOM 2586 C C . LEU B 1 96 ? -0.678 3.846 10.719 1 86.56 96 LEU B C 1
ATOM 2588 O O . LEU B 1 96 ? -1.098 4.988 10.922 1 86.56 96 LEU B O 1
ATOM 2592 N N . SER B 1 97 ? -0.613 2.918 11.672 1 88.94 97 SER B N 1
ATOM 2593 C CA . SER B 1 97 ? -1.031 3.211 13.039 1 88.94 97 SER B CA 1
ATOM 2594 C C . SER B 1 97 ? -0.2 4.336 13.641 1 88.94 97 SER B C 1
ATOM 2596 O O . SER B 1 97 ? -0.744 5.25 14.266 1 88.94 97 SER B O 1
ATOM 2598 N N . ASP B 1 98 ? 1.063 4.277 13.461 1 92.12 98 ASP B N 1
ATOM 2599 C CA . ASP B 1 98 ? 1.966 5.309 13.969 1 92.12 98 ASP B CA 1
ATOM 2600 C C . ASP B 1 98 ? 1.686 6.656 13.305 1 92.12 98 ASP B C 1
ATOM 2602 O O . ASP B 1 98 ? 1.687 7.691 13.977 1 92.12 98 ASP B O 1
ATOM 2606 N N . SER B 1 99 ? 1.491 6.629 12.008 1 91.25 99 SER B N 1
ATOM 2607 C CA . SER B 1 99 ? 1.179 7.852 11.273 1 91.25 99 SER B CA 1
ATOM 2608 C C . SER B 1 99 ? -0.148 8.445 11.727 1 91.25 99 SER B C 1
ATOM 2610 O O . SER B 1 99 ? -0.299 9.672 11.781 1 91.25 99 SER B O 1
ATOM 2612 N N . PHE B 1 100 ? -1.081 7.566 12.062 1 91 100 PHE B N 1
ATOM 2613 C CA . PHE B 1 100 ? -2.361 8.039 12.578 1 91 100 PHE B CA 1
ATOM 2614 C C . PHE B 1 100 ? -2.172 8.789 13.891 1 91 100 PHE B C 1
ATOM 2616 O O . PHE B 1 100 ? -2.658 9.906 14.047 1 91 100 PHE B O 1
ATOM 2623 N N . ASP B 1 101 ? -1.389 8.242 14.758 1 92.88 101 ASP B N 1
ATOM 2624 C CA . ASP B 1 101 ? -1.233 8.766 16.109 1 92.88 101 ASP B CA 1
ATOM 2625 C C . ASP B 1 101 ? -0.329 9.992 16.125 1 92.88 101 ASP B C 1
ATOM 2627 O O . ASP B 1 101 ? -0.575 10.945 16.875 1 92.88 101 ASP B O 1
ATOM 2631 N N . ARG B 1 102 ? 0.645 10 15.297 1 94.19 102 ARG B N 1
ATOM 2632 C CA . ARG B 1 102 ? 1.688 11.008 15.422 1 94.19 102 ARG B CA 1
ATOM 2633 C C . ARG B 1 102 ? 1.483 12.141 14.414 1 94.19 102 ARG B C 1
ATOM 2635 O O . ARG B 1 102 ? 2.084 13.203 14.539 1 94.19 102 ARG B O 1
ATOM 2642 N N . VAL B 1 103 ? 0.743 11.891 13.406 1 93.31 103 VAL B N 1
ATOM 2643 C CA . VAL B 1 103 ? 0.591 12.883 12.344 1 93.31 103 VAL B CA 1
ATOM 2644 C C . VAL B 1 103 ? -0.869 13.32 12.25 1 93.31 103 VAL B C 1
ATOM 2646 O O . VAL B 1 103 ? -1.195 14.477 12.523 1 93.31 103 VAL B O 1
ATOM 2649 N N . PHE B 1 104 ? -1.787 12.414 11.992 1 92.81 104 PHE B N 1
ATOM 2650 C CA . PHE B 1 104 ? -3.191 12.727 11.758 1 92.81 104 PHE B CA 1
ATOM 2651 C C . PHE B 1 104 ? -3.848 13.258 13.023 1 92.81 104 PHE B C 1
ATOM 2653 O O . PHE B 1 104 ? -4.477 14.32 13 1 92.81 104 PHE B O 1
ATOM 2660 N N . ALA B 1 105 ? -3.674 12.562 14.125 1 93.94 105 ALA B N 1
ATOM 2661 C CA . ALA B 1 105 ? -4.387 12.875 15.359 1 93.94 105 ALA B CA 1
ATOM 2662 C C . ALA B 1 105 ? -4.031 14.273 15.852 1 93.94 105 ALA B C 1
ATOM 2664 O O . ALA B 1 105 ? -4.918 15.078 16.172 1 93.94 105 ALA B O 1
ATOM 2665 N N . PRO B 1 106 ? -2.781 14.656 15.891 1 95 106 PRO B N 1
ATOM 2666 C CA . PRO B 1 106 ? -2.443 16 16.359 1 95 106 PRO B CA 1
ATOM 2667 C C . PRO B 1 106 ? -2.99 17.094 15.445 1 95 106 PRO B C 1
ATOM 2669 O O . PRO B 1 106 ? -3.479 18.125 15.93 1 95 106 PRO B O 1
ATOM 2672 N N . MET B 1 107 ? -2.857 16.922 14.133 1 93.88 107 MET B N 1
ATOM 2673 C CA . MET B 1 107 ? -3.369 17.922 13.195 1 93.88 107 MET B CA 1
ATOM 2674 C C . MET B 1 107 ? -4.887 18.031 13.297 1 93.88 107 MET B C 1
ATOM 2676 O O . MET B 1 107 ? -5.438 19.141 13.258 1 93.88 107 MET B O 1
ATOM 2680 N N . LYS B 1 108 ? -5.52 16.906 13.438 1 94.19 108 LYS B N 1
ATOM 2681 C CA . LYS B 1 108 ? -6.969 16.891 13.625 1 94.19 108 LYS B CA 1
ATOM 2682 C C . LYS B 1 108 ? -7.363 17.594 14.922 1 94.19 108 LYS B C 1
ATOM 2684 O O . LYS B 1 108 ? -8.32 18.375 14.938 1 94.19 108 LYS B O 1
ATOM 2689 N N . SER B 1 109 ? -6.66 17.359 15.984 1 95.56 109 SER B N 1
ATOM 2690 C CA . SER B 1 109 ? -6.918 17.984 17.281 1 95.56 109 SER B CA 1
ATOM 2691 C C . SER B 1 109 ? -6.809 19.5 17.188 1 95.56 109 SER B C 1
ATOM 2693 O O . SER B 1 109 ? -7.617 20.219 17.781 1 95.56 109 SER B O 1
ATOM 2695 N N . TRP B 1 110 ? -5.82 19.969 16.453 1 95.81 110 TRP B N 1
ATOM 2696 C CA . TRP B 1 110 ? -5.688 21.406 16.312 1 95.81 110 TRP B CA 1
ATOM 2697 C C . TRP B 1 110 ? -6.918 22 15.617 1 95.81 110 TRP B C 1
ATOM 2699 O O . TRP B 1 110 ? -7.445 23.031 16.062 1 95.81 110 TRP B O 1
ATOM 2709 N N . VAL B 1 111 ? -7.395 21.375 14.555 1 95 111 VAL B N 1
ATOM 2710 C CA . VAL B 1 111 ? -8.516 21.859 13.766 1 95 111 VAL B CA 1
ATOM 2711 C C . VAL B 1 111 ? -9.797 21.797 14.594 1 95 111 VAL B C 1
ATOM 2713 O O . VAL B 1 111 ? -10.617 22.719 14.562 1 95 111 VAL B O 1
ATOM 2716 N N . GLU B 1 112 ? -9.984 20.797 15.391 1 95.62 112 GLU B N 1
ATOM 2717 C CA . GLU B 1 112 ? -11.273 20.531 16.016 1 95.62 112 GLU B CA 1
ATOM 2718 C C . GLU B 1 112 ? -11.328 21.094 17.438 1 95.62 112 GLU B C 1
ATOM 2720 O O . GLU B 1 112 ? -12.414 21.312 17.984 1 95.62 112 GLU B O 1
ATOM 2725 N N . GLU B 1 113 ? -10.18 21.281 18.062 1 95.25 113 GLU B N 1
ATOM 2726 C CA . GLU B 1 113 ? -10.172 21.703 19.453 1 95.25 113 GLU B CA 1
ATOM 2727 C C . GLU B 1 113 ? -9.469 23.047 19.625 1 95.25 113 GLU B C 1
ATOM 2729 O O . GLU B 1 113 ? -10.086 24.016 20.047 1 95.25 113 GLU B O 1
ATOM 2734 N N . ASP B 1 114 ? -8.211 23.141 19.172 1 94.06 114 ASP B N 1
ATOM 2735 C CA . ASP B 1 114 ? -7.402 24.328 19.438 1 94.06 114 ASP B CA 1
ATOM 2736 C C . ASP B 1 114 ? -7.934 25.547 18.672 1 94.06 114 ASP B C 1
ATOM 2738 O O . ASP B 1 114 ? -8.055 26.641 19.234 1 94.06 114 ASP B O 1
ATOM 2742 N N . TYR B 1 115 ? -8.266 25.312 17.391 1 94.94 115 TYR B N 1
ATOM 2743 C CA . TYR B 1 115 ? -8.711 26.406 16.547 1 94.94 115 TYR B CA 1
ATOM 2744 C C . TYR B 1 115 ? -10.016 27 17.078 1 94.94 115 TYR B C 1
ATOM 2746 O O . TYR B 1 115 ? -10.102 28.203 17.328 1 94.94 115 TYR B O 1
ATOM 2754 N N . PRO B 1 116 ? -11.086 26.188 17.328 1 96.19 116 PRO B N 1
ATOM 2755 C CA . PRO B 1 116 ? -12.328 26.766 17.844 1 96.19 116 PRO B CA 1
ATOM 2756 C C . PRO B 1 116 ? -12.141 27.453 19.188 1 96.19 116 PRO B C 1
ATOM 2758 O O . PRO B 1 116 ? -12.75 28.484 19.453 1 96.19 116 PRO B O 1
ATOM 2761 N N . ARG B 1 117 ? -11.32 26.875 20.078 1 95.62 117 ARG B N 1
ATOM 2762 C CA . ARG B 1 117 ? -11.039 27.5 21.359 1 95.62 117 ARG B CA 1
ATOM 2763 C C . ARG B 1 117 ? -10.406 28.875 21.172 1 95.62 117 ARG B C 1
ATOM 2765 O O . ARG B 1 117 ? -10.828 29.844 21.797 1 95.62 117 ARG B O 1
ATOM 2772 N N . LEU B 1 118 ? -9.406 28.922 20.281 1 94.62 118 LEU B N 1
ATOM 2773 C CA . LEU B 1 118 ? -8.711 30.188 20.016 1 94.62 118 LEU B CA 1
ATOM 2774 C C . LEU B 1 118 ? -9.656 31.203 19.391 1 94.62 118 LEU B C 1
ATOM 2776 O O . LEU B 1 118 ? -9.648 32.375 19.781 1 94.62 118 LEU B O 1
ATOM 2780 N N . MET B 1 119 ? -10.477 30.797 18.484 1 95.19 119 MET B N 1
ATOM 2781 C CA . MET B 1 119 ? -11.406 31.688 17.812 1 95.19 119 MET B CA 1
ATOM 2782 C C . MET B 1 119 ? -12.422 32.25 18.812 1 95.19 119 MET B C 1
ATOM 2784 O O . MET B 1 119 ? -12.812 33.438 18.703 1 95.19 119 MET B O 1
ATOM 2788 N N . LYS B 1 120 ? -12.875 31.484 19.781 1 95.38 120 LYS B N 1
ATOM 2789 C CA . LYS B 1 120 ? -13.781 31.953 20.828 1 95.38 120 LYS B CA 1
ATOM 2790 C C . LYS B 1 120 ? -13.125 33.031 21.672 1 95.38 120 LYS B C 1
ATOM 2792 O O . LYS B 1 120 ? -13.758 34.062 22 1 95.38 120 LYS B O 1
ATOM 2797 N N . GLU B 1 121 ? -11.836 32.781 21.969 1 94.62 121 GLU B N 1
ATOM 2798 C CA . GLU B 1 121 ? -11.094 33.781 22.75 1 94.62 121 GLU B CA 1
ATOM 2799 C C . GLU B 1 121 ? -10.906 35.062 21.969 1 94.62 121 GLU B C 1
ATOM 2801 O O . GLU B 1 121 ? -10.992 36.156 22.531 1 94.62 121 GLU B O 1
ATOM 2806 N N . ILE B 1 122 ? -10.625 34.938 20.688 1 93.62 122 ILE B N 1
ATOM 2807 C CA . ILE B 1 122 ? -10.453 36.094 19.828 1 93.62 122 ILE B CA 1
ATOM 2808 C C . ILE B 1 122 ? -11.758 36.875 19.75 1 93.62 122 ILE B C 1
ATOM 2810 O O . ILE B 1 122 ? -11.766 38.094 19.859 1 93.62 122 ILE B O 1
ATOM 2814 N N . LYS B 1 123 ? -12.891 36.219 19.625 1 93.81 123 LYS B N 1
ATOM 2815 C CA . LYS B 1 123 ? -14.203 36.875 19.594 1 93.81 123 LYS B CA 1
ATOM 2816 C C . LYS B 1 123 ? -14.477 37.625 20.906 1 93.81 123 LYS B C 1
ATOM 2818 O O . LYS B 1 123 ? -14.969 38.75 20.891 1 93.81 123 LYS B O 1
ATOM 2823 N N . LYS B 1 124 ? -14.172 36.969 22.016 1 94.25 124 LYS B N 1
ATOM 2824 C CA . LYS B 1 124 ? -14.344 37.594 23.328 1 94.25 124 LYS B CA 1
ATOM 2825 C C . LYS B 1 124 ? -13.469 38.844 23.438 1 94.25 124 LYS B C 1
ATOM 2827 O O . LYS B 1 124 ? -13.883 39.844 24.031 1 94.25 124 LYS B O 1
ATOM 2832 N N . CYS B 1 125 ? -12.25 38.719 22.844 1 93.25 125 CYS B N 1
ATOM 2833 C CA . CYS B 1 125 ? -11.336 39.875 22.859 1 93.25 125 CYS B CA 1
ATOM 2834 C C . CYS B 1 125 ? -11.953 41.062 22.141 1 93.25 125 CYS B C 1
ATOM 2836 O O . CYS B 1 125 ? -11.867 42.188 22.625 1 93.25 125 CYS B O 1
ATOM 2838 N N . TYR B 1 126 ? -12.602 40.812 21.062 1 90.44 126 TYR B N 1
ATOM 2839 C CA . TYR B 1 126 ? -13.266 41.906 20.328 1 90.44 126 TYR B CA 1
ATOM 2840 C C . TYR B 1 126 ? -14.438 42.469 21.125 1 90.44 126 TYR B C 1
ATOM 2842 O O . TYR B 1 126 ? -14.656 43.688 21.141 1 90.44 126 TYR B O 1
ATOM 2850 N N . ALA B 1 127 ? -15.18 41.625 21.828 1 91.88 127 ALA B N 1
ATOM 2851 C CA . ALA B 1 127 ? -16.312 42.062 22.641 1 91.88 127 ALA B CA 1
ATOM 2852 C C . ALA B 1 127 ? -15.852 42.938 23.797 1 91.88 127 ALA B C 1
ATOM 2854 O O . ALA B 1 127 ? -16.469 43.969 24.094 1 91.88 127 ALA B O 1
ATOM 2855 N N . VAL B 1 128 ? -14.766 42.531 24.453 1 93.56 128 VAL B N 1
ATOM 2856 C CA . VAL B 1 128 ? -14.211 43.281 25.562 1 93.56 128 VAL B CA 1
ATOM 2857 C C . VAL B 1 128 ? -13.703 44.656 25.062 1 93.56 128 VAL B C 1
ATOM 2859 O O . VAL B 1 128 ? -13.828 45.656 25.766 1 93.56 128 VAL B O 1
ATOM 2862 N N . LYS B 1 129 ? -13.141 44.594 23.891 1 92.5 129 LYS B N 1
ATOM 2863 C CA . LYS B 1 129 ? -12.711 45.875 23.281 1 92.5 129 LYS B CA 1
ATOM 2864 C C . LYS B 1 129 ? -13.898 46.812 23.047 1 92.5 129 LYS B C 1
ATOM 2866 O O . LYS B 1 129 ? -13.812 48 23.312 1 92.5 129 LYS B O 1
ATOM 2871 N N . GLU B 1 130 ? -15.008 46.312 22.547 1 89.75 130 GLU B N 1
ATOM 2872 C CA . GLU B 1 130 ? -16.203 47.094 22.328 1 89.75 130 GLU B CA 1
ATOM 2873 C C . GLU B 1 130 ? -16.719 47.688 23.641 1 89.75 130 GLU B C 1
ATOM 2875 O O . GLU B 1 130 ? -17.156 48.844 23.688 1 89.75 130 GLU B O 1
ATOM 2880 N N . GLU B 1 131 ? -16.688 46.875 24.688 1 90.94 131 GLU B N 1
ATOM 2881 C CA . GLU B 1 131 ? -17.094 47.344 26.016 1 90.94 131 GLU B CA 1
ATOM 2882 C C . GLU B 1 131 ? -16.203 48.5 26.484 1 90.94 131 GLU B C 1
ATOM 2884 O O . GLU B 1 131 ? -16.688 49.5 27.016 1 90.94 131 GLU B O 1
ATOM 2889 N N . MET B 1 132 ? -14.906 48.312 26.281 1 91.94 132 MET B N 1
ATOM 2890 C CA . MET B 1 132 ? -13.953 49.344 26.641 1 91.94 132 MET B CA 1
ATOM 2891 C C . MET B 1 132 ? -14.227 50.625 25.859 1 91.94 132 MET B C 1
ATOM 2893 O O . MET B 1 132 ? -14.234 51.719 26.422 1 91.94 132 MET B O 1
ATOM 2897 N N . ASP B 1 133 ? -14.492 50.5 24.547 1 88.75 133 ASP B N 1
ATOM 2898 C CA . ASP B 1 133 ? -14.766 51.656 23.703 1 88.75 133 ASP B CA 1
ATOM 2899 C C . ASP B 1 133 ? -16.031 52.375 24.156 1 88.75 133 ASP B C 1
ATOM 2901 O O . ASP B 1 133 ? -16.062 53.625 24.172 1 88.75 133 ASP B O 1
ATOM 2905 N N . ARG B 1 134 ? -17.031 51.656 24.547 1 89.56 134 ARG B N 1
ATOM 2906 C CA . ARG B 1 134 ? -18.266 52.25 25.031 1 89.56 134 ARG B CA 1
ATOM 2907 C C . ARG B 1 134 ? -18.031 53.031 26.328 1 89.56 134 ARG B C 1
ATOM 2909 O O . ARG B 1 134 ? -18.578 54.094 26.531 1 89.56 134 ARG B O 1
ATOM 2916 N N . ALA B 1 135 ? -17.219 52.438 27.188 1 90.69 135 ALA B N 1
ATOM 2917 C CA . ALA B 1 135 ? -16.906 53.094 28.453 1 90.69 135 ALA B CA 1
ATOM 2918 C C . ALA B 1 135 ? -16.109 54.375 28.234 1 90.69 135 ALA B C 1
ATOM 2920 O O . ALA B 1 135 ? -16.344 55.406 28.891 1 90.69 135 ALA B O 1
ATOM 2921 N N . VAL B 1 136 ? -15.188 54.312 27.297 1 88.88 136 VAL B N 1
ATOM 2922 C CA . VAL B 1 136 ? -14.383 55.469 26.953 1 88.88 136 VAL B CA 1
ATOM 2923 C C . VAL B 1 136 ? -15.281 56.594 26.391 1 88.88 136 VAL B C 1
ATOM 2925 O O . VAL B 1 136 ? -15.164 57.75 26.766 1 88.88 136 VAL B O 1
ATOM 2928 N N . MET B 1 137 ? -16.25 56.188 25.531 1 89.31 137 MET B N 1
ATOM 2929 C CA . MET B 1 137 ? -17.172 57.156 24.938 1 89.31 137 MET B CA 1
ATOM 2930 C C . MET B 1 137 ? -18.078 57.781 25.984 1 89.31 137 MET B C 1
ATOM 2932 O O . MET B 1 137 ? -18.328 59 25.953 1 89.31 137 MET B O 1
ATOM 2936 N N . ALA B 1 138 ? -18.5 57 26.969 1 89.25 138 ALA B N 1
ATOM 2937 C CA . ALA B 1 138 ? -19.375 57.469 28.031 1 89.25 138 ALA B CA 1
ATOM 2938 C C . ALA B 1 138 ? -18.641 58.5 28.922 1 89.25 138 ALA B C 1
ATOM 2940 O O . ALA B 1 138 ? -19.234 59.5 29.328 1 89.25 138 ALA B O 1
ATOM 2941 N N . THR B 1 139 ? -17.391 58.219 29.188 1 90.38 139 THR B N 1
ATOM 2942 C CA . THR B 1 139 ? -16.594 59.125 30 1 90.38 139 THR B CA 1
ATOM 2943 C C . THR B 1 139 ? -16.312 60.438 29.266 1 90.38 139 THR B C 1
ATOM 2945 O O . THR B 1 139 ? -16.234 61.5 29.875 1 90.38 139 THR B O 1
ATOM 2948 N N . GLY B 1 140 ? -16.141 60.312 27.922 1 85.44 140 GLY B N 1
ATOM 2949 C CA . GLY B 1 140 ? -15.922 61.5 27.109 1 85.44 140 GLY B CA 1
ATOM 2950 C C . GLY B 1 140 ? -17.141 62.406 27.031 1 85.44 140 GLY B C 1
ATOM 2951 O O . GLY B 1 140 ? -17.016 63.625 26.953 1 85.44 140 GLY B O 1
ATOM 2952 N N . ALA B 1 141 ? -18.312 61.812 27.141 1 86.81 141 ALA B N 1
ATOM 2953 C CA . ALA B 1 141 ? -19.562 62.562 27.062 1 86.81 141 ALA B CA 1
ATOM 2954 C C . ALA B 1 141 ? -19.828 63.312 28.375 1 86.81 141 ALA B C 1
ATOM 2956 O O . ALA B 1 141 ? -20.297 64.438 28.359 1 86.81 141 ALA B O 1
ATOM 2957 N N . ARG B 1 142 ? -19.625 62.594 29.469 1 89.25 142 ARG B N 1
ATOM 2958 C CA . ARG B 1 142 ? -19.797 63.156 30.797 1 89.25 142 ARG B CA 1
ATOM 2959 C C . ARG B 1 142 ? -18.828 62.531 31.797 1 89.25 142 ARG B C 1
ATOM 2961 O O . ARG B 1 142 ? -18.922 61.344 32.094 1 89.25 142 ARG B O 1
ATOM 2968 N N . GLN B 1 143 ? -17.969 63.375 32.344 1 88.56 143 GLN B N 1
ATOM 2969 C CA . GLN B 1 143 ? -16.969 62.844 33.281 1 88.56 143 GLN B CA 1
ATOM 2970 C C . GLN B 1 143 ? -17.484 62.844 34.688 1 88.56 143 GLN B C 1
ATOM 2972 O O . GLN B 1 143 ? -17.797 63.875 35.25 1 88.56 143 GLN B O 1
ATOM 2977 N N . THR B 1 144 ? -17.875 61.719 35.156 1 93 144 THR B N 1
ATOM 2978 C CA . THR B 1 144 ? -18.203 61.5 36.562 1 93 144 THR B CA 1
ATOM 2979 C C . THR B 1 144 ? -17.25 60.5 37.188 1 93 144 THR B C 1
ATOM 2981 O O . THR B 1 144 ? -16.625 59.688 36.5 1 93 144 THR B O 1
ATOM 2984 N N . PRO B 1 145 ? -17.047 60.719 38.5 1 93 145 PRO B N 1
ATOM 2985 C CA . PRO B 1 145 ? -16.172 59.75 39.156 1 93 145 PRO B CA 1
ATOM 2986 C C . PRO B 1 145 ? -16.562 58.312 38.875 1 93 145 PRO B C 1
ATOM 2988 O O . PRO B 1 145 ? -15.695 57.438 38.719 1 93 145 PRO B O 1
ATOM 2991 N N . GLU B 1 146 ? -17.844 58 38.781 1 92.5 146 GLU B N 1
ATOM 2992 C CA . GLU B 1 146 ? -18.328 56.656 38.5 1 92.5 146 GLU B CA 1
ATOM 2993 C C . GLU B 1 146 ? -17.984 56.219 37.094 1 92.5 146 GLU B C 1
ATOM 2995 O O . GLU B 1 146 ? -17.531 55.094 36.875 1 92.5 146 GLU B O 1
ATOM 3000 N N . ARG B 1 147 ? -18.141 57.094 36.094 1 92.56 147 ARG B N 1
ATOM 3001 C CA . ARG B 1 147 ? -17.828 56.781 34.719 1 92.56 147 ARG B CA 1
ATOM 3002 C C . ARG B 1 147 ? -16.328 56.594 34.5 1 92.56 147 ARG B C 1
ATOM 3004 O O . ARG B 1 147 ? -15.898 55.75 33.719 1 92.56 147 ARG B O 1
ATOM 3011 N N . SER B 1 148 ? -15.562 57.375 35.188 1 93.12 148 SER B N 1
ATOM 3012 C CA . SER B 1 148 ? -14.109 57.281 35.094 1 93.12 148 SER B CA 1
ATOM 3013 C C . SER B 1 148 ? -13.602 55.969 35.656 1 93.12 148 SER B C 1
ATOM 3015 O O . SER B 1 148 ? -12.703 55.344 35.094 1 93.12 148 SER B O 1
ATOM 3017 N N . ALA B 1 149 ? -14.219 55.562 36.781 1 94.44 149 ALA B N 1
ATOM 3018 C CA . ALA B 1 149 ? -13.836 54.312 37.375 1 94.44 149 ALA B CA 1
ATOM 3019 C C . ALA B 1 149 ? -14.188 53.125 36.5 1 94.44 149 ALA B C 1
ATOM 3021 O O . ALA B 1 149 ? -13.398 52.188 36.344 1 94.44 149 ALA B O 1
ATOM 3022 N N . LYS B 1 150 ? -15.32 53.156 35.875 1 93.81 150 LYS B N 1
ATOM 3023 C CA . LYS B 1 150 ? -15.758 52.094 34.969 1 93.81 150 LYS B CA 1
ATOM 3024 C C . LYS B 1 150 ? -14.859 52.031 33.719 1 93.81 150 LYS B C 1
ATOM 3026 O O . LYS B 1 150 ? -14.555 50.938 33.25 1 93.81 150 LYS B O 1
ATOM 3031 N N . CYS B 1 151 ? -14.484 53.156 33.219 1 93.5 151 CYS B N 1
ATOM 3032 C CA . CYS B 1 151 ? -13.602 53.219 32.062 1 93.5 151 CYS B CA 1
ATOM 3033 C C . CYS B 1 151 ? -12.234 52.625 32.375 1 93.5 151 CYS B C 1
ATOM 3035 O O . CYS B 1 151 ? -11.703 51.844 31.578 1 93.5 151 CYS B O 1
ATOM 3037 N N . GLU B 1 152 ? -11.734 53.031 33.562 1 95.31 152 GLU B N 1
ATOM 3038 C CA . GLU B 1 152 ? -10.43 52.5 33.969 1 95.31 152 GLU B CA 1
ATOM 3039 C C . GLU B 1 152 ? -10.492 50.969 34.156 1 95.31 152 GLU B C 1
ATOM 3041 O O . GLU B 1 152 ? -9.555 50.25 33.781 1 95.31 152 GLU B O 1
ATOM 3046 N N . ALA B 1 153 ? -11.578 50.5 34.656 1 95 153 ALA B N 1
ATOM 3047 C CA . ALA B 1 153 ? -11.766 49.062 34.844 1 95 153 ALA B CA 1
ATOM 3048 C C . ALA B 1 153 ? -11.875 48.344 33.5 1 95 153 ALA B C 1
ATOM 3050 O O . ALA B 1 153 ? -11.328 47.25 33.344 1 95 153 ALA B O 1
ATOM 3051 N N . ALA B 1 154 ? -12.57 48.844 32.562 1 94.31 154 ALA B N 1
ATOM 3052 C CA . ALA B 1 154 ? -12.727 48.25 31.234 1 94.31 154 ALA B CA 1
ATOM 3053 C C . ALA B 1 154 ? -11.398 48.219 30.5 1 94.31 154 ALA B C 1
ATOM 3055 O O . ALA B 1 154 ? -11.102 47.25 29.797 1 94.31 154 ALA B O 1
ATOM 3056 N N . LYS B 1 155 ? -10.633 49.312 30.625 1 93.44 155 LYS B N 1
ATOM 3057 C CA . LYS B 1 155 ? -9.312 49.375 30 1 93.44 155 LYS B CA 1
ATOM 3058 C C . LYS B 1 155 ? -8.398 48.281 30.547 1 93.44 155 LYS B C 1
ATOM 3060 O O . LYS B 1 155 ? -7.684 47.625 29.797 1 93.44 155 LYS B O 1
ATOM 3065 N N . LYS B 1 156 ? -8.477 48.156 31.875 1 94.06 156 LYS B N 1
ATOM 3066 C CA . LYS B 1 156 ? -7.645 47.156 32.531 1 94.06 156 LYS B CA 1
ATOM 3067 C C . LYS B 1 156 ? -8.047 45.75 32.062 1 94.06 156 LYS B C 1
ATOM 3069 O O . LYS B 1 156 ? -7.191 44.906 31.766 1 94.06 156 LYS B O 1
ATOM 3074 N N . ARG B 1 157 ? -9.312 45.5 32.031 1 94.31 157 ARG B N 1
ATOM 3075 C CA . ARG B 1 157 ? -9.836 44.219 31.594 1 94.31 157 ARG B CA 1
ATOM 3076 C C . ARG B 1 157 ? -9.438 43.906 30.141 1 94.31 157 ARG B C 1
ATOM 3078 O O . ARG B 1 157 ? -9 42.812 29.828 1 94.31 157 ARG B O 1
ATOM 3085 N N . HIS B 1 158 ? -9.586 44.812 29.266 1 93.5 158 HIS B N 1
ATOM 3086 C CA . HIS B 1 158 ? -9.219 44.656 27.859 1 93.5 158 HIS B CA 1
ATOM 3087 C C . HIS B 1 158 ? -7.73 44.375 27.703 1 93.5 158 HIS B C 1
ATOM 3089 O O . HIS B 1 158 ? -7.34 43.469 26.953 1 93.5 158 HIS B O 1
ATOM 3095 N N . LYS B 1 159 ? -6.941 45.219 28.406 1 93.5 159 LYS B N 1
ATOM 3096 C CA . LYS B 1 159 ? -5.496 45.031 28.312 1 93.5 159 LYS B CA 1
ATOM 3097 C C . LYS B 1 159 ? -5.074 43.625 28.719 1 93.5 159 LYS B C 1
ATOM 3099 O O . LYS B 1 159 ? -4.289 43 28.016 1 93.5 159 LYS B O 1
ATOM 3104 N N . GLU B 1 160 ? -5.621 43.156 29.797 1 93 160 GLU B N 1
ATOM 3105 C CA . GLU B 1 160 ? -5.285 41.844 30.297 1 93 160 GLU B CA 1
ATOM 3106 C C . GLU B 1 160 ? -5.723 40.75 29.312 1 93 160 GLU B C 1
ATOM 3108 O O . GLU B 1 160 ? -4.957 39.844 29 1 93 160 GLU B O 1
ATOM 3113 N N . PHE B 1 161 ? -6.883 40.906 28.797 1 93.12 161 PHE B N 1
ATOM 3114 C CA . PHE B 1 161 ? -7.43 39.906 27.859 1 93.12 161 PHE B CA 1
ATOM 3115 C C . PHE B 1 161 ? -6.676 39.938 26.547 1 93.12 161 PHE B C 1
ATOM 3117 O O . PHE B 1 161 ? -6.316 38.906 26 1 93.12 161 PHE B O 1
ATOM 3124 N N . PHE B 1 162 ? -6.398 41.094 26.062 1 93.31 162 PHE B N 1
ATOM 3125 C CA . PHE B 1 162 ? -5.699 41.25 24.781 1 93.31 162 PHE B CA 1
ATOM 3126 C C . PHE B 1 162 ? -4.289 40.688 24.875 1 93.31 162 PHE B C 1
ATOM 3128 O O . PHE B 1 162 ? -3.83 40 23.953 1 93.31 162 PHE B O 1
ATOM 3135 N N . ASP B 1 163 ? -3.633 40.969 25.984 1 92.75 163 ASP B N 1
ATOM 3136 C CA . ASP B 1 163 ? -2.279 40.469 26.172 1 92.75 163 ASP B CA 1
ATOM 3137 C C . ASP B 1 163 ? -2.268 38.938 26.125 1 92.75 163 ASP B C 1
ATOM 3139 O O . ASP B 1 163 ? -1.421 38.344 25.469 1 92.75 163 ASP B O 1
ATOM 3143 N N . ARG B 1 164 ? -3.201 38.344 26.75 1 92.19 164 ARG B N 1
ATOM 3144 C CA . ARG B 1 164 ? -3.295 36.906 26.781 1 92.19 164 ARG B CA 1
ATOM 3145 C C . ARG B 1 164 ? -3.611 36.312 25.406 1 92.19 164 ARG B C 1
ATOM 3147 O O . ARG B 1 164 ? -2.932 35.406 24.938 1 92.19 164 ARG B O 1
ATOM 3154 N N . VAL B 1 165 ? -4.598 36.875 24.766 1 93.25 165 VAL B N 1
ATOM 3155 C CA . VAL B 1 165 ? -5.051 36.375 23.484 1 93.25 165 VAL B CA 1
ATOM 3156 C C . VAL B 1 165 ? -3.982 36.625 22.422 1 93.25 165 VAL B C 1
ATOM 3158 O O . VAL B 1 165 ? -3.719 35.781 21.578 1 93.25 165 VAL B O 1
ATOM 3161 N N . SER B 1 166 ? -3.375 37.844 22.5 1 91.94 166 SER B N 1
ATOM 3162 C CA . SER B 1 166 ? -2.342 38.188 21.531 1 91.94 166 SER B CA 1
ATOM 3163 C C . SER B 1 166 ? -1.163 37.219 21.609 1 91.94 166 SER B C 1
ATOM 3165 O O . SER B 1 166 ? -0.588 36.844 20.578 1 91.94 166 SER B O 1
ATOM 3167 N N . THR B 1 167 ? -0.866 36.75 22.797 1 90.44 167 THR B N 1
ATOM 3168 C CA . THR B 1 167 ? 0.214 35.781 22.984 1 90.44 167 THR B CA 1
ATOM 3169 C C . THR B 1 167 ? -0.096 34.469 22.266 1 90.44 167 THR B C 1
ATOM 3171 O O . THR B 1 167 ? 0.767 33.938 21.578 1 90.44 167 THR B O 1
ATOM 3174 N N . GLU B 1 168 ? -1.263 34.062 22.344 1 89.69 168 GLU B N 1
ATOM 3175 C CA . GLU B 1 168 ? -1.677 32.812 21.703 1 89.69 168 GLU B CA 1
ATOM 3176 C C . GLU B 1 168 ? -1.761 32.969 20.188 1 89.69 168 GLU B C 1
ATOM 3178 O O . GLU B 1 168 ? -1.328 32.094 19.438 1 89.69 168 GLU B O 1
ATOM 3183 N N . VAL B 1 169 ? -2.254 34.094 19.781 1 89.62 169 VAL B N 1
ATOM 3184 C CA . VAL B 1 169 ? -2.443 34.375 18.359 1 89.62 169 VAL B CA 1
ATOM 3185 C C . VAL B 1 169 ? -1.086 34.469 17.672 1 89.62 169 VAL B C 1
ATOM 3187 O O . VAL B 1 169 ? -0.914 33.938 16.562 1 89.62 169 VAL B O 1
ATOM 3190 N N . PHE B 1 170 ? -0.089 35 18.312 1 84.94 170 PHE B N 1
ATOM 3191 C CA . PHE B 1 170 ? 1.203 35.219 17.672 1 84.94 170 PHE B CA 1
ATOM 3192 C C . PHE B 1 170 ? 2.014 33.938 17.656 1 84.94 170 PHE B C 1
ATOM 3194 O O . PHE B 1 170 ? 3.035 33.844 16.969 1 84.94 170 PHE B O 1
ATOM 3201 N N . LYS B 1 171 ? 1.422 32.812 18.328 1 81.25 171 LYS B N 1
ATOM 3202 C CA . LYS B 1 171 ? 2.043 31.5 18.25 1 81.25 171 LYS B CA 1
ATOM 3203 C C . LYS B 1 171 ? 1.547 30.734 17.031 1 81.25 171 LYS B C 1
ATOM 3205 O O . LYS B 1 171 ? 1.87 29.547 16.875 1 81.25 171 LYS B O 1
ATOM 3210 N N . TRP B 1 172 ? 0.863 31.438 16.219 1 80.44 172 TRP B N 1
ATOM 3211 C CA . TRP B 1 172 ? 0.287 30.75 15.062 1 80.44 172 TRP B CA 1
ATOM 3212 C C . TRP B 1 172 ? 1.381 30.188 14.156 1 80.44 172 TRP B C 1
ATOM 3214 O O . TRP B 1 172 ? 1.198 29.156 13.523 1 80.44 172 TRP B O 1
ATOM 3224 N N . LYS B 1 173 ? 2.551 30.859 14.031 1 76.19 173 LYS B N 1
ATOM 3225 C CA . LYS B 1 173 ? 3.67 30.375 13.234 1 76.19 173 LYS B CA 1
ATOM 3226 C C . LYS B 1 173 ? 4.141 29.016 13.734 1 76.19 173 LYS B C 1
ATOM 3228 O O . LYS B 1 173 ? 4.621 28.188 12.945 1 76.19 173 LYS B O 1
ATOM 3233 N N . ALA B 1 174 ? 3.912 28.812 15.016 1 83.38 174 ALA B N 1
ATOM 3234 C CA . ALA B 1 174 ? 4.262 27.516 15.609 1 83.38 174 ALA B CA 1
ATOM 3235 C C . ALA B 1 174 ? 3.342 26.422 15.094 1 83.38 174 ALA B C 1
ATOM 3237 O O . ALA B 1 174 ? 3.756 25.266 14.977 1 83.38 174 ALA B O 1
ATOM 3238 N N . VAL B 1 175 ? 2.162 26.781 14.789 1 85.5 175 VAL B N 1
ATOM 3239 C CA . VAL B 1 175 ? 1.207 25.812 14.258 1 85.5 175 VAL B CA 1
ATOM 3240 C C . VAL B 1 175 ? 1.663 25.344 12.875 1 85.5 175 VAL B C 1
ATOM 3242 O O . VAL B 1 175 ? 1.652 24.141 12.594 1 85.5 175 VAL B O 1
ATOM 3245 N N . HIS B 1 176 ? 2.113 26.203 12.023 1 81.75 176 HIS B N 1
ATOM 3246 C CA . HIS B 1 176 ? 2.631 25.859 10.703 1 81.75 176 HIS B CA 1
ATOM 3247 C C . HIS B 1 176 ? 3.836 24.938 10.805 1 81.75 176 HIS B C 1
ATOM 3249 O O . HIS B 1 176 ? 3.928 23.938 10.078 1 81.75 176 HIS B O 1
ATOM 3255 N N . ARG B 1 177 ? 4.695 25.359 11.719 1 85.19 177 ARG B N 1
ATOM 3256 C CA . ARG B 1 177 ? 5.883 24.531 11.93 1 85.19 177 ARG B CA 1
ATOM 3257 C C . ARG B 1 177 ? 5.504 23.125 12.391 1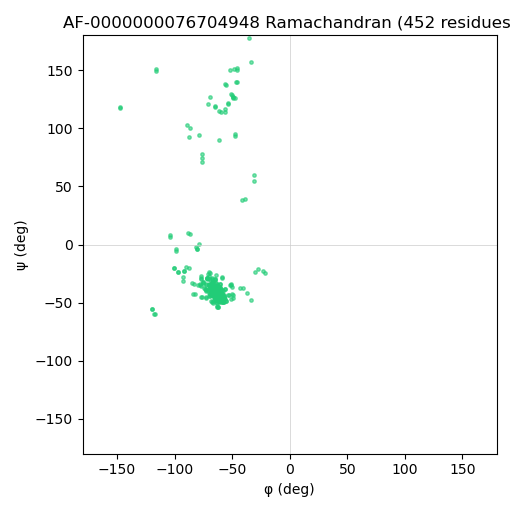 85.19 177 ARG B C 1
ATOM 3259 O O . ARG B 1 177 ? 6.086 22.141 11.938 1 85.19 177 ARG B O 1
ATOM 3266 N N . HIS B 1 178 ? 4.605 23.109 13.266 1 90.31 178 HIS B N 1
ATOM 3267 C CA . HIS B 1 178 ? 4.148 21.828 13.766 1 90.31 178 HIS B CA 1
ATOM 3268 C C . HIS B 1 178 ? 3.559 20.969 12.641 1 90.31 178 HIS B C 1
ATOM 3270 O O . HIS B 1 178 ? 3.848 19.781 12.539 1 90.31 178 HIS B O 1
ATOM 3276 N N . HIS B 1 179 ? 2.73 21.562 11.812 1 88.31 179 HIS B N 1
ATOM 3277 C CA . HIS B 1 179 ? 2.133 20.844 10.688 1 88.31 179 HIS B CA 1
ATOM 3278 C C . HIS B 1 179 ? 3.199 20.344 9.719 1 88.31 179 HIS B C 1
ATOM 3280 O O . HIS B 1 179 ? 3.115 19.234 9.219 1 88.31 179 HIS B O 1
ATOM 3286 N N . MET B 1 180 ? 4.176 21.156 9.469 1 87.5 180 MET B N 1
ATOM 3287 C CA . MET B 1 180 ? 5.285 20.734 8.617 1 87.5 180 MET B CA 1
ATOM 3288 C C . MET B 1 180 ? 6.035 19.562 9.242 1 87.5 180 MET B C 1
ATOM 3290 O O . MET B 1 180 ? 6.469 18.656 8.539 1 87.5 180 MET B O 1
ATOM 3294 N N . GLN B 1 181 ? 6.191 19.625 10.586 1 92.75 181 GLN B N 1
ATOM 3295 C CA . GLN B 1 181 ? 6.824 18.531 11.297 1 92.75 181 GLN B CA 1
ATOM 3296 C C . GLN B 1 181 ? 6.016 17.234 11.148 1 92.75 181 GLN B C 1
ATOM 3298 O O . GLN B 1 181 ? 6.586 16.156 10.977 1 92.75 181 GLN B O 1
ATOM 3303 N N . CYS B 1 182 ? 4.766 17.406 11.242 1 93.56 182 CYS B N 1
ATOM 3304 C CA . CYS B 1 182 ? 3.898 16.25 11.047 1 93.56 182 CYS B CA 1
ATOM 3305 C C . CYS B 1 182 ? 4.086 15.648 9.664 1 93.56 182 CYS B C 1
ATOM 3307 O O . CYS B 1 182 ? 4.227 14.438 9.523 1 93.56 182 CYS B O 1
ATOM 3309 N N . LEU B 1 183 ? 4.129 16.469 8.648 1 89.94 183 LEU B N 1
ATOM 3310 C CA . LEU B 1 183 ? 4.344 15.992 7.285 1 89.94 183 LEU B CA 1
ATOM 3311 C C . LEU B 1 183 ? 5.703 15.312 7.152 1 89.94 183 LEU B C 1
ATOM 3313 O O . LEU B 1 183 ? 5.824 14.273 6.504 1 89.94 183 LEU B O 1
ATOM 3317 N N . ARG B 1 184 ? 6.672 15.922 7.75 1 93.38 184 ARG B N 1
ATOM 3318 C CA . ARG B 1 184 ? 8.016 15.344 7.746 1 93.38 184 ARG B CA 1
ATOM 3319 C C . ARG B 1 184 ? 8.016 13.953 8.359 1 93.38 184 ARG B C 1
ATOM 3321 O O . ARG B 1 184 ? 8.625 13.031 7.82 1 93.38 184 ARG B O 1
ATOM 3328 N N . VAL B 1 185 ? 7.414 13.844 9.445 1 94.62 185 VAL B N 1
ATOM 3329 C CA . VAL B 1 185 ? 7.328 12.562 10.125 1 94.62 185 VAL B CA 1
ATOM 3330 C C . VAL B 1 185 ? 6.633 11.539 9.227 1 94.62 185 VAL B C 1
ATOM 3332 O O . VAL B 1 185 ? 7.074 10.398 9.117 1 94.62 185 VAL B O 1
ATOM 3335 N N . LEU B 1 186 ? 5.551 11.938 8.609 1 92.75 186 LEU B N 1
ATOM 3336 C CA . LEU B 1 186 ? 4.828 11.055 7.703 1 92.75 186 LEU B CA 1
ATOM 3337 C C . LEU B 1 186 ? 5.742 10.555 6.586 1 92.75 186 LEU B C 1
ATOM 3339 O O . LEU B 1 186 ? 5.781 9.359 6.297 1 92.75 186 LEU B O 1
ATOM 3343 N N . MET B 1 187 ? 6.43 11.461 5.969 1 92.88 187 MET B N 1
ATOM 3344 C CA . MET B 1 187 ? 7.312 11.094 4.867 1 92.88 187 MET B CA 1
ATOM 3345 C C . MET B 1 187 ? 8.438 10.188 5.352 1 92.88 187 MET B C 1
ATOM 3347 O O . MET B 1 187 ? 8.828 9.25 4.652 1 92.88 187 MET B O 1
ATOM 3351 N N . TYR B 1 188 ? 8.938 10.477 6.492 1 94.94 188 TYR B N 1
ATOM 3352 C CA . TYR B 1 188 ? 10.016 9.664 7.051 1 94.94 188 TYR B CA 1
ATOM 3353 C C . TYR B 1 188 ? 9.539 8.25 7.336 1 94.94 188 TYR B C 1
ATOM 3355 O O . TYR B 1 188 ? 10.234 7.277 7.027 1 94.94 188 TYR B O 1
ATOM 3363 N N . LYS B 1 189 ? 8.445 8.125 7.945 1 93.81 189 LYS B N 1
ATOM 3364 C CA . LYS B 1 189 ? 7.891 6.812 8.25 1 93.81 189 LYS B CA 1
ATOM 3365 C C . LYS B 1 189 ? 7.656 6.008 6.973 1 93.81 189 LYS B C 1
ATOM 3367 O O . LYS B 1 189 ? 7.953 4.812 6.926 1 93.81 189 LYS B O 1
ATOM 3372 N N . ARG B 1 190 ? 7.152 6.625 5.977 1 92.25 190 ARG B N 1
ATOM 3373 C CA . ARG B 1 190 ? 6.957 5.957 4.691 1 92.25 190 ARG B CA 1
ATOM 3374 C C . ARG B 1 190 ? 8.289 5.547 4.078 1 92.25 190 ARG B C 1
ATOM 3376 O O . ARG B 1 190 ? 8.414 4.445 3.535 1 92.25 190 ARG B O 1
ATOM 3383 N N . TYR B 1 191 ? 9.227 6.453 4.188 1 94.19 191 TYR B N 1
ATOM 3384 C CA . TYR B 1 191 ? 10.57 6.141 3.711 1 94.19 191 TYR B CA 1
ATOM 3385 C C . TYR B 1 191 ? 11.102 4.867 4.363 1 94.19 191 TYR B C 1
ATOM 3387 O O . TYR B 1 191 ? 11.586 3.967 3.678 1 94.19 191 TYR B O 1
ATOM 3395 N N . LEU B 1 192 ? 10.992 4.777 5.633 1 95 192 LEU B N 1
ATOM 3396 C CA . LEU B 1 192 ? 11.492 3.623 6.371 1 95 192 LEU B CA 1
ATOM 3397 C C . LEU B 1 192 ? 10.734 2.357 5.98 1 95 192 LEU B C 1
ATOM 3399 O O . LEU B 1 192 ? 11.336 1.289 5.84 1 95 192 LEU B O 1
ATOM 3403 N N . PHE B 1 193 ? 9.406 2.447 5.812 1 93.56 193 PHE B N 1
ATOM 3404 C CA . PHE B 1 193 ? 8.578 1.32 5.391 1 93.56 193 PHE B CA 1
ATOM 3405 C C . PHE B 1 193 ? 9.039 0.787 4.039 1 93.56 193 PHE B C 1
ATOM 3407 O O . PHE B 1 193 ? 9.266 -0.415 3.885 1 93.56 193 PHE B O 1
ATOM 3414 N N . GLU B 1 194 ? 9.195 1.705 3.113 1 93.62 194 GLU B N 1
ATOM 3415 C CA . GLU B 1 194 ? 9.602 1.295 1.772 1 93.62 194 GLU B CA 1
ATOM 3416 C C . GLU B 1 194 ? 10.992 0.671 1.785 1 93.62 194 GLU B C 1
ATOM 3418 O O . GLU B 1 194 ? 11.25 -0.301 1.071 1 93.62 194 GLU B O 1
ATOM 3423 N N . LYS B 1 195 ? 11.906 1.274 2.535 1 94.62 195 LYS B N 1
ATOM 3424 C CA . LYS B 1 195 ? 13.273 0.77 2.641 1 94.62 195 LYS B CA 1
ATOM 3425 C C . LYS B 1 195 ? 13.289 -0.67 3.145 1 94.62 195 LYS B C 1
ATOM 3427 O O . LYS B 1 195 ? 13.977 -1.521 2.584 1 94.62 195 LYS B O 1
ATOM 3432 N N . SER B 1 196 ? 12.516 -0.938 4.117 1 94.94 196 SER B N 1
ATOM 3433 C CA . SER B 1 196 ? 12.461 -2.277 4.695 1 94.94 196 SER B CA 1
ATOM 3434 C C . SER B 1 196 ? 11.742 -3.252 3.77 1 94.94 196 SER B C 1
ATOM 3436 O O . SER B 1 196 ? 12.18 -4.391 3.596 1 94.94 196 SER B O 1
ATOM 3438 N N . SER B 1 197 ? 10.617 -2.812 3.256 1 93 197 SER B N 1
ATOM 3439 C CA . SER B 1 197 ? 9.852 -3.66 2.35 1 93 197 SER B CA 1
ATOM 3440 C C . SER B 1 197 ? 10.68 -4.07 1.139 1 93 197 SER B C 1
ATOM 3442 O O . SER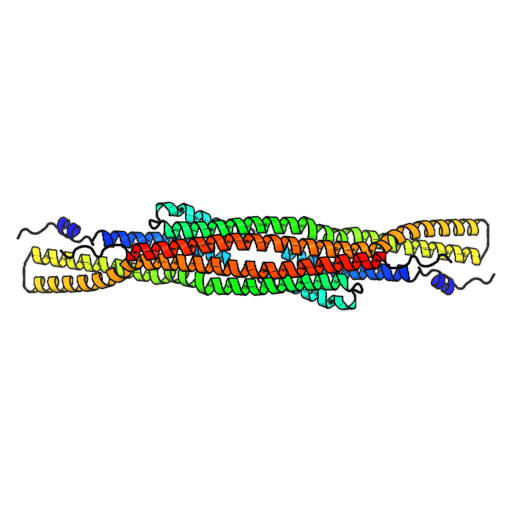 B 1 197 ? 10.586 -5.211 0.675 1 93 197 SER B O 1
ATOM 3444 N N . LYS B 1 198 ? 11.445 -3.148 0.638 1 94.69 198 LYS B N 1
ATOM 3445 C CA . LYS B 1 198 ? 12.352 -3.432 -0.474 1 94.69 198 LYS B CA 1
ATOM 3446 C C . LYS B 1 198 ? 13.234 -4.637 -0.171 1 94.69 198 LYS B C 1
ATOM 3448 O O . LYS B 1 198 ? 13.391 -5.523 -1.013 1 94.69 198 LYS B O 1
ATOM 3453 N N . LEU B 1 199 ? 13.727 -4.688 0.982 1 95.44 199 LEU B N 1
ATOM 3454 C CA . LEU B 1 199 ? 14.633 -5.766 1.373 1 95.44 199 LEU B CA 1
ATOM 3455 C C . LEU B 1 199 ? 13.891 -7.094 1.459 1 95.44 199 LEU B C 1
ATOM 3457 O O . LEU B 1 199 ? 14.422 -8.133 1.073 1 95.44 199 LEU B O 1
ATOM 3461 N N . ASP B 1 200 ? 12.695 -7.121 1.984 1 93.31 200 ASP B N 1
ATOM 3462 C CA . ASP B 1 200 ? 11.898 -8.336 2.076 1 93.31 200 ASP B CA 1
ATOM 3463 C C . ASP B 1 200 ? 11.609 -8.914 0.689 1 93.31 200 ASP B C 1
ATOM 3465 O O . ASP B 1 200 ? 11.781 -10.109 0.46 1 93.31 200 ASP B O 1
ATOM 3469 N N . PHE B 1 201 ? 11.219 -8.078 -0.218 1 94.12 201 PHE B N 1
ATOM 3470 C CA . PHE B 1 201 ? 10.867 -8.539 -1.557 1 94.12 201 PHE B CA 1
ATOM 3471 C C . PHE B 1 201 ? 12.117 -8.945 -2.332 1 94.12 201 PHE B C 1
ATOM 3473 O O . PHE B 1 201 ? 12.078 -9.883 -3.129 1 94.12 201 PHE B O 1
ATOM 3480 N N . GLU B 1 202 ? 13.234 -8.258 -2.115 1 95.38 202 GLU B N 1
ATOM 3481 C CA . GLU B 1 202 ? 14.5 -8.641 -2.73 1 95.38 202 GLU B CA 1
ATOM 3482 C C . GLU B 1 202 ? 14.914 -10.039 -2.293 1 95.38 202 GLU B C 1
ATOM 3484 O O . GLU B 1 202 ? 15.344 -10.852 -3.117 1 95.38 202 GLU B O 1
ATOM 3489 N N . SER B 1 203 ? 14.773 -10.242 -1.021 1 95.5 203 SER B N 1
ATOM 3490 C CA . SER B 1 203 ? 15.117 -11.555 -0.486 1 95.5 203 SER B CA 1
ATOM 3491 C C . SER B 1 203 ? 14.234 -12.648 -1.081 1 95.5 203 SER B C 1
ATOM 3493 O O . SER B 1 203 ? 14.719 -13.711 -1.465 1 95.5 203 SER B O 1
ATOM 3495 N N . ALA B 1 204 ? 12.922 -12.398 -1.118 1 93.56 204 ALA B N 1
ATOM 3496 C CA . ALA B 1 204 ? 11.984 -13.367 -1.688 1 93.56 204 ALA B CA 1
ATOM 3497 C C . ALA B 1 204 ? 12.273 -13.609 -3.166 1 93.56 204 ALA B C 1
ATOM 3499 O O . ALA B 1 204 ? 12.258 -14.75 -3.627 1 93.56 204 ALA B O 1
ATOM 3500 N N . TYR B 1 205 ? 12.555 -12.555 -3.924 1 94.75 205 TYR B N 1
ATOM 3501 C CA . TYR B 1 205 ? 12.93 -12.648 -5.332 1 94.75 205 TYR B CA 1
ATOM 3502 C C . TYR B 1 205 ? 14.164 -13.523 -5.516 1 94.75 205 TYR B C 1
ATOM 3504 O O . TYR B 1 205 ? 14.18 -14.398 -6.379 1 94.75 205 TYR B O 1
ATOM 3512 N N . THR B 1 206 ? 15.141 -13.219 -4.738 1 94.88 206 THR B N 1
ATOM 3513 C CA . THR B 1 206 ? 16.391 -13.961 -4.824 1 94.88 206 THR B CA 1
ATOM 3514 C C . THR B 1 206 ? 16.172 -15.438 -4.512 1 94.88 206 THR B C 1
ATOM 3516 O O . THR B 1 206 ? 16.719 -16.312 -5.188 1 94.88 206 THR B O 1
ATOM 3519 N N . ARG B 1 207 ? 15.383 -15.727 -3.514 1 92.06 207 ARG B N 1
ATOM 3520 C CA . ARG B 1 207 ? 15.062 -17.109 -3.16 1 92.06 207 ARG B CA 1
ATOM 3521 C C . ARG B 1 207 ? 14.32 -17.812 -4.293 1 92.06 207 ARG B C 1
ATOM 3523 O O . ARG B 1 207 ? 14.633 -18.953 -4.633 1 92.06 207 ARG B O 1
ATOM 3530 N N . CYS B 1 208 ? 13.305 -17.125 -4.863 1 90.62 208 CYS B N 1
ATOM 3531 C CA . CYS B 1 208 ? 12.586 -17.672 -6.004 1 90.62 208 CYS B CA 1
ATOM 3532 C C . CYS B 1 208 ? 13.547 -17.984 -7.148 1 90.62 208 CYS B C 1
ATOM 3534 O O . CYS B 1 208 ? 13.477 -19.062 -7.746 1 90.62 208 CYS B O 1
ATOM 3536 N N . SER B 1 209 ? 14.477 -17.062 -7.434 1 92.69 209 SER B N 1
ATOM 3537 C CA . SER B 1 209 ? 15.453 -17.234 -8.508 1 92.69 209 SER B CA 1
ATOM 3538 C C . SER B 1 209 ? 16.359 -18.422 -8.25 1 92.69 209 SER B C 1
ATOM 3540 O O . SER B 1 209 ? 16.609 -19.234 -9.148 1 92.69 209 SER B O 1
ATOM 3542 N N . THR B 1 210 ? 16.766 -18.547 -7.027 1 91.81 210 THR B N 1
ATOM 3543 C CA . THR B 1 210 ? 17.641 -19.625 -6.645 1 91.81 210 THR B CA 1
ATOM 3544 C C . THR B 1 210 ? 16.953 -20.984 -6.805 1 91.81 210 THR B C 1
ATOM 3546 O O . THR B 1 210 ? 17.547 -21.938 -7.301 1 91.81 210 THR B O 1
ATOM 3549 N N . GLU B 1 211 ? 15.688 -21.031 -6.402 1 85.81 211 GLU B N 1
ATOM 3550 C CA . GLU B 1 211 ? 14.93 -22.281 -6.492 1 85.81 211 GLU B CA 1
ATOM 3551 C C . GLU B 1 211 ? 14.648 -22.656 -7.945 1 85.81 211 GLU B C 1
ATOM 3553 O O . GLU B 1 211 ? 14.68 -23.844 -8.305 1 85.81 211 GLU B O 1
ATOM 3558 N N . ILE B 1 212 ? 14.367 -21.703 -8.797 1 86.38 212 ILE B N 1
ATOM 3559 C CA . ILE B 1 212 ? 14.148 -21.953 -10.219 1 86.38 212 ILE B CA 1
ATOM 3560 C C . ILE B 1 212 ? 15.43 -22.484 -10.859 1 86.38 212 ILE B C 1
ATOM 3562 O O . ILE B 1 212 ? 15.391 -23.469 -11.594 1 86.38 212 ILE B O 1
ATOM 3566 N N . GLU B 1 213 ? 16.5 -21.891 -10.547 1 86.94 213 GLU B N 1
ATOM 3567 C CA . GLU B 1 213 ? 17.781 -22.312 -11.102 1 86.94 213 GLU B CA 1
ATOM 3568 C C . GLU B 1 213 ? 18.172 -23.703 -10.602 1 86.94 213 GLU B C 1
ATOM 3570 O O . GLU B 1 213 ? 18.672 -24.516 -11.367 1 86.94 213 GLU B O 1
ATOM 3575 N N . ALA B 1 214 ? 17.922 -24.062 -9.352 1 81.31 214 ALA B N 1
ATOM 3576 C CA . ALA B 1 214 ? 18.188 -25.375 -8.797 1 81.31 214 ALA B CA 1
ATOM 3577 C C . ALA B 1 214 ? 17.328 -26.438 -9.477 1 81.31 214 ALA B C 1
ATOM 3579 O O . ALA B 1 214 ? 17.797 -27.547 -9.742 1 81.31 214 ALA B O 1
ATOM 3580 N N . GLY B 1 215 ? 16.078 -26.016 -9.734 1 74.38 215 GLY B N 1
ATOM 3581 C CA . GLY B 1 215 ? 15.195 -26.938 -10.43 1 74.38 215 GLY B CA 1
ATOM 3582 C C . GLY B 1 215 ? 15.625 -27.219 -11.859 1 74.38 215 GLY B C 1
ATOM 3583 O O . GLY B 1 215 ? 15.539 -28.359 -12.32 1 74.38 215 GLY B O 1
ATOM 3584 N N . ILE B 1 216 ? 16.125 -26.219 -12.562 1 75.81 216 ILE B N 1
ATOM 3585 C CA . ILE B 1 216 ? 16.594 -26.375 -13.938 1 75.81 216 ILE B CA 1
ATOM 3586 C C . ILE B 1 216 ? 17.844 -27.25 -13.969 1 75.81 216 ILE B C 1
ATOM 3588 O O . ILE B 1 216 ? 17.969 -28.141 -14.812 1 75.81 216 ILE B O 1
ATOM 3592 N N . THR B 1 217 ? 18.703 -27.109 -13.016 1 76.06 217 THR B N 1
ATOM 3593 C CA . THR B 1 217 ? 19.922 -27.891 -12.922 1 76.06 217 THR B CA 1
ATOM 3594 C C . THR B 1 217 ? 19.625 -29.344 -12.602 1 76.06 217 THR B C 1
ATOM 3596 O O . THR B 1 217 ? 20.25 -30.25 -13.164 1 76.06 217 THR B O 1
ATOM 3599 N N . ALA B 1 218 ? 18.641 -29.672 -11.773 1 70.88 218 ALA B N 1
ATOM 3600 C CA . ALA B 1 218 ? 18.266 -31.031 -11.398 1 70.88 218 ALA B CA 1
ATOM 3601 C C . ALA B 1 218 ? 17.672 -31.781 -12.594 1 70.88 218 ALA B C 1
ATOM 3603 O O . ALA B 1 218 ? 17.875 -33 -12.727 1 70.88 218 ALA B O 1
ATOM 3604 N N . LEU B 1 219 ? 17 -31.078 -13.43 1 67.19 219 LEU B N 1
ATOM 3605 C CA . LEU B 1 219 ? 16.391 -31.703 -14.609 1 67.19 219 LEU B CA 1
ATOM 3606 C C . LEU B 1 219 ? 17.453 -32 -15.664 1 67.19 219 LEU B C 1
ATOM 3608 O O . LEU B 1 219 ? 17.312 -32.969 -16.438 1 67.19 219 LEU B O 1
ATOM 3612 N N . GLN B 1 220 ? 18.422 -31.25 -15.75 1 66.94 220 GLN B N 1
ATOM 3613 C CA . GLN B 1 220 ? 19.484 -31.469 -16.734 1 66.94 220 GLN B CA 1
ATOM 3614 C C . GLN B 1 220 ? 20.406 -32.594 -16.297 1 66.94 220 GLN B C 1
ATOM 3616 O O . GLN B 1 220 ? 20.984 -33.312 -17.141 1 66.94 220 GLN B O 1
ATOM 3621 N N . THR B 1 221 ? 20.594 -32.906 -14.969 1 59.06 221 THR B N 1
ATOM 3622 C CA . THR B 1 221 ? 21.5 -33.938 -14.492 1 59.06 221 THR B CA 1
ATOM 3623 C C . THR B 1 221 ? 20.781 -35.281 -14.391 1 59.06 221 THR B C 1
ATOM 3625 O O . THR B 1 221 ? 21.406 -36.312 -14.148 1 59.06 221 THR B O 1
ATOM 3628 N N . LYS B 1 222 ? 19.5 -35.531 -14.336 1 57.75 222 LYS B N 1
ATOM 3629 C CA . LYS B 1 222 ? 18.938 -36.875 -14.336 1 57.75 222 LYS B CA 1
ATOM 3630 C C . LYS B 1 222 ? 19.281 -37.625 -15.617 1 57.75 222 LYS B C 1
ATOM 3632 O O . LYS B 1 222 ? 19.031 -37.125 -16.719 1 57.75 222 LYS B O 1
ATOM 3637 N N . PRO B 1 223 ? 20.062 -38.719 -15.562 1 49.94 223 PRO B N 1
ATOM 3638 C CA . PRO B 1 223 ? 20.453 -39.594 -16.641 1 49.94 223 PRO B CA 1
ATOM 3639 C C . PRO B 1 223 ? 19.266 -40.125 -17.438 1 49.94 223 PRO B C 1
ATOM 3641 O O . PRO B 1 223 ? 18.172 -40.281 -16.891 1 49.94 223 PRO B O 1
ATOM 3644 N N . SER B 1 224 ? 19.141 -39.875 -18.828 1 43.44 224 SER B N 1
ATOM 3645 C CA . SER B 1 224 ? 18.438 -40.812 -19.734 1 43.44 224 SER B CA 1
ATOM 3646 C C . SER B 1 224 ? 18.562 -42.25 -19.266 1 43.44 224 SER B C 1
ATOM 3648 O O . SER B 1 224 ? 19.625 -42.844 -19.391 1 43.44 224 SER B O 1
ATOM 3650 N N . SER B 1 225 ? 18.234 -42.781 -18.281 1 40.31 225 SER B N 1
ATOM 3651 C CA . SER B 1 225 ? 18.359 -44.25 -18.219 1 40.31 225 SER B CA 1
ATOM 3652 C C . SER B 1 225 ? 18.094 -44.875 -19.578 1 40.31 225 SER B C 1
ATOM 3654 O O . SER B 1 225 ? 17.328 -44.312 -20.391 1 40.31 225 SER B O 1
ATOM 3656 N N . GLU B 1 226 ? 18.672 -46.25 -19.828 1 35.78 226 GLU B N 1
ATOM 3657 C CA . GLU B 1 226 ? 19.016 -47.344 -20.734 1 35.78 226 GLU B CA 1
ATOM 3658 C C . GLU B 1 226 ? 17.781 -47.906 -21.406 1 35.78 226 GLU B C 1
ATOM 3660 O O . GLU B 1 226 ? 16.844 -48.344 -20.734 1 35.78 226 GLU B O 1
ATOM 3665 N N . SER B 1 227 ? 17.281 -47.5 -22.531 1 32.75 227 SER B N 1
ATOM 3666 C CA . SER B 1 227 ? 16.984 -48.531 -23.5 1 32.75 227 SER B CA 1
ATOM 3667 C C . SER B 1 227 ? 18.062 -49.625 -23.5 1 32.75 227 SER B C 1
ATOM 3669 O O . SER B 1 227 ? 19.141 -49.406 -24.062 1 32.75 227 SER B O 1
ATOM 3671 N N . ASN B 1 228 ? 18.688 -50.125 -22.297 1 27.25 228 ASN B N 1
ATOM 3672 C CA . ASN B 1 228 ? 18.938 -51.531 -22.625 1 27.25 228 ASN B CA 1
ATOM 3673 C C . ASN B 1 228 ? 17.656 -52.344 -22.609 1 27.25 228 ASN B C 1
ATOM 3675 O O . ASN B 1 228 ? 16.812 -52.188 -21.719 1 27.25 228 ASN B O 1
#

Secondary structure (DSSP, 8-state):
-----HHHHHHHTSPPHHHHHHHHHHHHHHHHHHHHHHHHHHHHS---HHHHHHHHHHHHHHHHTTTT--SHHHHHHHHHHHHHHHHHHHHHHHHHHHHIIIIIHHHHHIIIIIHHHHHHHHHHHHHHHHHHHHHHHHHHH---HHHHHHHHHHHHHHHHHHHHHHHHHTTHHHHHHHHHHHHHHHHHHHHHHHHHHHHHHHHHHHHHHHHHHHHHHHHHHS------/-----HHHHHHHTS--HHHHHHHHHHHHHHHHHHHHHHHHHHHHS---HHHHHHHHHHHHHHHHTTTT--SHHHHHHHHHHHHHHHHHHHHHHHHHHHHIIIIIHHHHHIIIIIHHHHHHHHHHHHHHHHHHHHHHHHHHH---HHHHHHHHHHHHHHHHHHHHHHHHHTTHHHHHHHHHHHHHHHHHHHHHHHHHHHHHHHHHHHHHHHHHHHHHHHHHHS------

Foldseek 3Di:
DDLPPLVVLVVVLDDPPVLVVLLVVLVVCLVVLVVVLVVLCVVLPQDDPVQLVVLLVLLVVLVVCVVPPVQNLVSQLSNLSSVLSNVLSVLSNVLSVCLCVQFNVVSVCCNPPVSVVLVVLVVVLVVLSVLLSVLVSVCSVPPDPVSVVSNVVSVVVSVVSCVVSSVVSVCVVVVVVSNVVSVVSSVVSVVVSVVVSVVSVVRSVVSSVVSVVVVVVVVVPPDPDDPD/DDQPPLVVLVVVLDDPPVLVVLLVVLVVCLVVLVVVLVVLCVVLPQDDPPQLVVLLVLLVVLVVCVVPPVLPLVSQLSNLSSVLSNVLSVLSNVLSVCLCVQFNVVSVCCNPPVSVVLVVLVVVLVVLSVQLSVLVSVCSVPPDPVSVVSNVVSVVVSVVSCVVSSVVSVCSVVVVVSNVVSVVSSVVSVVVSVVVSVVSVVRSVVSSVVSVVVVVVVVVPPDPDDPD

Solvent-accessible surface area (backbone atoms only — not comparable to full-atom values): 22970 Å² total; per-residue (Å²): 128,81,65,71,50,69,65,53,50,49,60,67,61,48,70,56,67,68,56,55,50,39,53,52,49,48,53,51,50,49,63,55,44,51,60,45,49,57,25,44,50,58,69,31,45,68,71,66,72,63,55,57,54,27,30,40,41,34,31,51,50,28,60,72,41,46,83,69,42,75,56,63,38,53,37,50,27,39,35,33,44,10,48,28,41,34,53,41,44,53,49,48,49,50,49,21,52,48,37,34,61,65,28,47,46,55,58,47,43,39,62,73,47,52,45,55,54,50,52,52,49,52,52,50,40,52,52,39,43,51,51,25,50,51,30,48,50,49,27,56,74,49,81,39,76,68,39,48,51,51,26,54,49,31,47,52,52,31,51,56,47,41,54,55,49,49,56,57,47,70,45,44,66,55,51,52,51,49,52,41,48,26,52,24,49,46,24,43,52,49,20,52,50,22,52,52,39,19,52,37,22,44,51,22,20,51,48,19,50,51,28,52,53,51,51,54,52,54,63,70,66,58,75,83,75,73,91,113,131,82,64,72,49,71,65,54,50,49,60,68,59,48,71,56,66,68,56,55,50,37,53,52,48,48,52,52,48,49,64,54,45,53,60,45,47,57,26,44,51,58,70,31,44,69,71,65,71,60,54,55,53,28,29,44,42,34,31,51,51,30,60,71,41,47,83,70,44,72,57,62,40,53,40,50,28,40,34,33,45,11,49,29,40,32,54,41,44,55,50,47,48,52,49,21,52,49,37,34,62,65,29,46,46,56,56,47,44,39,64,71,46,51,46,55,54,50,51,52,49,51,51,48,41,53,50,40,45,52,53,26,50,50,30,48,51,48,27,59,73,48,80,38,77,70,38,48,51,51,25,53,50,32,47,52,51,30,51,56,46,42,54,54,48,50,54,57,47,71,44,44,66,54,51,54,52,48,52,40,48,26,50,24,50,45,25,44,50,50,19,52,51,23,55,51,38,21,52,38,22,44,52,23,18,51,47,18,50,50,28,52,53,53,52,54,52,56,63,69,65,58,72,80,76,71,93,115

pLDDT: mean 81.87, std 15.19, range [26.5, 96.19]

Organism: Ascaris lumbricoides (NCBI:txid6252)

Radius of gyration: 38.67 Å; Cα contacts (8 Å, |Δi|>4): 464; chains: 2; bounding box: 41×138×77 Å